Protein AF-A0AAE0PWG1-F1 (afdb_monomer_lite)

Sequence (528 aa):
MAAASGSANAKSSPKSIKFLFGGLSGMGATVFVQPLDLVKNRMQLSGQGSKAREYKTSLHAVASILRNEGVRGIYTGLSAGLLRQATYTTTRLGIYTILFEKLTKADGTPPNFFMKALIGMTAGATGAFVGTPAEVALIRMTADGRLPLDQRRGYTNVFNALIRITREEGVTTLWRGCIPTMARAVVVNAAQLASYSQSKQALLDTRYFSDGILCHFCASMISGLVTTAASMPVDIAKTRIQNMKMIDGKPEYKNGLDVLVKVVRKEGFFSLWKGFTPYYARLGPHTSKMADLLGSILSSMEKPPTVGDQESRRKAREQAARMKKMQEDEKRKKAEFRKKMEKDVSDFIQDSSLQKKKYAPMGKIERSILHDVAEVAGLTSFSFGEDEESRYVMLFKKEFAPSDEELEAYRRGEEWDHAKAEERRKLKEQAALEEEAASQSQRRPASPSSNYRDKYSHLIGTSAAKDAAHTLEANRAYGCVLIGFLVSDWFSLTLIVPVANKRDTRSIEEAMNDIRAKKRLKRGEEDI

Organism: NCBI:txid175788

pLDDT: mean 71.35, std 18.56, range [23.73, 92.94]

Foldseek 3Di:
DDDPDPPPPPPPPDPVVVLVCQLVVLLVVLVVLLLLVLLLLQQLCQCPPNDDRPDPDSVSSSVVQCVPPNPVLSCFLSQLSSLLSNQLRNQLVVQLVVQQVVVCPDPNDGDDPVSNLVSNLVSNLRSLQRSQLSVLLSSLRSNQVVDPPVPRPPQPHSVSSSVCCCVPVNPVLSCFLSVLSSVLSVLLSVLLVVQLVVQLVVLVVVVPDDLDLVSLLRSLLRSLLRSLVRNQLSVSLRSCRSNWDQDPNHTPADHSVSSSVCCCVSVNDCSSCRSSVSSSVSSSVVSSVVSVVVSVVVVVVDDDDDPPCPVVVVVVVVVVVVVVVVVVVVVVVLVVLLVVLLVVVVVVVVPPVDFKDKDFQDAPSSLVSNCVSCVVVVWDKDWEDDDRRRIIMMIGHPVCPDDPVCVVCVNVVHDDDPVVVVVVVVVVVVVVVVVVVVVVVPDDPDDDPDDPCVVCCVPDPPPPVPVVVPDDDDDDDDDDDDDDDDDDDDDDPPPPPPPDDPPPPDDPVVVVVVVVVVVVVVVVVVVD

InterPro domains:
  IPR001374 R3H domain [PF01424] (336-397)
  IPR001374 R3H domain [PS51061] (335-398)
  IPR001374 R3H domain [SM00393] (320-398)
  IPR018108 Mitochondrial carrier protein, transmembrane region [PF00153] (17-104)
  IPR018108 Mitochondrial carrier protein, transmembrane region [PF00153] (112-205)
  IPR018108 Mitochondrial carrier protein, transmembrane region [PF00153] (213-287)
  IPR018108 Mitochondrial carrier protein, transmembrane region [PS50920] (17-102)
  IPR018108 Mitochondrial carrier protein, transmembrane region [PS50920] (111-202)
  IPR018108 Mitochondrial carrier protein, transmembrane region [PS50920] (211-300)
  IPR023395 Mitochondrial carrier protein domain superfamily [G3DSA:1.50.40.10] (15-302)
  IPR023395 Mitochondrial carrier protein domain superfamily [SSF103506] (14-288)
  IPR034068 Sperm-associated antigen 7, R3H domain [cd02636] (338-398)
  IPR036867 R3H domain superfamily [G3DSA:3.30.1370.50] (327-418)
  IPR036867 R3H domain superfamily [SSF82708] (295-419)
  IPR050391 Mitochondrial Metabolite Transporter [PTHR45618] (17-287)

Secondary structure (DSSP, 8-state):
--------------HHHHHHHHHHHHHHHHHHHHHHHHHHHHHHSTTTTS---S-SSHHHHHHHHHHHHHHHHHTTTHHHHHHHHHHHHHHHHHHHHHHHHHHS-TT-PPPPHHHHHHHHHHHHHHHHHHHHHHHHHHHHHHHHTTS-GGG-----SHHHHHHHHHHHH-GGGGGTTHHHHHHHHHHHHHHHHHHHHHHHHHHHHTSS--SSHHHHHHHHHHHHHHHHHHHHHHHHHHHHHHHPPEETTEES-SSHHHHHHHHHHHH-GGGGGTTHHHHHHHHHHHHHHHHHHHHHHHHTS-PPPPTTHHHHHHHHHHHHHHHHHHHHHHHHHHHHHHHHHHHHHHHHHH-TT-SEEEPPP--HHHHHHHHHHHHHTT-EEEEE-SSTTT-EEEEE-GGGPPPHHHHHHHHHTPPP-HHHHHHHHHHHHHHHHHHHHHHHHT------SS-HHHHTTTTS-TTHHHHTTS-----------------------------------S-HHHHHHHHHHHHHHHHHSS--

Structure (mmCIF, N/CA/C/O backbone):
data_AF-A0AAE0PWG1-F1
#
_entry.id   AF-A0AAE0PWG1-F1
#
loop_
_atom_site.group_PDB
_atom_site.id
_atom_site.type_symbol
_atom_site.label_atom_id
_atom_site.label_alt_id
_atom_site.label_comp_id
_atom_site.label_asym_id
_atom_site.label_entity_id
_atom_site.label_seq_id
_atom_site.pdbx_PDB_ins_code
_atom_site.Cartn_x
_atom_site.Cartn_y
_atom_site.Cartn_z
_atom_site.occupancy
_atom_site.B_iso_or_equiv
_atom_site.auth_seq_id
_atom_site.auth_comp_id
_atom_site.auth_asym_id
_atom_site.auth_atom_id
_atom_site.pdbx_PDB_model_num
ATOM 1 N N . MET A 1 1 ? 13.867 26.163 -37.856 1.00 33.94 1 MET A N 1
ATOM 2 C CA . MET A 1 1 ? 13.878 26.155 -36.376 1.00 33.94 1 MET A CA 1
ATOM 3 C C . MET A 1 1 ? 13.359 24.811 -35.897 1.00 33.94 1 MET A C 1
ATOM 5 O O . MET A 1 1 ? 12.157 24.599 -35.831 1.00 33.94 1 MET A O 1
ATOM 9 N N . ALA A 1 2 ? 14.281 23.877 -35.677 1.00 28.31 2 ALA A N 1
ATOM 10 C CA . ALA A 1 2 ? 14.006 22.528 -35.207 1.00 28.31 2 ALA A CA 1
ATOM 11 C C . ALA A 1 2 ? 14.160 22.490 -33.681 1.00 28.31 2 ALA A C 1
ATOM 13 O O . ALA A 1 2 ? 15.240 22.770 -33.169 1.00 28.31 2 ALA A O 1
ATOM 14 N N . ALA A 1 3 ? 13.096 22.135 -32.965 1.00 27.98 3 ALA A N 1
ATOM 15 C CA . ALA A 1 3 ? 13.179 21.695 -31.577 1.00 27.98 3 ALA A CA 1
ATOM 16 C C . ALA A 1 3 ? 12.991 20.175 -31.578 1.00 27.98 3 ALA A C 1
ATOM 18 O O . ALA A 1 3 ? 11.873 19.664 -31.556 1.00 27.98 3 ALA A O 1
ATOM 19 N N . ALA A 1 4 ? 14.106 19.451 -31.686 1.00 31.05 4 ALA A N 1
ATOM 20 C CA . ALA A 1 4 ? 14.137 18.006 -31.549 1.00 31.05 4 ALA A CA 1
ATOM 21 C C . ALA A 1 4 ? 13.848 17.640 -30.086 1.00 31.05 4 ALA A C 1
ATOM 23 O O . ALA A 1 4 ? 14.693 17.792 -29.204 1.00 31.05 4 ALA A O 1
ATOM 24 N N . SER A 1 5 ? 12.633 17.163 -29.823 1.00 30.89 5 SER A N 1
ATOM 25 C CA . SER A 1 5 ? 12.258 16.555 -28.553 1.00 30.89 5 SER A CA 1
ATOM 26 C C . SER A 1 5 ? 12.961 15.204 -28.412 1.00 30.89 5 SER A C 1
ATOM 28 O O . SER A 1 5 ? 12.497 14.185 -28.930 1.00 30.89 5 SER A O 1
ATOM 30 N N . GLY A 1 6 ? 14.101 15.195 -27.721 1.00 26.84 6 GLY A N 1
ATOM 31 C CA . GLY A 1 6 ? 14.775 13.974 -27.298 1.00 26.84 6 GLY A CA 1
ATOM 32 C C . GLY A 1 6 ? 13.866 13.165 -26.373 1.00 26.84 6 GLY A C 1
ATOM 33 O O . GLY A 1 6 ? 13.636 13.542 -25.225 1.00 26.84 6 GLY A O 1
ATOM 34 N N . SER A 1 7 ? 13.344 12.044 -26.871 1.00 27.59 7 SER A N 1
ATOM 35 C CA . SER A 1 7 ? 12.702 11.030 -26.040 1.00 27.59 7 SER A CA 1
ATOM 36 C C . SER A 1 7 ? 13.778 10.404 -25.152 1.00 27.59 7 SER A C 1
ATOM 38 O O . SER A 1 7 ? 14.575 9.573 -25.590 1.00 27.59 7 SER A O 1
ATOM 40 N N . ALA A 1 8 ? 13.855 10.877 -23.909 1.00 30.36 8 ALA A N 1
ATOM 41 C CA . ALA A 1 8 ? 14.704 10.301 -22.885 1.00 30.36 8 ALA A CA 1
ATOM 42 C C . ALA A 1 8 ? 14.285 8.842 -22.671 1.00 30.36 8 ALA A C 1
ATOM 44 O O . ALA A 1 8 ? 13.195 8.547 -22.181 1.00 30.36 8 ALA A O 1
ATOM 45 N N . ASN A 1 9 ? 15.173 7.930 -23.054 1.00 29.80 9 ASN A N 1
ATOM 46 C CA . ASN A 1 9 ? 15.049 6.502 -22.825 1.00 29.80 9 ASN A CA 1
ATOM 47 C C . ASN A 1 9 ? 15.030 6.264 -21.302 1.00 29.80 9 ASN A C 1
ATOM 49 O O . ASN A 1 9 ? 16.073 6.258 -20.642 1.00 29.80 9 ASN A O 1
ATOM 53 N N . ALA A 1 10 ? 13.834 6.178 -20.716 1.00 32.97 10 ALA A N 1
ATOM 54 C CA . ALA A 1 10 ? 13.646 6.025 -19.282 1.00 32.97 10 ALA A CA 1
ATOM 55 C C . ALA A 1 10 ? 14.190 4.658 -18.847 1.00 32.97 10 ALA A C 1
ATOM 57 O O . ALA A 1 10 ? 13.503 3.641 -18.943 1.00 32.97 10 ALA A O 1
ATOM 58 N N . LYS A 1 11 ? 15.439 4.631 -18.363 1.00 37.25 11 LYS A N 1
ATOM 59 C CA . LYS A 1 11 ? 16.049 3.459 -17.721 1.00 37.25 11 LYS A CA 1
ATOM 60 C C . LYS A 1 11 ? 15.084 2.954 -16.646 1.00 37.25 11 LYS A C 1
ATOM 62 O O . LYS A 1 11 ? 14.865 3.621 -15.634 1.00 37.25 11 LYS A O 1
ATOM 67 N N . SER A 1 12 ? 14.456 1.801 -16.875 1.00 43.41 12 SER A N 1
ATOM 68 C CA . SER A 1 12 ? 13.474 1.255 -15.945 1.00 43.41 12 SER A CA 1
ATOM 69 C C . SER A 1 12 ? 14.162 0.953 -14.613 1.00 43.41 12 SER A C 1
ATOM 71 O O . SER A 1 12 ? 14.992 0.048 -14.540 1.00 43.41 12 SER A O 1
ATOM 73 N N . SER A 1 13 ? 13.831 1.713 -13.566 1.00 50.12 13 SER A N 1
ATOM 74 C CA . SER A 1 13 ? 14.369 1.487 -12.221 1.00 50.12 13 SER A CA 1
ATOM 75 C C . SER A 1 13 ? 14.161 0.019 -11.790 1.00 50.12 13 SER A C 1
ATOM 77 O O . SER A 1 13 ? 13.063 -0.512 -12.023 1.00 50.12 13 SER A O 1
ATOM 79 N N . PRO A 1 14 ? 15.177 -0.638 -11.186 1.00 66.88 14 PRO A N 1
ATOM 80 C CA . PRO A 1 14 ? 15.098 -2.015 -10.705 1.00 66.88 14 PRO A CA 1
ATOM 81 C C . PRO A 1 14 ? 13.833 -2.252 -9.878 1.00 66.88 14 PRO A C 1
ATOM 83 O O . PRO A 1 14 ? 13.468 -1.414 -9.048 1.00 66.88 14 PRO A O 1
ATOM 86 N N . LYS A 1 15 ? 13.180 -3.410 -10.057 1.00 64.12 15 LYS A N 1
ATOM 87 C CA . LYS A 1 15 ? 11.941 -3.759 -9.334 1.00 64.12 15 LYS A CA 1
ATOM 88 C C . LYS A 1 15 ? 12.104 -3.522 -7.821 1.00 64.12 15 LYS A C 1
ATOM 90 O O . LYS A 1 15 ? 11.263 -2.860 -7.222 1.00 64.12 15 LYS A O 1
ATOM 95 N N . SER A 1 16 ? 13.231 -3.938 -7.237 1.00 66.88 16 SER A N 1
ATOM 96 C CA . SER A 1 16 ? 13.568 -3.780 -5.811 1.00 66.88 16 SER A CA 1
ATOM 97 C C . SER A 1 16 ? 13.579 -2.328 -5.319 1.00 66.88 16 SER A C 1
ATOM 99 O O . SER A 1 16 ? 13.136 -2.056 -4.207 1.00 66.88 16 SER A O 1
ATOM 101 N N . ILE A 1 17 ? 14.025 -1.382 -6.149 1.00 70.56 17 ILE A N 1
ATOM 102 C CA . ILE A 1 17 ? 14.048 0.044 -5.799 1.00 70.56 17 ILE A CA 1
ATOM 103 C C . ILE A 1 17 ? 12.618 0.594 -5.745 1.00 70.56 17 ILE A C 1
ATOM 105 O O . ILE A 1 17 ? 12.258 1.300 -4.804 1.00 70.56 17 ILE A O 1
ATOM 109 N N . LYS A 1 18 ? 11.759 0.198 -6.694 1.00 62.97 18 LYS A N 1
ATOM 110 C CA . LYS A 1 18 ? 10.326 0.542 -6.669 1.00 62.97 18 LYS A CA 1
ATOM 111 C C . LYS A 1 18 ? 9.621 -0.047 -5.441 1.00 62.97 18 LYS A C 1
ATOM 113 O O . LYS A 1 18 ? 8.802 0.637 -4.830 1.00 62.97 18 LYS A O 1
ATOM 118 N N . PHE A 1 19 ? 9.968 -1.276 -5.045 1.00 68.88 19 PHE A N 1
ATOM 119 C CA . PHE A 1 19 ? 9.463 -1.895 -3.813 1.00 68.88 19 PHE A CA 1
ATOM 120 C C . PHE A 1 19 ? 9.906 -1.137 -2.556 1.00 68.88 19 PHE A C 1
ATOM 122 O O . PHE A 1 19 ? 9.072 -0.865 -1.693 1.00 68.88 19 PHE A O 1
ATOM 129 N N . LEU A 1 20 ? 11.182 -0.747 -2.468 1.00 72.19 20 LEU A N 1
ATOM 130 C CA . LEU A 1 20 ? 11.721 -0.006 -1.326 1.00 72.19 20 LEU A CA 1
ATOM 131 C C . LEU A 1 20 ? 11.053 1.366 -1.175 1.00 72.19 20 LEU A C 1
ATOM 133 O O . LEU A 1 20 ? 10.555 1.688 -0.097 1.00 72.19 20 LEU A O 1
ATOM 137 N N . PHE A 1 21 ? 10.969 2.148 -2.256 1.00 72.31 21 PHE A N 1
ATOM 138 C CA . PHE A 1 21 ? 10.292 3.447 -2.226 1.00 72.31 21 PHE A CA 1
ATOM 139 C C . PHE A 1 21 ? 8.791 3.316 -1.939 1.00 72.31 21 PHE A C 1
ATOM 141 O O . PHE A 1 21 ? 8.247 4.116 -1.179 1.00 72.31 21 PHE A O 1
ATOM 148 N N . GLY A 1 22 ? 8.125 2.283 -2.470 1.00 66.81 22 GLY A N 1
ATOM 149 C CA . GLY A 1 22 ? 6.723 1.993 -2.157 1.00 66.81 22 GLY A CA 1
ATOM 150 C C . GLY A 1 22 ? 6.498 1.651 -0.679 1.00 66.81 22 GLY A C 1
ATOM 151 O O . GLY A 1 22 ? 5.558 2.155 -0.059 1.00 66.81 22 GLY A O 1
ATOM 152 N N . GLY A 1 23 ? 7.384 0.844 -0.088 1.00 71.19 23 GLY A N 1
ATOM 153 C CA . GLY A 1 23 ? 7.353 0.496 1.334 1.00 71.19 23 GLY A CA 1
ATOM 154 C C . GLY A 1 23 ? 7.622 1.697 2.245 1.00 71.19 23 GLY A C 1
ATOM 155 O O . GLY A 1 23 ? 6.837 1.960 3.158 1.00 71.19 23 GLY A O 1
ATOM 156 N N . LEU A 1 24 ? 8.682 2.464 1.965 1.00 74.69 24 LEU A N 1
ATOM 157 C CA . LEU A 1 24 ? 9.050 3.668 2.721 1.00 74.69 24 LEU A CA 1
ATOM 158 C C . LEU A 1 24 ? 7.965 4.747 2.647 1.00 74.69 24 LEU A C 1
ATOM 160 O O . LEU A 1 24 ? 7.603 5.322 3.672 1.00 74.69 24 LEU A O 1
ATOM 164 N N . SER A 1 25 ? 7.386 4.973 1.464 1.00 73.31 25 SER A N 1
ATOM 165 C CA . SER A 1 25 ? 6.267 5.905 1.286 1.00 73.31 25 SER A CA 1
ATOM 166 C C . SER A 1 25 ? 5.048 5.488 2.116 1.00 73.31 25 SER A C 1
ATOM 168 O O . SER A 1 25 ? 4.451 6.314 2.810 1.00 73.31 25 SER A O 1
ATOM 170 N N . GLY A 1 26 ? 4.715 4.192 2.124 1.00 70.81 26 GLY A N 1
ATOM 171 C CA . GLY A 1 26 ? 3.645 3.659 2.963 1.00 70.81 26 GLY A CA 1
ATOM 172 C C . GLY A 1 26 ? 3.905 3.873 4.457 1.00 70.81 26 GLY A C 1
ATOM 173 O O . GLY A 1 26 ? 3.002 4.282 5.193 1.00 70.81 26 GLY A O 1
ATOM 174 N N . MET A 1 27 ? 5.128 3.603 4.916 1.00 80.00 27 MET A N 1
ATOM 175 C CA . MET A 1 27 ? 5.525 3.811 6.312 1.00 80.00 27 MET A CA 1
ATOM 176 C C . MET A 1 27 ? 5.443 5.289 6.708 1.00 80.00 27 MET A C 1
ATOM 178 O O . MET A 1 27 ? 4.854 5.600 7.741 1.00 80.00 27 MET A O 1
ATOM 182 N N . GLY A 1 28 ? 5.916 6.200 5.851 1.00 78.31 28 GLY A N 1
ATOM 183 C CA . GLY A 1 28 ? 5.776 7.644 6.054 1.00 78.31 28 GLY A CA 1
ATOM 184 C C . GLY A 1 28 ? 4.313 8.082 6.158 1.00 78.31 28 GLY A C 1
ATOM 185 O O . GLY A 1 28 ? 3.941 8.778 7.098 1.00 78.31 28 GLY A O 1
ATOM 186 N N . ALA A 1 29 ? 3.444 7.596 5.265 1.00 74.69 29 ALA A N 1
ATOM 187 C CA . ALA A 1 29 ? 2.006 7.869 5.336 1.00 74.69 29 ALA A CA 1
ATOM 188 C C . ALA A 1 29 ? 1.366 7.339 6.634 1.00 74.69 29 ALA A C 1
ATOM 190 O O . ALA A 1 29 ? 0.451 7.958 7.175 1.00 74.69 29 ALA A O 1
ATOM 191 N N . THR A 1 30 ? 1.863 6.218 7.163 1.00 82.06 30 THR A N 1
ATOM 192 C CA . THR A 1 30 ? 1.347 5.617 8.402 1.00 82.06 30 THR A CA 1
ATOM 193 C C . THR A 1 30 ? 1.585 6.515 9.612 1.00 82.06 30 THR A C 1
ATOM 195 O O . THR A 1 30 ? 0.718 6.574 10.476 1.00 82.06 30 THR A O 1
ATOM 198 N N . VAL A 1 31 ? 2.685 7.273 9.656 1.00 85.19 31 VAL A N 1
ATOM 199 C CA . VAL A 1 31 ? 2.950 8.230 10.746 1.00 85.19 31 VAL A CA 1
ATOM 200 C C . VAL A 1 31 ? 1.833 9.272 10.841 1.00 85.19 31 VAL A C 1
ATOM 202 O O . VAL A 1 31 ? 1.310 9.512 11.923 1.00 85.19 31 VAL A O 1
ATOM 205 N N . PHE A 1 32 ? 1.389 9.822 9.709 1.00 83.00 32 PHE A N 1
ATOM 206 C CA . PHE A 1 32 ? 0.315 10.821 9.680 1.00 83.00 32 PHE A CA 1
ATOM 207 C C . PHE A 1 32 ? -1.077 10.231 9.936 1.00 83.00 32 PHE A C 1
ATOM 209 O O . PHE A 1 32 ? -1.949 10.907 10.477 1.00 83.00 32 PHE A O 1
ATOM 216 N N . VAL A 1 33 ? -1.304 8.974 9.548 1.00 82.19 33 VAL A N 1
ATOM 217 C CA . VAL A 1 33 ? -2.610 8.307 9.683 1.00 82.19 33 VAL A CA 1
ATOM 218 C C . VAL A 1 33 ? -2.786 7.638 11.054 1.00 82.19 33 VAL A C 1
ATOM 220 O O . VAL A 1 33 ? -3.920 7.443 11.492 1.00 82.19 33 VAL A O 1
ATOM 223 N N . GLN A 1 34 ? -1.697 7.332 11.769 1.00 85.81 34 GLN A N 1
ATOM 224 C CA . GLN A 1 34 ? -1.726 6.646 13.067 1.00 85.81 34 GLN A CA 1
ATOM 225 C C . GLN A 1 34 ? -2.669 7.301 14.099 1.00 85.81 34 GLN A C 1
ATOM 227 O O . GLN A 1 34 ? -3.434 6.559 14.719 1.00 85.81 34 GLN A O 1
ATOM 232 N N . PRO A 1 35 ? -2.705 8.641 14.267 1.00 87.12 35 PRO A N 1
ATOM 233 C CA . PRO A 1 35 ? -3.665 9.291 15.162 1.00 87.12 35 PRO A CA 1
ATOM 234 C C . PRO A 1 35 ? -5.126 8.941 14.857 1.00 87.12 35 PRO A C 1
ATOM 236 O O . PRO A 1 35 ? -5.908 8.640 15.761 1.00 87.12 35 PRO A O 1
ATOM 239 N N . LEU A 1 36 ? -5.496 8.938 13.572 1.00 85.38 36 LEU A N 1
ATOM 240 C CA . LEU A 1 36 ? -6.851 8.608 13.125 1.00 85.38 36 LEU A CA 1
ATOM 241 C C . LEU A 1 36 ? -7.160 7.124 13.349 1.00 85.38 36 LEU A C 1
ATOM 243 O O . LEU A 1 36 ? -8.269 6.781 13.764 1.00 85.38 36 LEU A O 1
ATOM 247 N N . ASP A 1 37 ? -6.172 6.254 13.131 1.00 84.62 37 ASP A N 1
ATOM 248 C CA . ASP A 1 37 ? -6.293 4.812 13.358 1.00 84.62 37 ASP A CA 1
ATOM 249 C C . ASP A 1 37 ? -6.499 4.474 14.830 1.00 84.62 37 ASP A C 1
ATOM 251 O O . ASP A 1 37 ? -7.372 3.667 15.160 1.00 84.62 37 ASP A O 1
ATOM 255 N N . LEU A 1 38 ? -5.760 5.133 15.722 1.00 87.56 38 LEU A N 1
ATOM 256 C CA . LEU A 1 38 ? -5.916 4.950 17.157 1.00 87.56 38 LEU A CA 1
ATOM 257 C C . LEU A 1 38 ? -7.313 5.380 17.617 1.00 87.56 38 LEU A C 1
ATOM 259 O O . LEU A 1 38 ? -7.998 4.613 18.298 1.00 87.56 38 LEU A O 1
ATOM 263 N N . VAL A 1 39 ? -7.771 6.569 17.211 1.00 87.19 39 VAL A N 1
ATOM 264 C CA . VAL A 1 39 ? -9.102 7.084 17.578 1.00 87.19 39 VAL A CA 1
ATOM 265 C C . VAL A 1 39 ? -10.198 6.156 17.064 1.00 87.19 39 VAL A C 1
ATOM 267 O O . VAL A 1 39 ? -11.091 5.772 17.821 1.00 87.19 39 VAL A O 1
ATOM 270 N N . LYS A 1 40 ? -10.108 5.732 15.799 1.00 87.81 40 LYS A N 1
ATOM 271 C CA . LYS A 1 40 ? -11.048 4.785 15.198 1.00 87.81 40 LYS A CA 1
ATOM 272 C C . LYS A 1 40 ? -11.104 3.476 15.988 1.00 87.81 40 LYS A C 1
ATOM 274 O O . LYS A 1 40 ? -12.192 3.067 16.393 1.00 87.81 40 LYS A O 1
ATOM 279 N N . ASN A 1 41 ? -9.959 2.834 16.231 1.00 87.19 41 ASN A N 1
ATOM 280 C CA . ASN A 1 41 ? -9.902 1.555 16.942 1.00 87.19 41 ASN A CA 1
ATOM 281 C C . ASN A 1 41 ? -10.498 1.687 18.347 1.00 87.19 41 ASN A C 1
ATOM 283 O O . ASN A 1 41 ? -11.329 0.875 18.755 1.00 87.19 41 ASN A O 1
ATOM 287 N N . ARG A 1 42 ? -10.159 2.761 19.070 1.00 86.19 42 ARG A N 1
ATOM 288 C CA . ARG A 1 42 ? -10.701 3.003 20.409 1.00 86.19 42 ARG A CA 1
ATOM 289 C C . ARG A 1 42 ? -12.199 3.267 20.411 1.00 86.19 42 ARG A C 1
ATOM 291 O O . ARG A 1 42 ? -12.874 2.826 21.337 1.00 86.19 42 ARG A O 1
ATOM 298 N N . MET A 1 43 ? -12.733 3.949 19.401 1.00 84.44 43 MET A N 1
ATOM 299 C CA . MET A 1 43 ? -14.175 4.159 19.260 1.00 84.44 43 MET A CA 1
ATOM 300 C C . MET A 1 43 ? -14.920 2.866 18.904 1.00 84.44 43 MET A C 1
ATOM 302 O O . MET A 1 43 ? -16.012 2.645 19.422 1.00 84.44 43 MET A O 1
ATOM 306 N N . GLN A 1 44 ? -14.346 1.997 18.068 1.00 83.12 44 GLN A N 1
ATOM 307 C CA . GLN A 1 44 ? -14.963 0.717 17.679 1.00 83.12 44 GLN A CA 1
ATOM 308 C C . GLN A 1 44 ? -15.020 -0.296 18.830 1.00 83.12 44 GLN A C 1
ATOM 310 O O . GLN A 1 44 ? -15.967 -1.084 18.932 1.00 83.12 44 GLN A O 1
ATOM 315 N N . LEU A 1 45 ? -14.036 -0.230 19.727 1.00 82.31 45 LEU A N 1
ATOM 316 C CA . LEU A 1 45 ? -13.978 -1.025 20.953 1.00 82.31 45 LEU A CA 1
ATOM 317 C C . LEU A 1 45 ? -14.777 -0.396 22.112 1.00 82.31 45 LEU A C 1
ATOM 319 O O . LEU A 1 45 ? -14.993 -1.041 23.137 1.00 82.31 45 LEU A O 1
ATOM 323 N N . SER A 1 46 ? -15.249 0.847 21.959 1.00 72.88 46 SER A N 1
ATOM 324 C CA . SER A 1 46 ? -16.075 1.532 22.958 1.00 72.88 46 SER A CA 1
ATOM 325 C C . SER A 1 46 ? -17.470 0.909 23.059 1.00 72.88 46 SER A C 1
ATOM 327 O O . SER A 1 46 ? -18.220 0.857 22.078 1.00 72.88 46 SER A O 1
ATOM 329 N N . GLY A 1 47 ? -17.832 0.463 24.264 1.00 65.31 47 GLY A N 1
ATOM 330 C CA . GLY A 1 47 ? -19.076 -0.265 24.548 1.00 65.31 47 GLY A CA 1
ATOM 331 C C . GLY A 1 47 ? -18.901 -1.775 24.754 1.00 65.31 47 GLY A C 1
ATOM 332 O O . GLY A 1 47 ? -19.852 -2.438 25.160 1.00 65.31 47 GLY A O 1
ATOM 333 N N . GLN A 1 48 ? -17.695 -2.327 24.544 1.00 65.00 48 GLN A N 1
ATOM 334 C CA . GLN A 1 48 ? -17.403 -3.713 24.934 1.00 65.00 48 GLN A CA 1
ATOM 335 C C . GLN A 1 48 ? -17.577 -3.905 26.453 1.00 65.00 48 GLN A C 1
ATOM 337 O O . GLN A 1 48 ? -17.096 -3.096 27.246 1.00 65.00 48 GLN A O 1
ATOM 342 N N . GLY A 1 49 ? -18.251 -4.990 26.854 1.00 55.00 49 GLY A N 1
ATOM 343 C CA . GLY A 1 49 ? -18.418 -5.370 28.265 1.00 55.00 49 GLY A CA 1
ATOM 344 C C . GLY A 1 49 ? -19.507 -4.615 29.041 1.00 55.00 49 GLY A C 1
ATOM 345 O O . GLY A 1 49 ? -19.365 -4.443 30.245 1.00 55.00 49 GLY A O 1
ATOM 346 N N . SER A 1 50 ? -20.576 -4.154 28.380 1.00 49.06 50 SER A N 1
ATOM 347 C CA . SER A 1 50 ? -21.727 -3.463 29.008 1.00 49.06 50 SER A CA 1
ATOM 348 C C . SER A 1 50 ? -21.423 -2.101 29.658 1.00 49.06 50 SER A C 1
ATOM 350 O O . SER A 1 50 ? -22.261 -1.570 30.383 1.00 49.06 50 SER A O 1
ATOM 352 N N . LYS A 1 51 ? -20.265 -1.485 29.382 1.00 55.38 51 LYS A N 1
ATOM 353 C CA . LYS A 1 51 ? -19.982 -0.102 29.803 1.00 55.38 51 LYS A CA 1
ATOM 354 C C . LYS A 1 51 ? -20.622 0.910 28.848 1.00 55.38 51 LYS A C 1
ATOM 356 O O . LYS A 1 51 ? -20.648 0.700 27.634 1.00 55.38 51 LYS A O 1
ATOM 361 N N . ALA A 1 52 ? -21.109 2.025 29.400 1.00 55.25 52 ALA A N 1
ATOM 362 C CA . ALA A 1 52 ? -21.647 3.145 28.632 1.00 55.25 52 ALA A CA 1
ATOM 363 C C . ALA A 1 52 ? -20.634 3.662 27.592 1.00 55.25 52 ALA A C 1
ATOM 365 O O . ALA A 1 52 ? -19.422 3.477 27.719 1.00 55.25 52 ALA A O 1
ATOM 366 N N . ARG A 1 53 ? -21.146 4.307 26.538 1.00 60.66 53 ARG A N 1
ATOM 367 C CA . ARG A 1 53 ? -20.363 4.822 25.406 1.00 60.66 53 ARG A CA 1
ATOM 368 C C . ARG A 1 53 ? -19.312 5.829 25.902 1.00 60.66 53 ARG A C 1
ATOM 370 O O . ARG A 1 53 ? -19.623 6.989 26.141 1.00 60.66 53 ARG A O 1
ATOM 377 N N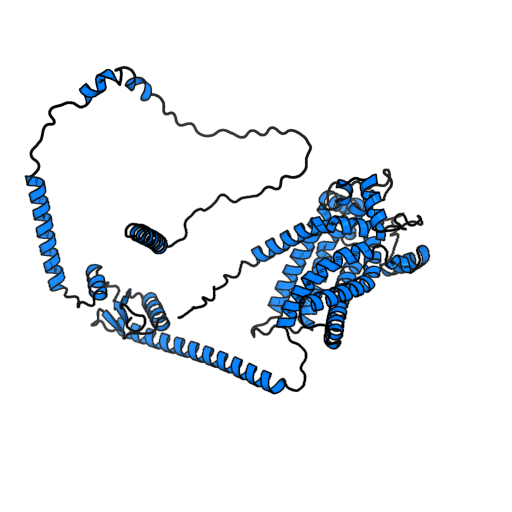 . GLU A 1 54 ? -18.072 5.367 26.041 1.00 64.56 54 GLU A N 1
ATOM 378 C CA . GLU A 1 54 ? -16.946 6.126 26.613 1.00 64.56 54 GLU A CA 1
ATOM 379 C C . GLU A 1 54 ? -16.572 7.357 25.771 1.00 64.56 54 GLU A C 1
ATOM 381 O O . GLU A 1 54 ? -16.145 8.379 26.299 1.00 64.56 54 GLU A O 1
ATOM 386 N N . TYR A 1 55 ? -16.798 7.291 24.454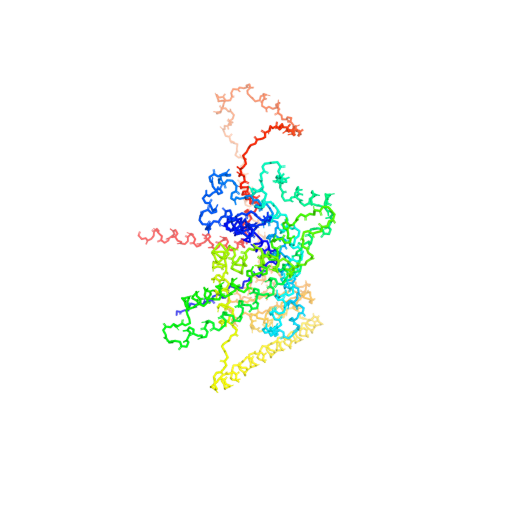 1.00 69.94 55 TYR A N 1
ATOM 387 C CA . TYR A 1 55 ? -16.550 8.401 23.537 1.00 69.94 55 TYR A CA 1
ATOM 388 C C . TYR A 1 55 ? -17.823 8.787 22.777 1.00 69.94 55 TYR A C 1
ATOM 390 O O . TYR A 1 55 ? -18.350 8.004 21.982 1.00 69.94 55 TYR A O 1
ATOM 398 N N . LYS A 1 56 ? -18.306 10.016 23.007 1.00 66.12 56 LYS A N 1
ATOM 399 C CA . LYS A 1 56 ? -19.498 10.573 22.341 1.00 66.12 56 LYS A CA 1
ATOM 400 C C . LYS A 1 56 ? -19.205 11.029 20.909 1.00 66.12 56 LYS A C 1
ATOM 402 O O . LYS A 1 56 ? -20.006 10.780 20.014 1.00 66.12 56 LYS A O 1
ATOM 407 N N . THR A 1 57 ? -18.044 11.644 20.683 1.00 78.62 57 THR A N 1
ATOM 408 C CA . THR A 1 57 ? -17.606 12.148 19.372 1.00 78.62 57 THR A CA 1
ATOM 409 C C . THR A 1 57 ? -16.126 11.858 19.133 1.00 78.62 57 THR A C 1
ATOM 411 O O . THR A 1 57 ? -15.362 11.617 20.068 1.00 78.62 57 THR A O 1
ATOM 414 N N . SER A 1 58 ? -15.709 11.894 17.869 1.00 79.00 58 SER A N 1
ATOM 415 C CA . SER A 1 58 ? -14.316 11.679 17.458 1.00 79.00 58 SER A CA 1
ATOM 416 C C . SER A 1 58 ? -13.379 12.755 18.015 1.00 79.00 58 SER A C 1
ATOM 418 O O . SER A 1 58 ? -12.280 12.440 18.459 1.00 79.00 58 SER A O 1
ATOM 420 N N . LEU A 1 59 ? -13.839 14.011 18.069 1.00 81.31 59 LEU A N 1
ATOM 421 C CA . LEU A 1 59 ? -13.093 15.122 18.672 1.00 81.31 59 LEU A CA 1
ATOM 422 C C . LEU A 1 59 ? -12.974 14.965 20.189 1.00 81.31 59 LEU A C 1
ATOM 424 O O . LEU A 1 59 ? -11.907 15.199 20.744 1.00 81.31 59 LEU A O 1
ATOM 428 N N . HIS A 1 60 ? -14.034 14.493 20.853 1.00 83.19 60 HIS A N 1
ATOM 429 C CA . HIS A 1 60 ? -13.980 14.172 22.277 1.00 83.19 60 HIS A CA 1
ATOM 430 C C . HIS A 1 60 ? -13.011 13.018 22.560 1.00 83.19 60 HIS A C 1
ATOM 432 O O . HIS A 1 60 ? -12.286 13.060 23.548 1.00 83.19 60 HIS A O 1
ATOM 438 N N . ALA A 1 61 ? -12.962 12.002 21.691 1.00 82.44 61 ALA A N 1
ATOM 439 C CA . ALA A 1 61 ? -11.983 10.926 21.807 1.00 82.44 61 ALA A CA 1
ATOM 440 C C . ALA A 1 61 ? -10.552 11.466 21.697 1.00 82.44 61 ALA A C 1
ATOM 442 O O . ALA A 1 61 ? -9.750 11.205 22.586 1.00 82.44 61 ALA A O 1
ATOM 443 N N . VAL A 1 62 ? -10.256 12.274 20.672 1.00 84.62 62 VAL A N 1
ATOM 444 C CA . VAL A 1 62 ? -8.949 12.934 20.514 1.00 84.62 62 VAL A CA 1
ATOM 445 C C . VAL A 1 62 ? -8.607 13.753 21.760 1.00 84.62 62 VAL A C 1
ATOM 447 O O . VAL A 1 62 ? -7.601 13.475 22.403 1.00 84.62 62 VAL A O 1
ATOM 450 N N . ALA A 1 63 ? -9.467 14.692 22.161 1.00 84.94 63 ALA A N 1
ATOM 451 C CA . ALA A 1 63 ? -9.230 15.561 23.314 1.00 84.94 63 ALA A CA 1
ATOM 452 C C . ALA A 1 63 ? -9.027 14.773 24.620 1.00 84.94 63 ALA A C 1
ATOM 454 O O . ALA A 1 63 ? -8.127 15.086 25.398 1.00 84.94 63 ALA A O 1
ATOM 455 N N . SER A 1 64 ? -9.816 13.719 24.846 1.00 83.06 64 SER A N 1
ATOM 456 C CA . SER A 1 64 ? -9.675 12.850 26.018 1.00 83.06 64 SER A CA 1
ATOM 457 C C . SER A 1 64 ? -8.352 12.084 26.013 1.00 83.06 64 SER A C 1
ATOM 459 O O . SER A 1 64 ? -7.737 11.947 27.066 1.00 83.06 64 SER A O 1
ATOM 461 N N . ILE A 1 65 ? -7.890 11.615 24.852 1.00 84.94 65 ILE A N 1
ATOM 462 C CA . ILE A 1 65 ? -6.602 10.920 24.726 1.00 84.94 65 ILE A CA 1
ATOM 463 C C . ILE A 1 65 ? -5.451 11.896 24.975 1.00 84.94 65 ILE A C 1
ATOM 465 O O . ILE A 1 65 ? -4.560 11.581 25.757 1.00 84.94 65 ILE A O 1
ATOM 469 N N . LEU A 1 66 ? -5.497 13.098 24.387 1.00 86.38 66 LEU A N 1
ATOM 470 C CA . LEU A 1 66 ? -4.489 14.133 24.639 1.00 86.38 66 LEU A CA 1
ATOM 471 C C . LEU A 1 66 ? -4.418 14.497 26.124 1.00 86.38 66 LEU A C 1
ATOM 473 O O . LEU A 1 66 ? -3.324 14.633 26.660 1.00 86.38 66 LEU A O 1
ATOM 477 N N . ARG A 1 67 ? -5.572 14.637 26.787 1.00 85.50 67 ARG A N 1
ATOM 478 C CA . ARG A 1 67 ? -5.639 15.017 28.202 1.00 85.50 67 ARG A CA 1
ATOM 479 C C . ARG A 1 67 ? -5.148 13.912 29.141 1.00 85.50 67 ARG A C 1
ATOM 481 O O . ARG A 1 67 ? -4.510 14.227 30.137 1.00 85.50 67 ARG A O 1
ATOM 488 N N . ASN A 1 68 ? -5.441 12.647 28.837 1.00 83.25 68 ASN A N 1
ATOM 489 C CA . ASN A 1 68 ? -5.164 11.526 29.743 1.00 83.25 68 ASN A CA 1
ATOM 490 C C . ASN A 1 68 ? -3.821 10.825 29.469 1.00 83.25 68 ASN A C 1
ATOM 492 O O . ASN A 1 68 ? -3.231 10.267 30.387 1.00 83.25 68 ASN A O 1
ATOM 496 N N . GLU A 1 69 ? -3.350 10.811 28.219 1.00 81.94 69 GLU A N 1
ATOM 497 C CA . GLU A 1 69 ? -2.150 10.069 27.790 1.00 81.94 69 GLU A CA 1
ATOM 498 C C . GLU A 1 69 ? -1.095 10.955 27.107 1.00 81.94 69 GLU A C 1
ATOM 500 O O . GLU A 1 69 ? 0.006 10.494 26.793 1.00 81.94 69 GLU A O 1
ATOM 505 N N . GLY A 1 70 ? -1.415 12.226 26.858 1.00 85.19 70 GLY A N 1
ATOM 506 C CA . GLY A 1 70 ? -0.530 13.163 26.178 1.00 85.19 70 GLY A CA 1
ATOM 507 C C . GLY A 1 70 ? -0.358 12.883 24.682 1.00 85.19 70 GLY A C 1
ATOM 508 O O . GLY A 1 70 ? -0.953 11.978 24.091 1.00 85.19 70 GLY A O 1
ATOM 509 N N . VAL A 1 71 ? 0.512 13.673 24.048 1.00 83.88 71 VAL A N 1
ATOM 510 C CA . VAL A 1 71 ? 0.801 13.585 22.603 1.00 83.88 71 VAL A CA 1
ATOM 511 C C . VAL A 1 71 ? 1.425 12.235 22.230 1.00 83.88 71 VAL A C 1
ATOM 513 O O . VAL A 1 71 ? 1.109 11.675 21.181 1.00 83.88 71 VAL A O 1
ATOM 516 N N . ARG A 1 72 ? 2.260 11.665 23.111 1.00 82.94 72 ARG A N 1
ATOM 517 C CA . ARG A 1 72 ? 2.863 10.337 22.905 1.00 82.94 72 ARG A CA 1
ATOM 518 C C . ARG A 1 72 ? 1.806 9.223 22.867 1.00 82.94 72 ARG A C 1
ATOM 520 O O . ARG A 1 72 ? 1.948 8.302 22.067 1.00 82.94 72 ARG A O 1
ATOM 527 N N . GLY A 1 73 ? 0.723 9.341 23.642 1.00 81.25 73 GLY A N 1
ATOM 528 C CA . GLY A 1 73 ? -0.364 8.356 23.681 1.00 81.25 73 GLY A CA 1
ATOM 529 C C . GLY A 1 73 ? -1.114 8.188 22.356 1.00 81.25 73 GLY A C 1
ATOM 530 O O . GLY A 1 73 ? -1.537 7.083 22.022 1.00 81.25 73 GLY A O 1
ATOM 531 N N . ILE A 1 74 ? -1.202 9.247 21.544 1.00 85.06 74 ILE A N 1
ATOM 532 C CA . ILE A 1 74 ? -1.824 9.216 20.205 1.00 85.06 74 ILE A CA 1
ATOM 533 C C . ILE A 1 74 ? -1.038 8.332 19.223 1.00 85.06 74 ILE A C 1
ATOM 535 O O . ILE A 1 74 ? -1.610 7.765 18.291 1.00 85.06 74 ILE A O 1
ATOM 539 N N . TYR A 1 75 ? 0.269 8.187 19.439 1.00 87.00 75 TYR A N 1
ATOM 540 C CA . TYR A 1 75 ? 1.148 7.354 18.618 1.00 87.00 75 TYR A CA 1
ATOM 541 C C . TYR A 1 75 ? 1.353 5.948 19.198 1.00 87.00 75 TYR A C 1
ATOM 543 O O . TYR A 1 75 ? 2.146 5.168 18.665 1.00 87.00 75 TYR A O 1
ATOM 551 N N . THR A 1 76 ? 0.614 5.571 20.247 1.00 84.81 76 THR A N 1
ATOM 552 C CA . THR A 1 76 ? 0.636 4.201 20.769 1.00 84.81 76 THR A CA 1
ATOM 553 C C . THR A 1 76 ? 0.294 3.205 19.658 1.00 84.81 76 THR A C 1
ATOM 555 O O . THR A 1 76 ? -0.684 3.364 18.925 1.00 84.81 76 THR A O 1
ATOM 558 N N . GLY A 1 77 ? 1.122 2.171 19.502 1.00 85.81 77 GLY A N 1
ATOM 559 C CA . GLY A 1 77 ? 0.971 1.179 18.435 1.00 85.81 77 GLY A CA 1
ATOM 560 C C . GLY A 1 77 ? 1.595 1.567 17.089 1.00 85.81 77 GLY A C 1
ATOM 561 O O . GLY A 1 77 ? 1.477 0.784 16.149 1.00 85.81 77 GLY A O 1
ATOM 562 N N . LEU A 1 78 ? 2.298 2.704 16.973 1.00 89.44 78 LEU A N 1
ATOM 563 C CA . LEU A 1 78 ? 2.961 3.116 15.725 1.00 89.44 78 LEU A CA 1
ATOM 564 C C . LEU A 1 78 ? 3.917 2.042 15.185 1.00 89.44 78 LEU A C 1
ATOM 566 O O . LEU A 1 78 ? 3.898 1.761 13.991 1.00 89.44 78 LEU A O 1
ATOM 570 N N . SER A 1 79 ? 4.701 1.386 16.047 1.00 90.94 79 SER A N 1
ATOM 571 C CA . SER A 1 79 ? 5.609 0.302 15.633 1.00 90.94 79 SER A CA 1
ATOM 572 C C . SER A 1 79 ? 4.864 -0.870 14.981 1.00 90.94 79 SER A C 1
ATOM 574 O O . SER A 1 79 ? 5.319 -1.413 13.974 1.00 90.94 79 SER A O 1
ATOM 576 N N . ALA A 1 80 ? 3.678 -1.214 15.488 1.00 89.44 80 ALA A N 1
ATOM 577 C CA . ALA A 1 80 ? 2.816 -2.224 14.884 1.00 89.44 80 ALA A CA 1
ATOM 578 C C . ALA A 1 80 ? 2.163 -1.731 13.584 1.00 89.44 80 ALA A C 1
ATOM 580 O O . ALA A 1 80 ? 2.036 -2.499 12.631 1.00 89.44 80 ALA A O 1
ATOM 581 N N . GLY A 1 81 ? 1.819 -0.443 13.505 1.00 88.44 81 GLY A N 1
ATOM 582 C CA . GLY A 1 81 ? 1.340 0.201 12.282 1.00 88.44 81 GLY A CA 1
ATOM 583 C C . GLY A 1 81 ? 2.376 0.164 11.156 1.00 88.44 81 GLY A C 1
ATOM 584 O O . GLY A 1 81 ? 2.048 -0.223 10.033 1.00 88.44 81 GLY A O 1
ATOM 585 N N . LEU A 1 82 ? 3.633 0.491 11.468 1.00 90.25 82 LEU A N 1
ATOM 586 C CA . LEU A 1 82 ? 4.760 0.439 10.534 1.00 90.25 82 LEU A CA 1
ATOM 587 C C . LEU A 1 82 ? 5.032 -0.993 10.065 1.00 90.25 82 LEU A C 1
ATOM 589 O O . LEU A 1 82 ? 5.129 -1.228 8.860 1.00 90.25 82 LEU A O 1
ATOM 593 N N . LEU A 1 83 ? 5.061 -1.968 10.985 1.00 90.75 83 LEU A N 1
ATOM 594 C CA . LEU A 1 83 ? 5.231 -3.379 10.626 1.00 90.75 83 LEU A CA 1
ATOM 595 C C . LEU A 1 83 ? 4.085 -3.880 9.739 1.00 90.75 83 LEU A C 1
ATOM 597 O O . LEU A 1 83 ? 4.325 -4.566 8.743 1.00 90.75 83 LEU A O 1
ATOM 601 N N . ARG A 1 84 ? 2.839 -3.507 10.058 1.00 88.00 84 ARG A N 1
ATOM 602 C CA . ARG A 1 84 ? 1.663 -3.831 9.240 1.00 88.00 84 ARG A CA 1
ATOM 603 C C . ARG A 1 84 ? 1.823 -3.266 7.835 1.00 88.00 84 ARG A C 1
ATOM 605 O O . ARG A 1 84 ? 1.540 -3.959 6.866 1.00 88.00 84 ARG A O 1
ATOM 612 N N . GLN A 1 85 ? 2.285 -2.027 7.705 1.00 84.25 85 GLN A N 1
ATOM 613 C CA . GLN A 1 85 ? 2.456 -1.404 6.401 1.00 84.25 85 GLN A CA 1
ATOM 614 C C . GLN A 1 85 ? 3.590 -2.043 5.593 1.00 84.25 85 GLN A C 1
ATOM 616 O O . GLN A 1 85 ? 3.399 -2.296 4.402 1.00 84.25 85 GLN A O 1
ATOM 621 N N . ALA A 1 86 ? 4.721 -2.350 6.231 1.00 86.00 86 ALA A N 1
ATOM 622 C CA . ALA A 1 86 ? 5.847 -3.029 5.600 1.00 86.00 86 ALA A CA 1
ATOM 623 C C . ALA A 1 86 ? 5.447 -4.424 5.090 1.00 86.00 86 ALA A C 1
ATOM 625 O O . ALA A 1 86 ? 5.672 -4.745 3.925 1.00 86.00 86 ALA A O 1
ATOM 626 N N . THR A 1 87 ? 4.779 -5.225 5.921 1.00 88.38 87 THR A N 1
ATOM 627 C CA . THR A 1 87 ? 4.356 -6.594 5.573 1.00 88.38 87 THR A CA 1
ATOM 628 C C . THR A 1 87 ? 3.229 -6.612 4.538 1.00 88.38 87 THR A C 1
ATOM 630 O O . THR A 1 87 ? 3.352 -7.273 3.503 1.00 88.38 87 THR A O 1
ATOM 633 N N . TYR A 1 88 ? 2.158 -5.844 4.763 1.00 83.12 88 TYR A N 1
ATOM 634 C CA . TYR A 1 88 ? 0.990 -5.800 3.878 1.00 83.12 88 TYR A CA 1
ATOM 635 C C . TYR A 1 88 ? 1.340 -5.253 2.492 1.00 83.12 88 TYR A C 1
ATOM 637 O O . TYR A 1 88 ? 0.981 -5.855 1.481 1.00 83.12 88 TYR A O 1
ATOM 645 N N . THR A 1 89 ? 2.049 -4.122 2.425 1.00 78.69 89 THR A N 1
ATOM 646 C CA . THR A 1 89 ? 2.341 -3.447 1.149 1.00 78.69 89 THR A CA 1
ATOM 647 C C . THR A 1 89 ? 3.317 -4.256 0.311 1.00 78.69 89 THR A C 1
ATOM 649 O O . THR A 1 89 ? 3.067 -4.457 -0.876 1.00 78.69 89 THR A O 1
ATOM 652 N N . THR A 1 90 ? 4.386 -4.769 0.925 1.00 81.31 90 THR A N 1
ATOM 653 C CA . THR A 1 90 ? 5.400 -5.567 0.221 1.00 81.31 90 THR A CA 1
ATOM 654 C C . THR A 1 90 ? 4.793 -6.848 -0.334 1.00 81.31 90 THR A C 1
ATOM 656 O O . THR A 1 90 ? 4.952 -7.138 -1.517 1.00 81.31 90 THR A O 1
ATOM 659 N N . THR A 1 91 ? 4.014 -7.569 0.479 1.00 85.19 91 THR A N 1
ATOM 660 C CA . THR A 1 91 ? 3.358 -8.811 0.043 1.00 85.19 91 THR A CA 1
ATOM 661 C C . THR A 1 91 ? 2.329 -8.538 -1.048 1.00 85.19 91 THR A C 1
ATOM 663 O O . THR A 1 91 ? 2.330 -9.212 -2.076 1.00 85.19 91 THR A O 1
ATOM 666 N N . ARG A 1 92 ? 1.476 -7.520 -0.872 1.00 79.75 92 ARG A N 1
ATOM 667 C CA . ARG A 1 92 ? 0.465 -7.153 -1.870 1.00 79.75 92 ARG A CA 1
ATOM 668 C C . ARG A 1 92 ? 1.109 -6.787 -3.203 1.00 79.75 92 ARG A C 1
ATOM 670 O O . ARG A 1 92 ? 0.662 -7.283 -4.229 1.00 79.75 92 ARG A O 1
ATOM 677 N N . LEU A 1 93 ? 2.137 -5.937 -3.205 1.00 75.62 93 LEU A N 1
ATOM 678 C CA . LEU A 1 93 ? 2.823 -5.555 -4.440 1.00 75.62 93 LEU A CA 1
ATOM 679 C C . LEU A 1 93 ? 3.546 -6.754 -5.063 1.00 75.62 93 LEU A C 1
ATOM 681 O O . LEU A 1 93 ? 3.435 -6.955 -6.267 1.00 75.62 93 LEU A O 1
ATOM 685 N N . GLY A 1 94 ? 4.227 -7.581 -4.264 1.00 80.56 94 GLY A N 1
ATOM 686 C CA . GLY A 1 94 ? 4.945 -8.757 -4.755 1.00 80.56 94 GLY A CA 1
ATOM 687 C C . GLY A 1 94 ? 4.003 -9.743 -5.439 1.00 80.56 94 GLY A C 1
ATOM 688 O O . GLY A 1 94 ? 4.171 -10.048 -6.618 1.00 80.56 94 GLY A O 1
ATOM 689 N N . ILE A 1 95 ? 2.940 -10.155 -4.745 1.00 83.06 95 ILE A N 1
ATOM 690 C CA . ILE A 1 95 ? 1.929 -11.066 -5.296 1.00 83.06 95 ILE A CA 1
ATOM 691 C C . ILE A 1 95 ? 1.216 -10.443 -6.499 1.00 83.06 95 ILE A C 1
ATOM 693 O O . ILE A 1 95 ? 1.024 -11.129 -7.500 1.00 83.06 95 ILE A O 1
ATOM 697 N N . TYR A 1 96 ? 0.883 -9.148 -6.451 1.00 79.25 96 TYR A N 1
ATOM 698 C CA . TYR A 1 96 ? 0.278 -8.455 -7.588 1.00 79.25 96 TYR A CA 1
ATOM 699 C C . TYR A 1 96 ? 1.189 -8.502 -8.818 1.00 79.25 96 TYR A C 1
ATOM 701 O O . TYR A 1 96 ? 0.726 -8.890 -9.882 1.00 79.25 96 TYR A O 1
ATOM 709 N N . THR A 1 97 ? 2.479 -8.172 -8.683 1.00 77.94 97 THR A N 1
ATOM 710 C CA . THR A 1 97 ? 3.429 -8.204 -9.811 1.00 77.94 97 THR A CA 1
ATOM 711 C C . THR A 1 97 ? 3.611 -9.606 -10.379 1.00 77.94 97 THR A C 1
ATOM 713 O O . THR A 1 97 ? 3.541 -9.774 -11.591 1.00 77.94 97 THR A O 1
ATOM 716 N N . ILE A 1 98 ? 3.751 -10.624 -9.523 1.00 82.44 98 ILE A N 1
ATOM 717 C CA . ILE A 1 98 ? 3.920 -12.016 -9.956 1.00 82.44 98 ILE A CA 1
ATOM 718 C C . ILE A 1 98 ? 2.675 -12.507 -10.701 1.00 82.44 98 ILE A C 1
ATOM 720 O O . ILE A 1 98 ? 2.788 -13.100 -11.770 1.00 82.44 98 ILE A O 1
ATOM 724 N N . LEU A 1 99 ? 1.482 -12.268 -10.153 1.00 80.75 99 LEU A N 1
ATOM 725 C CA . LEU A 1 99 ? 0.230 -12.687 -10.784 1.00 80.75 99 LEU A CA 1
ATOM 726 C C . LEU A 1 99 ? -0.048 -11.904 -12.068 1.00 80.75 99 LEU A C 1
ATOM 728 O O . LEU A 1 99 ? -0.494 -12.489 -13.051 1.00 80.75 99 LEU A O 1
ATOM 732 N N . PHE A 1 100 ? 0.246 -10.604 -12.079 1.00 77.88 100 PHE A N 1
ATOM 733 C CA . PHE A 1 100 ? 0.093 -9.758 -13.256 1.00 77.88 100 PHE A CA 1
ATOM 734 C C . PHE A 1 100 ? 1.028 -10.194 -14.389 1.00 77.88 100 PHE A C 1
ATOM 736 O O . PHE A 1 100 ? 0.570 -10.338 -15.518 1.00 77.88 100 PHE A O 1
ATOM 743 N N . GLU A 1 101 ? 2.299 -10.481 -14.099 1.00 77.94 101 GLU A N 1
ATOM 744 C CA . GLU A 1 101 ? 3.266 -10.991 -15.083 1.00 77.94 101 GLU A CA 1
ATOM 745 C C . GLU A 1 101 ? 2.878 -12.386 -15.590 1.00 77.94 101 GLU A C 1
ATOM 747 O O . GLU A 1 101 ? 2.896 -12.626 -16.793 1.00 77.94 101 GLU A O 1
ATOM 752 N N . LYS A 1 102 ? 2.445 -13.296 -14.707 1.00 77.50 102 LYS A N 1
ATOM 753 C CA . LYS A 1 102 ? 2.026 -14.651 -15.110 1.00 77.50 102 LYS A CA 1
ATOM 754 C C . LYS A 1 102 ? 0.767 -14.674 -15.977 1.00 77.50 102 LYS A C 1
ATOM 756 O O . LYS A 1 102 ? 0.630 -15.562 -16.818 1.00 77.50 102 LYS A O 1
ATOM 761 N N . LEU A 1 103 ? -0.166 -13.751 -15.743 1.00 71.94 103 LEU A N 1
ATOM 762 C CA . LEU A 1 103 ? -1.425 -13.665 -16.491 1.00 71.94 103 LEU A CA 1
ATOM 763 C C . LEU A 1 103 ? -1.307 -12.800 -17.750 1.00 71.94 103 LEU A C 1
ATOM 765 O O . LEU A 1 103 ? -2.122 -12.942 -18.658 1.00 71.94 103 LEU A O 1
ATOM 769 N N . THR A 1 104 ? -0.269 -11.971 -17.846 1.00 70.38 104 THR A N 1
ATOM 770 C CA . THR A 1 104 ? 0.124 -11.285 -19.082 1.00 70.38 104 THR A CA 1
ATOM 771 C C . THR A 1 104 ? 1.039 -12.218 -19.891 1.00 70.38 104 THR A C 1
ATOM 773 O O . THR A 1 104 ? 2.254 -12.047 -19.911 1.00 70.38 104 THR A O 1
ATOM 776 N N . LYS A 1 105 ? 0.487 -13.274 -20.507 1.00 60.06 105 LYS A N 1
ATOM 777 C CA . LYS A 1 105 ? 1.267 -14.197 -21.362 1.00 60.06 105 LYS A CA 1
ATOM 778 C C . LYS A 1 105 ? 1.583 -13.576 -22.738 1.00 60.06 105 LYS A C 1
ATOM 780 O O . LYS A 1 105 ? 0.779 -12.806 -23.246 1.00 60.06 105 LYS A O 1
ATOM 785 N N . ALA A 1 106 ? 2.751 -13.954 -23.278 1.00 49.91 106 ALA A N 1
ATOM 786 C CA . ALA A 1 106 ? 3.433 -13.745 -24.580 1.00 49.91 106 ALA A CA 1
ATOM 787 C C . ALA A 1 106 ? 2.932 -12.743 -25.658 1.00 49.91 106 ALA A C 1
ATOM 789 O O . ALA A 1 106 ? 3.772 -12.218 -26.381 1.00 49.91 106 ALA A O 1
ATOM 790 N N . ASP A 1 107 ? 1.641 -12.427 -25.767 1.00 48.41 107 ASP A N 1
ATOM 791 C CA . ASP A 1 107 ? 1.081 -11.543 -26.808 1.00 48.41 107 ASP A CA 1
ATOM 792 C C . ASP A 1 107 ? 1.042 -10.057 -26.407 1.00 48.41 107 ASP A C 1
ATOM 794 O O . ASP A 1 107 ? 0.616 -9.200 -27.181 1.00 48.41 107 ASP A O 1
ATOM 798 N N . GLY A 1 108 ? 1.472 -9.723 -25.184 1.00 58.34 108 GLY A N 1
ATOM 799 C CA . GLY A 1 108 ? 1.528 -8.340 -24.693 1.00 58.34 108 GLY A CA 1
ATOM 800 C C . GLY A 1 108 ? 0.159 -7.699 -24.427 1.00 58.34 108 GLY A C 1
ATOM 801 O O . GLY A 1 108 ? 0.094 -6.519 -24.083 1.00 58.34 108 GLY A O 1
ATOM 802 N N . THR A 1 109 ? -0.943 -8.448 -24.544 1.00 61.50 109 THR A N 1
ATOM 803 C CA . THR A 1 109 ? -2.286 -7.935 -24.253 1.00 61.50 109 THR A CA 1
ATOM 804 C C . THR A 1 109 ? -2.501 -7.824 -22.740 1.00 61.50 109 THR A C 1
ATOM 806 O O . THR A 1 109 ? -2.377 -8.833 -22.037 1.00 61.50 109 THR A O 1
ATOM 809 N N . PRO A 1 110 ? -2.845 -6.638 -22.202 1.00 64.50 110 PRO A N 1
ATOM 810 C CA . PRO A 1 110 ? -3.108 -6.489 -20.778 1.00 64.50 110 PRO A CA 1
ATOM 811 C C . PRO A 1 110 ? -4.348 -7.302 -20.362 1.00 64.50 110 PRO A C 1
ATOM 813 O O . PRO A 1 110 ? -5.329 -7.343 -21.108 1.00 64.50 110 PRO A O 1
ATOM 816 N N . PRO A 1 111 ? -4.358 -7.908 -19.158 1.00 65.25 111 PRO A N 1
ATOM 817 C CA . PRO A 1 111 ? -5.502 -8.676 -18.678 1.00 65.25 111 PRO A CA 1
ATOM 818 C C . PRO A 1 111 ? -6.769 -7.813 -18.598 1.00 65.25 111 PRO A C 1
ATOM 820 O O . PRO A 1 111 ? -6.706 -6.627 -18.254 1.00 65.25 111 PRO A O 1
ATOM 823 N N . ASN A 1 112 ? -7.923 -8.426 -18.888 1.00 72.31 112 ASN A N 1
ATOM 824 C CA . ASN A 1 112 ? -9.235 -7.778 -18.808 1.00 72.31 112 ASN A CA 1
ATOM 825 C C . ASN A 1 112 ? -9.467 -7.163 -17.409 1.00 72.31 112 ASN A C 1
ATOM 827 O O . ASN A 1 112 ? -8.907 -7.640 -16.418 1.00 72.31 112 ASN A O 1
ATOM 831 N N . PHE A 1 113 ? -10.306 -6.129 -17.304 1.00 69.81 113 PHE A N 1
ATOM 832 C CA . PHE A 1 113 ? -10.587 -5.410 -16.053 1.00 69.81 113 PHE A CA 1
ATOM 833 C C . PHE A 1 113 ? -10.964 -6.350 -14.899 1.00 69.81 113 PHE A C 1
ATOM 835 O O . PHE A 1 113 ? -10.395 -6.248 -13.814 1.00 69.81 113 PHE A O 1
ATOM 842 N N . PHE A 1 114 ? -11.838 -7.328 -15.153 1.00 72.94 114 PHE A N 1
ATOM 843 C CA . PHE A 1 114 ? -12.220 -8.342 -14.164 1.00 72.94 114 PHE A CA 1
ATOM 844 C C . PHE A 1 114 ? -11.036 -9.179 -13.681 1.00 72.94 114 PHE A C 1
ATOM 846 O O . PHE A 1 114 ? -10.933 -9.493 -12.498 1.00 72.94 114 PHE A O 1
ATOM 853 N N . MET A 1 115 ? -10.106 -9.500 -14.577 1.00 75.50 115 MET A N 1
ATOM 854 C CA . MET A 1 115 ? -8.930 -10.295 -14.249 1.00 75.50 115 MET A CA 1
ATOM 855 C C . MET A 1 115 ? -7.915 -9.464 -13.452 1.00 75.50 115 MET A C 1
ATOM 857 O O . MET A 1 115 ? -7.375 -9.947 -12.462 1.00 75.50 115 MET A O 1
ATOM 861 N N . LYS A 1 116 ? -7.736 -8.177 -13.786 1.00 73.38 116 LYS A N 1
ATOM 862 C CA . LYS A 1 116 ? -6.973 -7.214 -12.966 1.00 73.38 116 LYS A CA 1
ATOM 863 C C . LYS A 1 116 ? -7.588 -7.031 -11.577 1.00 73.38 116 LYS A C 1
ATOM 865 O O . LYS A 1 116 ? -6.861 -7.024 -10.584 1.00 73.38 116 LYS A O 1
ATOM 870 N N . ALA A 1 117 ? -8.913 -6.926 -11.495 1.00 73.06 117 ALA A N 1
ATOM 871 C CA . ALA A 1 117 ? -9.634 -6.849 -10.231 1.00 73.06 117 ALA A CA 1
ATOM 872 C C . ALA A 1 117 ? -9.426 -8.125 -9.402 1.00 73.06 117 ALA A C 1
ATOM 874 O O . ALA A 1 117 ? -9.102 -8.031 -8.220 1.00 73.06 117 ALA A O 1
ATOM 875 N N . LEU A 1 118 ? -9.509 -9.308 -10.021 1.00 80.69 118 LEU A N 1
ATOM 876 C CA . LEU A 1 118 ? -9.260 -10.589 -9.360 1.00 80.69 118 LEU A CA 1
ATOM 877 C C . LEU A 1 118 ? -7.826 -10.699 -8.831 1.00 80.69 118 LEU A C 1
ATOM 879 O O . LEU A 1 118 ? -7.642 -11.067 -7.675 1.00 80.69 118 LEU A O 1
ATOM 883 N N . ILE A 1 119 ? -6.822 -10.311 -9.625 1.00 80.75 119 ILE A N 1
ATOM 884 C CA . ILE A 1 119 ? -5.416 -10.243 -9.192 1.00 80.75 119 ILE A CA 1
ATOM 885 C C . ILE A 1 119 ? -5.253 -9.277 -8.012 1.00 80.75 119 ILE A C 1
ATOM 887 O O . ILE A 1 119 ? -4.563 -9.577 -7.040 1.00 80.75 119 ILE A O 1
ATOM 891 N N . GLY A 1 120 ? -5.904 -8.113 -8.071 1.00 77.75 120 GLY A N 1
ATOM 892 C CA . GLY A 1 120 ? -5.900 -7.138 -6.983 1.00 77.75 120 GLY A CA 1
ATOM 893 C C . GLY A 1 120 ? -6.532 -7.679 -5.698 1.00 77.75 120 GLY A C 1
ATOM 894 O O . GLY A 1 120 ? -5.998 -7.451 -4.610 1.00 77.75 120 GLY A O 1
ATOM 895 N N . MET A 1 121 ? -7.636 -8.421 -5.819 1.00 79.44 121 MET A N 1
ATOM 896 C CA . MET A 1 121 ? -8.332 -9.052 -4.696 1.00 79.44 121 MET A CA 1
ATOM 897 C C . MET A 1 121 ? -7.511 -10.182 -4.076 1.00 79.44 121 MET A C 1
ATOM 899 O O . MET A 1 121 ? -7.361 -10.203 -2.856 1.00 79.44 121 MET A O 1
ATOM 903 N N . THR A 1 122 ? -6.930 -11.076 -4.879 1.00 83.75 122 THR A N 1
ATOM 904 C CA . THR A 1 122 ? -6.092 -12.176 -4.377 1.00 83.75 122 THR A CA 1
ATOM 905 C C . THR A 1 122 ? -4.811 -11.649 -3.740 1.00 83.75 122 THR A C 1
ATOM 907 O O . THR A 1 122 ? -4.493 -12.023 -2.614 1.00 83.75 122 THR A O 1
ATOM 910 N N . ALA A 1 123 ? -4.127 -10.692 -4.374 1.00 83.94 123 ALA A N 1
ATOM 911 C CA . ALA A 1 123 ? -2.960 -10.036 -3.790 1.00 83.94 123 ALA A CA 1
ATOM 912 C C . ALA A 1 123 ? -3.297 -9.294 -2.485 1.00 83.94 123 ALA A C 1
ATOM 914 O O . ALA A 1 123 ? -2.515 -9.318 -1.533 1.00 83.94 123 ALA A O 1
ATOM 915 N N . GLY A 1 124 ? -4.469 -8.654 -2.419 1.00 81.25 124 GLY A N 1
ATOM 916 C CA . GLY A 1 124 ? -4.974 -8.005 -1.210 1.00 81.25 124 GLY A CA 1
ATOM 917 C C . GLY A 1 124 ? -5.294 -8.995 -0.089 1.00 81.25 124 GLY A C 1
ATOM 918 O O . GLY A 1 124 ? -4.933 -8.737 1.057 1.00 81.25 124 GLY A O 1
ATOM 919 N N . ALA A 1 125 ? -5.916 -10.133 -0.407 1.00 84.12 125 ALA A N 1
ATOM 920 C CA . ALA A 1 125 ? -6.240 -11.187 0.552 1.00 84.12 125 ALA A CA 1
ATOM 921 C C . ALA A 1 125 ? -4.976 -11.865 1.103 1.00 84.12 125 ALA A C 1
ATOM 923 O O . ALA A 1 125 ? -4.823 -11.975 2.318 1.00 84.12 125 ALA A O 1
ATOM 924 N N . THR A 1 126 ? -4.021 -12.223 0.240 1.00 87.06 126 THR A N 1
ATOM 925 C CA . THR A 1 126 ? -2.731 -12.791 0.665 1.00 87.06 126 THR A CA 1
ATOM 926 C C . THR A 1 126 ? -1.920 -11.781 1.477 1.00 87.06 126 THR A C 1
ATOM 928 O O . THR A 1 126 ? -1.368 -12.120 2.522 1.00 87.06 126 THR A O 1
ATOM 931 N N . GLY A 1 127 ? -1.897 -10.511 1.058 1.00 86.50 127 GLY A N 1
ATOM 932 C CA . GLY A 1 127 ? -1.266 -9.438 1.828 1.00 86.50 127 GLY A CA 1
ATOM 933 C C . GLY A 1 127 ? -1.918 -9.240 3.197 1.00 86.50 127 GLY A C 1
ATOM 934 O O . GLY A 1 127 ? -1.219 -9.061 4.192 1.00 86.50 127 GLY A O 1
ATOM 935 N N . ALA A 1 128 ? -3.250 -9.311 3.271 1.00 85.12 128 ALA A N 1
ATOM 936 C CA . ALA A 1 128 ? -3.997 -9.255 4.523 1.00 85.12 128 ALA A CA 1
ATOM 937 C C . ALA A 1 128 ? -3.656 -10.433 5.442 1.00 85.12 128 ALA A C 1
ATOM 939 O O . ALA A 1 128 ? -3.421 -10.215 6.627 1.00 85.12 128 ALA A O 1
ATOM 940 N N . PHE A 1 129 ? -3.561 -11.650 4.906 1.00 89.00 129 PHE A N 1
ATOM 941 C CA . PHE A 1 129 ? -3.169 -12.837 5.666 1.00 89.00 129 PHE A CA 1
ATOM 942 C C . PHE A 1 129 ? -1.781 -12.677 6.304 1.00 89.00 129 PHE A C 1
ATOM 944 O O . PHE A 1 129 ? -1.630 -12.878 7.509 1.00 89.00 129 PHE A O 1
ATOM 951 N N . VAL A 1 130 ? -0.784 -12.236 5.528 1.00 89.38 130 VAL A N 1
ATOM 952 C CA . VAL A 1 130 ? 0.586 -11.999 6.024 1.00 89.38 130 VAL A CA 1
ATOM 953 C C . VAL A 1 130 ? 0.649 -10.814 6.996 1.00 89.38 130 VAL A C 1
ATOM 955 O O . VAL A 1 130 ? 1.417 -10.836 7.952 1.00 89.38 130 VAL A O 1
ATOM 958 N N . GLY A 1 131 ? -0.176 -9.785 6.788 1.00 88.00 131 GLY A N 1
ATOM 959 C CA . GLY A 1 131 ? -0.248 -8.608 7.659 1.00 88.00 131 GLY A CA 1
ATOM 960 C C . GLY A 1 131 ? -1.093 -8.788 8.927 1.00 88.00 131 GLY A C 1
ATOM 961 O O . GLY A 1 131 ? -1.048 -7.921 9.802 1.00 88.00 131 GLY A O 1
ATOM 962 N N . THR A 1 132 ? -1.855 -9.883 9.054 1.00 89.31 132 THR A N 1
ATOM 963 C CA . THR A 1 132 ? -2.782 -10.103 10.182 1.00 89.31 132 THR A CA 1
ATOM 964 C C . THR A 1 132 ? -2.067 -10.125 11.544 1.00 89.31 132 THR A C 1
ATOM 966 O O . THR A 1 132 ? -2.555 -9.443 12.445 1.00 89.31 132 THR A O 1
ATOM 969 N N . PRO A 1 133 ? -0.893 -10.771 11.721 1.00 91.06 133 PRO A N 1
ATOM 970 C CA . PRO A 1 133 ? -0.167 -10.744 12.996 1.00 91.06 133 PRO A CA 1
ATOM 971 C C . PRO A 1 133 ? 0.181 -9.327 13.473 1.00 91.06 133 PRO A C 1
ATOM 973 O O . PRO A 1 133 ? -0.069 -8.963 14.624 1.00 91.06 133 PRO A O 1
ATOM 976 N N . ALA A 1 134 ? 0.707 -8.491 12.571 1.00 90.94 134 ALA A N 1
ATOM 977 C CA . ALA A 1 134 ? 1.033 -7.099 12.874 1.00 90.94 134 ALA A CA 1
ATOM 978 C C . ALA A 1 134 ? -0.226 -6.272 13.181 1.00 90.94 134 ALA A C 1
ATOM 980 O O . ALA A 1 134 ? -0.205 -5.373 14.020 1.00 90.94 134 ALA A O 1
ATOM 981 N N . GLU A 1 135 ? -1.343 -6.594 12.530 1.00 88.50 135 GLU A N 1
ATOM 982 C CA . GLU A 1 135 ? -2.625 -5.940 12.761 1.00 88.50 135 GLU A CA 1
ATOM 983 C C . GLU A 1 135 ? -3.267 -6.312 14.107 1.00 88.50 135 GLU A C 1
ATOM 985 O O . GLU A 1 135 ? -3.779 -5.431 14.799 1.00 88.50 135 GLU A O 1
ATOM 990 N N . VAL A 1 136 ? -3.187 -7.579 14.522 1.00 90.25 136 VAL A N 1
ATOM 991 C CA . VAL A 1 136 ? -3.626 -8.019 15.857 1.00 90.25 136 VAL A CA 1
ATOM 992 C C . VAL A 1 136 ? -2.817 -7.305 16.941 1.00 90.25 136 VAL A C 1
ATOM 994 O O . VAL A 1 136 ? -3.400 -6.773 17.889 1.00 90.25 136 VAL A O 1
ATOM 997 N N . ALA A 1 137 ? -1.492 -7.220 16.777 1.00 90.62 137 ALA A N 1
ATOM 998 C CA . ALA A 1 137 ? -0.633 -6.462 17.683 1.00 90.62 137 ALA A CA 1
ATOM 999 C C . ALA A 1 137 ? -1.024 -4.973 17.724 1.00 90.62 137 ALA A C 1
ATOM 1001 O O . ALA A 1 137 ? -1.192 -4.416 18.807 1.00 90.62 137 ALA A O 1
ATOM 1002 N N . LEU A 1 138 ? -1.258 -4.342 16.567 1.00 90.06 138 LEU A N 1
ATOM 1003 C CA . LEU A 1 138 ? -1.685 -2.941 16.473 1.00 90.06 138 LEU A CA 1
ATOM 1004 C C . LEU A 1 138 ? -2.991 -2.679 17.230 1.00 90.06 138 LEU A C 1
ATOM 1006 O O . LEU A 1 138 ? -3.089 -1.710 17.985 1.00 90.06 138 LEU A O 1
ATOM 1010 N N . ILE A 1 139 ? -4.000 -3.529 17.049 1.00 88.56 139 ILE A N 1
ATOM 1011 C CA . ILE A 1 139 ? -5.303 -3.349 17.699 1.00 88.56 139 ILE A CA 1
ATOM 1012 C C . ILE A 1 139 ? -5.178 -3.509 19.208 1.00 88.56 139 ILE A C 1
ATOM 1014 O O . ILE A 1 139 ? -5.697 -2.678 19.945 1.00 88.56 139 ILE A O 1
ATOM 1018 N N . ARG A 1 140 ? -4.433 -4.512 19.678 1.00 88.19 140 ARG A N 1
ATOM 1019 C CA . ARG A 1 140 ? -4.234 -4.729 21.114 1.00 88.19 140 ARG A CA 1
ATOM 1020 C C . ARG A 1 140 ? -3.425 -3.606 21.762 1.00 88.19 140 ARG A C 1
ATOM 1022 O O . ARG A 1 140 ? -3.804 -3.140 22.828 1.00 88.19 140 ARG A O 1
ATOM 1029 N N . MET A 1 141 ? -2.373 -3.119 21.101 1.00 88.12 141 MET A N 1
ATOM 1030 C CA . MET A 1 141 ? -1.587 -1.973 21.578 1.00 88.12 141 MET A CA 1
ATOM 1031 C C . MET A 1 141 ? -2.419 -0.682 21.615 1.00 88.12 141 MET A C 1
ATOM 1033 O O . MET A 1 141 ? -2.365 0.057 22.591 1.00 88.12 141 MET A O 1
ATOM 1037 N N . THR A 1 142 ? -3.226 -0.409 20.583 1.00 86.38 142 THR A N 1
ATOM 1038 C CA . THR A 1 142 ? -4.078 0.799 20.539 1.00 86.38 142 THR A CA 1
ATOM 1039 C C . THR A 1 142 ? -5.260 0.736 21.510 1.00 86.38 142 THR A C 1
ATOM 1041 O O . THR A 1 142 ? -5.704 1.779 22.001 1.00 86.38 142 THR A O 1
ATOM 1044 N N . ALA A 1 143 ? -5.753 -0.469 21.809 1.00 83.69 143 ALA A N 1
ATOM 1045 C CA . ALA A 1 143 ? -6.808 -0.712 22.786 1.00 83.69 143 ALA A CA 1
ATOM 1046 C C . ALA A 1 143 ? -6.330 -0.589 24.238 1.00 83.69 143 ALA A C 1
ATOM 1048 O O . ALA A 1 143 ? -7.149 -0.288 25.104 1.00 83.69 143 ALA A O 1
ATOM 1049 N N . ASP A 1 144 ? -5.039 -0.800 24.503 1.00 81.75 144 ASP A N 1
ATOM 1050 C CA . ASP A 1 144 ? -4.507 -0.946 25.860 1.00 81.75 144 ASP A CA 1
ATOM 1051 C C . ASP A 1 144 ? -4.741 0.288 26.743 1.00 81.75 144 ASP A C 1
ATOM 1053 O O . ASP A 1 144 ? -5.105 0.161 27.908 1.00 81.75 144 ASP A O 1
ATOM 1057 N N . GLY A 1 145 ? -4.659 1.495 26.171 1.00 75.00 145 GLY A N 1
ATOM 1058 C CA . GLY A 1 145 ? -4.927 2.741 26.904 1.00 75.00 145 GLY A CA 1
ATOM 1059 C C . GLY A 1 145 ? -6.361 2.875 27.441 1.00 75.00 145 GLY A C 1
ATOM 1060 O O . GLY A 1 145 ? -6.585 3.616 28.395 1.00 75.00 145 GLY A O 1
ATOM 1061 N N . ARG A 1 146 ? -7.327 2.116 26.893 1.00 73.38 146 ARG A N 1
ATOM 1062 C CA . ARG A 1 146 ? -8.723 2.067 27.381 1.00 73.38 146 ARG A CA 1
ATOM 1063 C C . ARG A 1 146 ? -8.884 1.238 28.657 1.00 73.38 146 ARG A C 1
ATOM 1065 O O . ARG A 1 146 ? -9.923 1.320 29.307 1.00 73.38 146 ARG A O 1
ATOM 1072 N N . LEU A 1 147 ? -7.929 0.362 28.965 1.00 73.50 147 LEU A N 1
ATOM 1073 C CA . LEU A 1 147 ? -8.014 -0.504 30.136 1.00 73.50 147 LEU A CA 1
ATOM 1074 C C . LEU A 1 147 ? -7.531 0.266 31.379 1.00 73.50 147 LEU A C 1
ATOM 1076 O O . LEU A 1 147 ? -6.588 1.063 31.273 1.00 73.50 147 LEU A O 1
ATOM 1080 N N . PRO A 1 148 ? -8.170 0.065 32.548 1.00 68.31 148 PRO A N 1
ATOM 1081 C CA . PRO A 1 148 ? -7.658 0.599 33.808 1.00 68.31 148 PRO A CA 1
ATOM 1082 C C . PRO A 1 148 ? -6.272 0.000 34.107 1.00 68.31 148 PRO A C 1
ATOM 1084 O O . PRO A 1 148 ? -5.919 -1.043 33.552 1.00 68.31 148 PRO A O 1
ATOM 1087 N N . LEU A 1 149 ? -5.450 0.715 34.890 1.00 68.31 149 LEU A N 1
ATOM 1088 C CA . LEU A 1 149 ? -4.003 0.462 35.029 1.00 68.31 149 LEU A CA 1
ATOM 1089 C C . LEU A 1 149 ? -3.664 -0.990 35.414 1.00 68.31 149 LEU A C 1
ATOM 1091 O O . LEU A 1 149 ? -2.662 -1.521 34.948 1.00 68.31 149 LEU A O 1
ATOM 1095 N N . ASP A 1 150 ? -4.534 -1.629 36.190 1.00 65.38 150 ASP A N 1
ATOM 1096 C CA . ASP A 1 150 ? -4.489 -3.019 36.654 1.00 65.38 150 ASP A CA 1
ATOM 1097 C C . ASP A 1 150 ? -4.704 -4.066 35.545 1.00 65.38 150 ASP A C 1
ATOM 1099 O O . ASP A 1 150 ? -4.250 -5.201 35.663 1.00 65.38 150 ASP A O 1
ATOM 1103 N N . GLN A 1 151 ? -5.380 -3.703 34.451 1.00 71.31 151 GLN A N 1
ATOM 1104 C CA . GLN A 1 151 ? -5.746 -4.614 33.355 1.00 71.31 151 GLN A CA 1
ATOM 1105 C C . GLN A 1 151 ? -5.015 -4.320 32.043 1.00 71.31 151 GLN A C 1
ATOM 1107 O O . GLN A 1 151 ? -5.311 -4.956 31.022 1.00 71.31 151 GLN A O 1
ATOM 1112 N N . ARG A 1 152 ? -4.088 -3.355 32.048 1.00 78.50 152 ARG A N 1
ATOM 1113 C CA . ARG A 1 152 ? -3.257 -3.022 30.887 1.00 78.50 152 ARG A CA 1
ATOM 1114 C C . ARG A 1 152 ? -2.262 -4.143 30.612 1.00 78.50 152 ARG A C 1
ATOM 1116 O O . ARG A 1 152 ? -1.602 -4.656 31.507 1.00 78.50 152 ARG A O 1
ATOM 1123 N N . ARG A 1 153 ? -2.136 -4.515 29.343 1.00 76.50 153 ARG A N 1
ATOM 1124 C CA . ARG A 1 153 ? -1.204 -5.540 28.863 1.00 76.50 153 ARG A CA 1
ATOM 1125 C C . ARG A 1 153 ? 0.232 -5.016 28.828 1.00 76.50 153 ARG A C 1
ATOM 1127 O O . ARG A 1 153 ? 1.160 -5.811 28.971 1.00 76.50 153 ARG A O 1
ATOM 1134 N N . GLY A 1 154 ? 0.423 -3.707 28.645 1.00 79.62 154 GLY A N 1
ATOM 1135 C CA . GLY A 1 154 ? 1.719 -3.039 28.771 1.00 79.62 154 GLY A CA 1
ATOM 1136 C C . GLY A 1 154 ? 2.728 -3.445 27.696 1.00 79.62 154 GLY A C 1
ATOM 1137 O O . GLY A 1 154 ? 3.888 -3.715 28.000 1.00 79.62 154 GLY A O 1
ATOM 1138 N N . TYR A 1 155 ? 2.303 -3.545 26.434 1.00 82.56 155 TYR A N 1
ATOM 1139 C CA . TYR A 1 155 ? 3.220 -3.881 25.341 1.00 82.56 155 TYR A CA 1
ATOM 1140 C C . TYR A 1 155 ? 4.174 -2.720 25.040 1.00 82.56 155 TYR A C 1
ATOM 1142 O O . TYR A 1 155 ? 3.738 -1.633 24.668 1.00 82.56 155 TYR A O 1
ATOM 1150 N N . THR A 1 156 ? 5.482 -2.968 25.128 1.00 81.50 156 THR A N 1
ATOM 1151 C CA . THR A 1 156 ? 6.509 -1.946 24.862 1.00 81.50 156 THR A CA 1
ATOM 1152 C C . THR A 1 156 ? 6.689 -1.682 23.369 1.00 81.50 156 THR A C 1
ATOM 1154 O O . THR A 1 156 ? 6.737 -0.538 22.936 1.00 81.50 156 THR A O 1
ATOM 1157 N N . ASN A 1 157 ? 6.746 -2.750 22.570 1.00 86.62 157 ASN A N 1
ATOM 1158 C CA . ASN A 1 157 ? 7.011 -2.724 21.132 1.00 86.62 157 ASN A CA 1
ATOM 1159 C C . ASN A 1 157 ? 6.204 -3.804 20.403 1.00 86.62 157 ASN A C 1
ATOM 1161 O O . ASN A 1 157 ? 5.780 -4.785 21.014 1.00 86.62 157 ASN A O 1
ATOM 1165 N N . VAL A 1 158 ? 6.074 -3.685 19.076 1.00 89.25 158 VAL A N 1
ATOM 1166 C CA . VAL A 1 158 ? 5.401 -4.703 18.250 1.00 89.25 158 VAL A CA 1
ATOM 1167 C C . VAL A 1 158 ? 6.009 -6.099 18.413 1.00 89.25 158 VAL A C 1
ATOM 1169 O O . VAL A 1 158 ? 5.269 -7.066 18.536 1.00 89.25 158 VAL A O 1
ATOM 1172 N N . PHE A 1 159 ? 7.338 -6.219 18.489 1.00 90.69 159 PHE A N 1
ATOM 1173 C CA . PHE A 1 159 ? 8.000 -7.513 18.688 1.00 90.69 159 PHE A CA 1
ATOM 1174 C C . PHE A 1 159 ? 7.686 -8.109 20.060 1.00 90.69 159 PHE A C 1
ATOM 1176 O O . PHE A 1 159 ? 7.382 -9.294 20.157 1.00 90.69 159 PHE A O 1
ATOM 1183 N N . ASN A 1 160 ? 7.678 -7.278 21.108 1.00 90.38 160 ASN A N 1
ATOM 1184 C CA . ASN A 1 160 ? 7.262 -7.708 22.441 1.00 90.38 160 ASN A CA 1
ATOM 1185 C C . ASN A 1 160 ? 5.801 -8.182 22.430 1.00 90.38 160 ASN A C 1
ATOM 1187 O O . ASN A 1 160 ? 5.511 -9.246 22.968 1.00 90.38 160 ASN A O 1
ATOM 1191 N N . ALA A 1 161 ? 4.908 -7.454 21.751 1.00 87.62 161 ALA A N 1
ATOM 1192 C CA . ALA A 1 161 ? 3.517 -7.861 21.587 1.00 87.62 161 ALA A CA 1
ATOM 1193 C C . ALA A 1 161 ? 3.396 -9.205 20.855 1.00 87.62 161 ALA A C 1
ATOM 1195 O O . ALA A 1 161 ? 2.742 -10.107 21.363 1.00 87.62 161 ALA A O 1
ATOM 1196 N N . LEU A 1 162 ? 4.058 -9.385 19.709 1.00 90.50 162 LEU A N 1
ATOM 1197 C CA . LEU A 1 162 ? 4.001 -10.633 18.935 1.00 90.50 162 LEU A CA 1
ATOM 1198 C C . LEU A 1 162 ? 4.533 -11.837 19.725 1.00 90.50 162 LEU A C 1
ATOM 1200 O O . LEU A 1 162 ? 3.888 -12.886 19.747 1.00 90.50 162 LEU A O 1
ATOM 1204 N N . ILE A 1 163 ? 5.673 -11.680 20.405 1.00 90.12 163 ILE A N 1
ATOM 1205 C CA . ILE A 1 163 ? 6.280 -12.740 21.222 1.00 90.12 163 ILE A CA 1
ATOM 1206 C C . ILE A 1 163 ? 5.360 -13.103 22.389 1.00 90.12 163 ILE A C 1
ATOM 1208 O O . ILE A 1 163 ? 5.085 -14.282 22.607 1.00 90.12 163 ILE A O 1
ATOM 1212 N N . ARG A 1 164 ? 4.839 -12.106 23.116 1.00 88.56 164 ARG A N 1
ATOM 1213 C CA . ARG A 1 164 ? 3.947 -12.344 24.257 1.00 88.56 164 ARG A CA 1
ATOM 1214 C C . ARG A 1 164 ? 2.629 -12.973 23.836 1.00 88.56 164 ARG A C 1
ATOM 1216 O O . ARG A 1 164 ? 2.223 -13.944 24.453 1.00 88.56 164 ARG A O 1
ATOM 1223 N N . ILE A 1 165 ? 2.009 -12.505 22.752 1.00 88.06 165 ILE A N 1
ATOM 1224 C CA . ILE A 1 165 ? 0.782 -13.116 22.215 1.00 88.06 165 ILE A CA 1
ATOM 1225 C C . ILE A 1 165 ? 1.032 -14.586 21.867 1.00 88.06 165 ILE A C 1
ATOM 1227 O O . ILE A 1 165 ? 0.233 -15.445 22.224 1.00 88.06 165 ILE A O 1
ATOM 1231 N N . THR A 1 166 ? 2.160 -14.883 21.224 1.00 87.81 166 THR A N 1
ATOM 1232 C CA . THR A 1 166 ? 2.508 -16.255 20.838 1.00 87.81 166 THR A CA 1
ATOM 1233 C C . THR A 1 166 ? 2.755 -17.151 22.052 1.00 87.81 166 THR A C 1
ATOM 1235 O O . THR A 1 166 ? 2.322 -18.299 22.058 1.00 87.81 166 THR A O 1
ATOM 1238 N N . ARG A 1 167 ? 3.428 -16.630 23.085 1.00 86.38 167 ARG A N 1
ATOM 1239 C CA . ARG A 1 167 ? 3.771 -17.373 24.306 1.00 86.38 167 ARG A CA 1
ATOM 1240 C C . ARG A 1 167 ? 2.584 -17.555 25.257 1.00 86.38 167 ARG A C 1
ATOM 1242 O O . ARG A 1 167 ? 2.470 -18.607 25.868 1.00 86.38 167 ARG A O 1
ATOM 1249 N N . GLU A 1 168 ? 1.742 -16.536 25.407 1.00 86.38 168 GLU A N 1
ATOM 1250 C CA . GLU A 1 168 ? 0.627 -16.512 26.366 1.00 86.38 168 GLU A CA 1
ATOM 1251 C C . GLU A 1 168 ? -0.664 -17.104 25.772 1.00 86.38 168 GLU A C 1
ATOM 1253 O O . GLU A 1 168 ? -1.412 -17.777 26.472 1.00 86.38 168 GLU A O 1
ATOM 1258 N N . GLU A 1 169 ? -0.936 -16.867 24.482 1.00 82.00 169 GLU A N 1
ATOM 1259 C CA . GLU A 1 169 ? -2.206 -17.223 23.825 1.00 82.00 169 GLU A CA 1
ATOM 1260 C C . GLU A 1 169 ? -2.033 -18.178 22.626 1.00 82.00 169 GLU A C 1
ATOM 1262 O O . GLU A 1 169 ? -3.022 -18.576 22.007 1.00 82.00 169 GLU A O 1
ATOM 1267 N N . GLY A 1 170 ? -0.798 -18.542 22.269 1.00 85.25 170 GLY A N 1
ATOM 1268 C CA . GLY A 1 170 ? -0.485 -19.455 21.167 1.00 85.25 170 GLY A CA 1
ATOM 1269 C C . GLY A 1 170 ? -0.349 -18.794 19.788 1.00 85.25 170 GLY A C 1
ATOM 1270 O O . GLY A 1 170 ? -0.824 -17.687 19.526 1.00 85.25 170 GLY A O 1
ATOM 1271 N N . VAL A 1 171 ? 0.296 -19.513 18.861 1.00 86.00 171 VAL A N 1
ATOM 1272 C CA . VAL A 1 171 ? 0.625 -19.036 17.498 1.00 86.00 171 VAL A CA 1
ATOM 1273 C C . VAL A 1 171 ? -0.627 -18.749 16.661 1.00 86.00 171 VAL A C 1
ATOM 1275 O O . VAL A 1 171 ? -0.673 -17.777 15.907 1.00 86.00 171 VAL A O 1
ATOM 1278 N N . THR A 1 172 ? -1.674 -19.565 16.803 1.00 84.25 172 THR A N 1
ATOM 1279 C CA . THR A 1 172 ? -2.917 -19.440 16.021 1.00 84.25 172 THR A CA 1
ATOM 1280 C C . THR A 1 172 ? -3.662 -18.133 16.307 1.00 84.25 172 THR A C 1
ATOM 1282 O O . THR A 1 172 ? -4.368 -17.614 15.439 1.00 84.25 172 THR A O 1
ATOM 1285 N N . THR A 1 173 ? -3.437 -17.536 17.480 1.00 84.38 173 THR A N 1
ATOM 1286 C CA . THR A 1 173 ? -4.027 -16.257 17.885 1.00 84.38 173 THR A CA 1
ATOM 1287 C C . THR A 1 173 ? -3.556 -15.083 17.020 1.00 84.38 173 THR A C 1
ATOM 1289 O O . THR A 1 173 ? -4.305 -14.122 16.836 1.00 84.38 173 THR A O 1
ATOM 1292 N N . LEU A 1 174 ? -2.373 -15.165 16.401 1.00 86.94 174 LEU A N 1
ATOM 1293 C CA . LEU A 1 174 ? -1.872 -14.123 15.495 1.00 86.94 174 LEU A CA 1
ATOM 1294 C C . LEU A 1 174 ? -2.721 -13.962 14.224 1.00 86.94 174 LEU A C 1
ATOM 1296 O O . LEU A 1 174 ? -2.754 -12.877 13.651 1.00 86.94 174 LEU A O 1
ATOM 1300 N N . TRP A 1 175 ? -3.437 -15.010 13.805 1.00 88.44 175 TRP A N 1
ATOM 1301 C CA . TRP A 1 175 ? -4.354 -14.980 12.658 1.00 88.44 175 TRP A CA 1
ATOM 1302 C C . TRP A 1 175 ? -5.823 -14.850 13.060 1.00 88.44 175 TRP A C 1
ATOM 1304 O O . TRP A 1 175 ? -6.728 -14.942 12.223 1.00 88.44 175 TRP A O 1
ATOM 1314 N N . ARG A 1 176 ? -6.092 -14.582 14.338 1.00 82.44 176 ARG A N 1
ATOM 1315 C CA . ARG A 1 176 ? -7.445 -14.314 14.815 1.00 82.44 176 ARG A CA 1
ATOM 1316 C C . ARG A 1 176 ? -7.999 -13.082 14.098 1.00 82.44 176 ARG A C 1
ATOM 1318 O O . ARG A 1 176 ? -7.393 -12.017 14.098 1.00 82.44 176 ARG A O 1
ATOM 1325 N N . GLY A 1 177 ? -9.157 -13.224 13.455 1.00 81.62 177 GLY A N 1
ATOM 1326 C CA . GLY A 1 177 ? -9.744 -12.146 12.649 1.00 81.62 177 GLY A CA 1
ATOM 1327 C C . GLY A 1 177 ? -9.185 -12.023 11.225 1.00 81.62 177 GLY A C 1
ATOM 1328 O O . GLY A 1 177 ? -9.503 -11.052 10.538 1.00 81.62 177 GLY A O 1
ATOM 1329 N N . CYS A 1 178 ? -8.427 -13.013 10.744 1.00 85.31 178 CYS A N 1
ATOM 1330 C CA . CYS A 1 178 ? -8.006 -13.130 9.343 1.00 85.31 178 CYS A CA 1
ATOM 1331 C C . CYS A 1 178 ? -9.204 -13.076 8.374 1.00 85.31 178 CYS A C 1
ATOM 1333 O O . CYS A 1 178 ? -9.236 -12.242 7.472 1.00 85.31 178 CYS A O 1
ATOM 1335 N N . ILE A 1 179 ? -10.240 -13.891 8.609 1.00 86.69 179 ILE A N 1
ATOM 1336 C CA . ILE A 1 179 ? -11.442 -13.957 7.757 1.00 86.69 179 ILE A CA 1
ATOM 1337 C C . ILE A 1 179 ? -12.129 -12.589 7.610 1.00 86.69 179 ILE A C 1
ATOM 1339 O O . ILE A 1 179 ? -12.265 -12.125 6.477 1.00 86.69 179 ILE A O 1
ATOM 1343 N N . PRO A 1 180 ? -12.525 -11.886 8.694 1.00 86.00 180 PRO A N 1
ATOM 1344 C CA . PRO A 1 180 ? -13.134 -10.566 8.552 1.00 86.00 180 PRO A CA 1
ATOM 1345 C C . PRO A 1 180 ? -12.156 -9.530 7.974 1.00 86.00 180 PRO A C 1
ATOM 1347 O O . PRO A 1 180 ? -12.588 -8.613 7.284 1.00 86.00 180 PRO A O 1
ATOM 1350 N N . THR A 1 181 ? -10.842 -9.692 8.156 1.00 84.69 181 THR A N 1
ATOM 1351 C CA . THR A 1 181 ? -9.834 -8.837 7.506 1.00 84.69 181 THR A CA 1
ATOM 1352 C C . THR A 1 181 ? -9.796 -9.017 5.987 1.00 84.69 181 THR A C 1
ATOM 1354 O O . THR A 1 181 ? -9.751 -8.021 5.261 1.00 84.69 181 THR A O 1
ATOM 1357 N N . MET A 1 182 ? -9.857 -10.256 5.496 1.00 85.88 182 MET A N 1
ATOM 1358 C CA . MET A 1 182 ? -9.937 -10.548 4.062 1.00 85.88 182 MET A CA 1
ATOM 1359 C C . MET A 1 182 ? -11.287 -10.117 3.480 1.00 85.88 182 MET A C 1
ATOM 1361 O O . MET A 1 182 ? -11.320 -9.436 2.457 1.00 85.88 182 MET A O 1
ATOM 1365 N N . ALA A 1 183 ? -12.394 -10.425 4.167 1.00 86.25 183 ALA A N 1
ATOM 1366 C CA . ALA A 1 183 ? -13.738 -10.017 3.757 1.00 86.25 183 ALA A CA 1
ATOM 1367 C C . ALA A 1 183 ? -13.840 -8.493 3.616 1.00 86.25 183 ALA A C 1
ATOM 1369 O O . ALA A 1 183 ? -14.341 -7.986 2.616 1.00 86.25 183 ALA A O 1
ATOM 1370 N N . ARG A 1 184 ? -13.264 -7.749 4.566 1.00 84.19 184 ARG A N 1
ATOM 1371 C CA . ARG A 1 184 ? -13.160 -6.290 4.502 1.00 84.19 184 ARG A CA 1
ATOM 1372 C C . ARG A 1 184 ? -12.440 -5.816 3.243 1.00 84.19 184 ARG A C 1
ATOM 1374 O O . ARG A 1 184 ? -12.880 -4.855 2.622 1.00 84.19 184 ARG A O 1
ATOM 1381 N N . ALA A 1 185 ? -11.328 -6.454 2.874 1.00 80.25 185 ALA A N 1
ATOM 1382 C CA . ALA A 1 185 ? -10.578 -6.079 1.677 1.00 80.25 185 ALA A CA 1
ATOM 1383 C C . ALA A 1 185 ? -11.420 -6.263 0.405 1.00 80.25 185 ALA A C 1
ATOM 1385 O O . ALA A 1 185 ? -11.410 -5.391 -0.462 1.00 80.25 185 ALA A O 1
ATOM 1386 N N . VAL A 1 186 ? -12.188 -7.352 0.319 1.00 81.25 186 VAL A N 1
ATOM 1387 C CA . VAL A 1 186 ? -13.107 -7.611 -0.800 1.00 81.25 186 VAL A CA 1
ATOM 1388 C C . VAL A 1 186 ? -14.232 -6.575 -0.835 1.00 81.25 186 VAL A C 1
ATOM 1390 O O . VAL A 1 186 ? -14.433 -5.947 -1.870 1.00 81.25 186 VAL A O 1
ATOM 1393 N N . VAL A 1 187 ? -14.903 -6.330 0.297 1.00 85.56 187 VAL A N 1
ATOM 1394 C CA . VAL A 1 187 ? -16.003 -5.352 0.398 1.00 85.56 187 VAL A CA 1
ATOM 1395 C C . VAL A 1 187 ? -15.537 -3.951 0.016 1.00 85.56 187 VAL A C 1
ATOM 1397 O O . VAL A 1 187 ? -16.201 -3.288 -0.773 1.00 85.56 187 VAL A O 1
ATOM 1400 N N . VAL A 1 188 ? -14.378 -3.511 0.516 1.00 80.88 188 VAL A N 1
ATOM 1401 C CA . VAL A 1 188 ? -13.824 -2.190 0.187 1.00 80.88 188 VAL A CA 1
ATOM 1402 C C . VAL A 1 188 ? -13.521 -2.076 -1.304 1.00 80.88 188 VAL A C 1
ATOM 1404 O O . VAL A 1 188 ? -13.890 -1.080 -1.913 1.00 80.88 188 VAL A O 1
ATOM 1407 N N . ASN A 1 189 ? -12.884 -3.081 -1.910 1.00 77.31 189 ASN A N 1
ATOM 1408 C CA . ASN A 1 189 ? -12.572 -3.040 -3.340 1.00 77.31 189 ASN A CA 1
ATOM 1409 C C . ASN A 1 189 ? -13.843 -3.053 -4.204 1.00 77.31 189 ASN A C 1
ATOM 1411 O O . ASN A 1 189 ? -13.941 -2.268 -5.144 1.00 77.31 189 ASN A O 1
ATOM 1415 N N . ALA A 1 190 ? -14.816 -3.908 -3.881 1.00 79.69 190 ALA A N 1
ATOM 1416 C CA . ALA A 1 190 ? -16.075 -3.999 -4.616 1.00 79.69 190 ALA A CA 1
ATOM 1417 C C . ALA A 1 190 ? -16.892 -2.703 -4.502 1.00 79.69 190 ALA A C 1
ATOM 1419 O O . ALA A 1 190 ? -17.302 -2.144 -5.520 1.00 79.69 190 ALA A O 1
ATOM 1420 N N . ALA A 1 191 ? -17.064 -2.191 -3.278 1.00 83.62 191 ALA A N 1
ATOM 1421 C CA . ALA A 1 191 ? -17.780 -0.947 -3.025 1.00 83.62 191 ALA A CA 1
ATOM 1422 C C . ALA A 1 191 ? -17.095 0.233 -3.716 1.00 83.62 191 ALA A C 1
ATOM 1424 O O . ALA A 1 191 ? -17.776 1.012 -4.376 1.00 83.62 191 ALA A O 1
ATOM 1425 N N . GLN A 1 192 ? -15.764 0.330 -3.649 1.00 77.94 192 GLN A N 1
ATOM 1426 C CA . GLN A 1 192 ? -15.016 1.412 -4.284 1.00 77.94 192 GLN A CA 1
ATOM 1427 C C . GLN A 1 192 ? -15.162 1.384 -5.809 1.00 77.94 192 GLN A C 1
ATOM 1429 O O . GLN A 1 192 ? -15.456 2.417 -6.398 1.00 77.94 192 GLN A O 1
ATOM 1434 N N . LEU A 1 193 ? -14.989 0.226 -6.457 1.00 72.88 193 LEU A N 1
ATOM 1435 C CA . LEU A 1 193 ? -15.085 0.121 -7.919 1.00 72.88 193 LEU A CA 1
ATOM 1436 C C . LEU A 1 193 ? -16.499 0.434 -8.423 1.00 72.88 193 LEU A C 1
ATOM 1438 O O . LEU A 1 193 ? -16.659 1.232 -9.347 1.00 72.88 193 LEU A O 1
ATOM 1442 N N . ALA A 1 194 ? -17.518 -0.158 -7.795 1.00 79.06 194 ALA A N 1
ATOM 1443 C CA . ALA A 1 194 ? -18.907 0.036 -8.196 1.00 79.06 194 ALA A CA 1
ATOM 1444 C C . ALA A 1 194 ? -19.374 1.478 -7.953 1.00 79.06 194 ALA A C 1
ATOM 1446 O O . ALA A 1 194 ? -19.932 2.109 -8.851 1.00 79.06 194 ALA A O 1
ATOM 1447 N N . SER A 1 195 ? -19.113 2.019 -6.758 1.00 82.44 195 SER A N 1
ATOM 1448 C CA . SER A 1 195 ? -19.561 3.367 -6.398 1.00 82.44 195 SER A CA 1
ATOM 1449 C C . SER A 1 195 ? -18.798 4.453 -7.146 1.00 82.44 195 SER A C 1
ATOM 1451 O O . SER A 1 195 ? -19.413 5.438 -7.539 1.00 82.44 195 SER A O 1
ATOM 1453 N N . TYR A 1 196 ? -17.495 4.287 -7.400 1.00 80.75 196 TYR A N 1
ATOM 1454 C CA . TYR A 1 196 ? -16.712 5.276 -8.141 1.00 80.75 196 TYR A CA 1
ATOM 1455 C C . TYR A 1 196 ? -17.178 5.395 -9.590 1.00 80.75 196 TYR A C 1
ATOM 1457 O O . TYR A 1 196 ? -17.399 6.507 -10.064 1.00 80.75 196 TYR A O 1
ATOM 1465 N N . SER A 1 197 ? -17.373 4.264 -10.282 1.00 77.44 197 SER A N 1
ATOM 1466 C CA . SER A 1 197 ? -17.827 4.278 -11.677 1.00 77.44 197 SER A CA 1
ATOM 1467 C C . SER A 1 197 ? -19.192 4.950 -11.817 1.00 77.44 197 SER A C 1
ATOM 1469 O O . SER A 1 197 ? -19.356 5.822 -12.667 1.00 77.44 197 SER A O 1
ATOM 1471 N N . GLN A 1 198 ? -20.146 4.592 -10.950 1.00 82.56 198 GLN A N 1
ATOM 1472 C CA . GLN A 1 198 ? -21.485 5.184 -10.976 1.00 82.56 198 GLN A CA 1
ATOM 1473 C C . GLN A 1 198 ? -21.476 6.660 -10.568 1.00 82.56 198 GLN A C 1
ATOM 1475 O O . GLN A 1 198 ? -22.113 7.473 -11.227 1.00 82.56 198 GLN A O 1
ATOM 1480 N N . SER A 1 199 ? -20.706 7.034 -9.539 1.00 83.06 199 SER A N 1
ATOM 1481 C CA . SER A 1 199 ? -20.598 8.437 -9.110 1.00 83.06 199 SER A CA 1
ATOM 1482 C C . SER A 1 199 ? -19.968 9.305 -10.197 1.00 83.06 199 SER A C 1
ATOM 1484 O O . SER A 1 199 ? -20.409 10.429 -10.412 1.00 83.06 199 SER A O 1
ATOM 1486 N N . LYS A 1 200 ? -18.958 8.785 -10.910 1.00 79.00 200 LYS A N 1
ATOM 1487 C CA . LYS A 1 200 ? -18.330 9.492 -12.031 1.00 79.00 200 LYS A CA 1
ATOM 1488 C C . LYS A 1 200 ? -19.315 9.684 -13.187 1.00 79.00 200 LYS A C 1
ATOM 1490 O O . LYS A 1 200 ? -19.404 10.790 -13.705 1.00 79.00 200 LYS A O 1
ATOM 1495 N N . GLN A 1 201 ? -20.041 8.636 -13.581 1.00 81.94 201 GLN A N 1
ATOM 1496 C CA . GLN A 1 201 ? -21.042 8.718 -14.653 1.00 81.94 201 GLN A CA 1
ATOM 1497 C C . GLN A 1 201 ? -22.148 9.716 -14.301 1.00 81.94 201 GLN A C 1
ATOM 1499 O O . GLN A 1 201 ? -22.358 10.666 -15.046 1.00 81.94 201 GLN A O 1
ATOM 1504 N N . ALA A 1 202 ? -22.735 9.596 -13.108 1.00 82.31 202 ALA A N 1
ATOM 1505 C CA . ALA A 1 202 ? -23.778 10.503 -12.643 1.00 82.31 202 ALA A CA 1
ATOM 1506 C C . ALA A 1 202 ? -23.321 11.974 -12.606 1.00 82.31 202 ALA A C 1
ATOM 1508 O O . ALA A 1 202 ? -24.086 12.861 -12.969 1.00 82.31 202 ALA A O 1
ATOM 1509 N N . LEU A 1 203 ? -22.073 12.254 -12.206 1.00 82.00 203 LEU A N 1
ATOM 1510 C CA . LEU A 1 203 ? -21.529 13.618 -12.212 1.00 82.00 203 LEU A CA 1
ATOM 1511 C C . LEU A 1 203 ? -21.323 14.161 -13.633 1.00 82.00 203 LEU A C 1
ATOM 1513 O O . LEU A 1 203 ? -21.656 15.318 -13.884 1.00 82.00 203 LEU A O 1
ATOM 1517 N N . LEU A 1 204 ? -20.824 13.347 -14.566 1.00 80.50 204 LEU A N 1
ATOM 1518 C CA . LEU A 1 204 ? -20.635 13.760 -15.962 1.00 80.50 204 LEU A CA 1
ATOM 1519 C C . LEU A 1 204 ? -21.971 13.986 -16.692 1.00 80.50 204 LEU A C 1
ATOM 1521 O O . LEU A 1 204 ? -22.069 14.897 -17.515 1.00 80.50 204 LEU A O 1
ATOM 1525 N N . ASP A 1 205 ? -23.008 13.216 -16.355 1.00 80.81 205 ASP A N 1
ATOM 1526 C CA . ASP A 1 205 ? -24.338 13.328 -16.967 1.00 80.81 205 ASP A CA 1
ATOM 1527 C C . ASP A 1 205 ? -25.049 14.642 -16.603 1.00 80.81 205 ASP A C 1
ATOM 1529 O O . ASP A 1 205 ? -25.846 15.160 -17.386 1.00 80.81 205 ASP A O 1
ATOM 1533 N N . THR A 1 206 ? -24.716 15.249 -15.457 1.00 76.88 206 THR A N 1
ATOM 1534 C CA . THR A 1 206 ? -25.305 16.534 -15.036 1.00 76.88 206 THR A CA 1
ATOM 1535 C C . THR A 1 206 ? -24.868 17.742 -15.876 1.00 76.88 206 THR A C 1
ATOM 1537 O O . THR A 1 206 ? -25.377 18.835 -15.643 1.00 76.88 206 THR A O 1
ATOM 1540 N N . ARG A 1 207 ? -23.946 17.594 -16.847 1.00 65.75 207 ARG A N 1
ATOM 1541 C CA . ARG A 1 207 ? -23.380 18.663 -17.715 1.00 65.75 207 ARG A CA 1
ATOM 1542 C C . ARG A 1 207 ? -22.699 19.847 -17.005 1.00 65.75 207 ARG A C 1
ATOM 1544 O O . ARG A 1 207 ? -22.021 20.620 -17.675 1.00 65.75 207 ARG A O 1
ATOM 1551 N N . TYR A 1 208 ? -22.814 19.979 -15.683 1.00 65.69 208 TYR A N 1
ATOM 1552 C CA . TYR A 1 208 ? -22.117 20.990 -14.879 1.00 65.69 208 TYR A CA 1
ATOM 1553 C C . TYR A 1 208 ? -20.647 20.638 -14.609 1.00 65.69 208 TYR A C 1
ATOM 1555 O O . TYR A 1 208 ? -19.845 21.528 -14.334 1.00 65.69 208 TYR A O 1
ATOM 1563 N N . PHE A 1 209 ? -20.282 19.354 -14.689 1.00 62.94 209 PHE A N 1
ATOM 1564 C CA . PHE A 1 209 ? -18.923 18.876 -14.449 1.00 62.94 209 PHE A CA 1
ATOM 1565 C C . PHE A 1 209 ? -18.296 18.318 -15.729 1.00 62.94 209 PHE A C 1
ATOM 1567 O O . PHE A 1 209 ? -18.779 17.346 -16.306 1.00 62.94 209 PHE A O 1
ATOM 1574 N N . SER A 1 210 ? -17.173 18.904 -16.140 1.00 66.44 210 SER A N 1
ATOM 1575 C CA . SER A 1 210 ? -16.286 18.334 -17.161 1.00 66.44 210 SER A CA 1
ATOM 1576 C C . SER A 1 210 ? -15.376 17.259 -16.552 1.00 66.44 210 SER A C 1
ATOM 1578 O O . SER A 1 210 ? -15.155 17.243 -15.339 1.00 66.44 210 SER A O 1
ATOM 1580 N N . ASP A 1 211 ? -14.815 16.379 -17.390 1.00 69.56 211 ASP A N 1
ATOM 1581 C CA . ASP A 1 211 ? -13.856 15.319 -17.013 1.00 69.56 211 ASP A CA 1
ATOM 1582 C C . ASP A 1 211 ? -12.521 15.941 -16.541 1.00 69.56 211 ASP A C 1
ATOM 1584 O O . ASP A 1 211 ? -11.531 15.993 -17.266 1.00 69.56 211 ASP A O 1
ATOM 1588 N N . GLY A 1 212 ? -12.535 16.513 -15.336 1.00 69.06 212 GLY A N 1
ATOM 1589 C CA . GLY A 1 212 ? -11.432 17.246 -14.722 1.00 69.06 212 GLY A CA 1
ATOM 1590 C C . GLY A 1 212 ? -11.235 16.874 -13.252 1.00 69.06 212 GLY A C 1
ATOM 1591 O O . GLY A 1 212 ? -12.009 16.110 -12.670 1.00 69.06 212 GLY A O 1
ATOM 1592 N N . ILE A 1 213 ? -10.192 17.439 -12.636 1.00 72.25 213 ILE A N 1
ATOM 1593 C CA . ILE A 1 213 ? -9.742 17.105 -11.268 1.00 72.25 213 ILE A CA 1
ATOM 1594 C C . ILE A 1 213 ? -10.888 17.212 -10.251 1.00 72.25 213 ILE A C 1
ATOM 1596 O O . ILE A 1 213 ? -11.046 16.340 -9.400 1.00 72.25 213 ILE A O 1
ATOM 1600 N N . LEU A 1 214 ? -11.742 18.234 -10.373 1.00 72.94 214 LEU A N 1
ATOM 1601 C CA . LEU A 1 214 ? -12.872 18.439 -9.464 1.00 72.94 214 LEU A CA 1
ATOM 1602 C C . LEU A 1 214 ? -13.933 17.330 -9.577 1.00 72.94 214 LEU A C 1
ATOM 1604 O O . LEU A 1 214 ? -14.426 16.852 -8.558 1.00 72.94 214 LEU A O 1
ATOM 1608 N N . CYS A 1 215 ? -14.241 16.863 -10.793 1.00 76.81 215 CYS A N 1
ATOM 1609 C CA . CYS A 1 215 ? -15.175 15.754 -11.005 1.00 76.81 215 CYS A CA 1
ATOM 1610 C C . CYS A 1 215 ? -14.632 14.459 -10.392 1.00 76.81 215 CYS A C 1
ATOM 1612 O O . CYS A 1 215 ? -15.355 13.743 -9.696 1.00 76.81 215 CYS A O 1
ATOM 1614 N N . HIS A 1 216 ? -13.349 14.170 -10.618 1.00 74.75 216 HIS A N 1
ATOM 1615 C CA . HIS A 1 216 ? -12.691 13.015 -10.018 1.00 74.75 216 HIS A CA 1
ATOM 1616 C C . HIS A 1 216 ? -12.680 13.112 -8.493 1.00 74.75 216 HIS A C 1
ATOM 1618 O O . HIS A 1 216 ? -13.020 12.138 -7.825 1.00 74.75 216 HIS A O 1
ATOM 1624 N N . PHE A 1 217 ? -12.383 14.283 -7.932 1.00 77.75 217 PHE A N 1
ATOM 1625 C CA . PHE A 1 217 ? -12.419 14.521 -6.493 1.00 77.75 217 PHE A CA 1
ATOM 1626 C C . PHE A 1 217 ? -13.816 14.279 -5.898 1.00 77.75 217 PHE A C 1
ATOM 1628 O O . PHE A 1 217 ? -13.954 13.484 -4.967 1.00 77.75 217 PHE A O 1
ATOM 1635 N N . CYS A 1 218 ? -14.869 14.875 -6.464 1.00 81.12 218 CYS A N 1
ATOM 1636 C CA . CYS A 1 218 ? -16.246 14.689 -5.996 1.00 81.12 218 CYS A CA 1
ATOM 1637 C C . CYS A 1 218 ? -16.706 13.227 -6.110 1.00 81.12 218 CYS A C 1
ATOM 1639 O O . CYS A 1 218 ? -17.224 12.674 -5.138 1.00 81.12 218 CYS A O 1
ATOM 1641 N N . ALA A 1 219 ? -16.440 12.567 -7.245 1.00 80.56 219 ALA A N 1
ATOM 1642 C CA . ALA A 1 219 ? -16.747 11.147 -7.433 1.00 80.56 219 ALA A CA 1
ATOM 1643 C C . ALA A 1 219 ? -16.045 10.268 -6.384 1.00 80.56 219 ALA A C 1
ATOM 1645 O O . ALA A 1 219 ? -16.614 9.297 -5.885 1.00 80.56 219 ALA A O 1
ATOM 1646 N N . SER A 1 220 ? -14.820 10.636 -6.004 1.00 78.75 220 SER A N 1
ATOM 1647 C CA . SER A 1 220 ? -14.034 9.938 -4.980 1.00 78.75 220 SER A CA 1
ATOM 1648 C C . SER A 1 220 ? -14.584 10.116 -3.586 1.00 78.75 220 SER A C 1
ATOM 1650 O O . SER A 1 220 ? -14.584 9.160 -2.821 1.00 78.75 220 SER A O 1
ATOM 1652 N N . MET A 1 221 ? -15.048 11.319 -3.253 1.00 82.19 221 MET A N 1
ATOM 1653 C CA . MET A 1 221 ? -15.629 11.615 -1.947 1.00 82.19 221 MET A CA 1
ATOM 1654 C C . MET A 1 221 ? -16.952 10.868 -1.760 1.00 82.19 221 MET A C 1
ATOM 1656 O O . MET A 1 221 ? -17.150 10.222 -0.731 1.00 82.19 221 MET A O 1
ATOM 1660 N N . ILE A 1 222 ? -17.811 10.861 -2.787 1.00 85.06 222 ILE A N 1
ATOM 1661 C CA . ILE A 1 222 ? -19.061 10.084 -2.787 1.00 85.06 222 ILE A CA 1
ATOM 1662 C C . ILE A 1 222 ? -18.749 8.589 -2.673 1.00 85.06 222 ILE A C 1
ATOM 1664 O O . ILE A 1 222 ? -19.282 7.901 -1.801 1.00 85.06 222 ILE A O 1
ATOM 1668 N N . SER A 1 223 ? -17.820 8.091 -3.492 1.00 84.50 223 SER A N 1
ATOM 1669 C CA . SER A 1 223 ? -17.384 6.696 -3.435 1.00 84.50 223 SER A CA 1
ATOM 1670 C C . SER A 1 223 ? -16.790 6.331 -2.071 1.00 84.50 223 SER A C 1
ATOM 1672 O O . SER A 1 223 ? -17.154 5.312 -1.494 1.00 84.50 223 SER A O 1
ATOM 1674 N N . GLY A 1 224 ? -15.940 7.182 -1.495 1.00 83.81 224 GLY A N 1
ATOM 1675 C CA . GLY A 1 224 ? -15.345 6.983 -0.176 1.00 83.81 224 GLY A CA 1
ATOM 1676 C C . GLY A 1 224 ? -16.386 6.934 0.944 1.00 83.81 224 GLY A C 1
ATOM 1677 O O . GLY A 1 224 ? -16.227 6.157 1.891 1.00 83.81 224 GLY A O 1
ATOM 1678 N N . LEU A 1 225 ? -17.474 7.700 0.821 1.00 87.50 225 LEU A N 1
ATOM 1679 C CA . LEU A 1 225 ? -18.598 7.679 1.756 1.00 87.50 225 LEU A CA 1
ATOM 1680 C C . LEU A 1 225 ? -19.357 6.351 1.666 1.00 87.50 225 LEU A C 1
ATOM 1682 O O . LEU A 1 225 ? -19.560 5.697 2.690 1.00 87.50 225 LEU A O 1
ATOM 1686 N N . VAL A 1 226 ? -19.702 5.909 0.453 1.00 87.44 226 VAL A N 1
ATOM 1687 C CA . VAL A 1 226 ? -20.388 4.625 0.217 1.00 87.44 226 VAL A CA 1
ATOM 1688 C C . VAL A 1 226 ? -19.523 3.450 0.674 1.00 87.44 226 VAL A C 1
ATOM 1690 O O . VAL A 1 226 ? -19.990 2.575 1.404 1.00 87.44 226 VAL A O 1
ATOM 1693 N N . THR A 1 227 ? -18.237 3.458 0.321 1.00 86.50 227 THR A N 1
ATOM 1694 C CA . THR A 1 227 ? -17.261 2.450 0.747 1.00 86.50 227 THR A CA 1
ATOM 1695 C C . THR A 1 227 ? -17.150 2.396 2.265 1.00 86.50 227 THR A C 1
ATOM 1697 O O . THR A 1 227 ? -17.119 1.306 2.832 1.00 86.50 227 THR A O 1
ATOM 1700 N N . THR A 1 228 ? -17.132 3.551 2.936 1.00 86.56 228 THR A N 1
ATOM 1701 C CA . THR A 1 228 ? -17.133 3.620 4.401 1.00 86.56 228 THR A CA 1
ATOM 1702 C C . THR A 1 228 ? -18.406 3.017 4.982 1.00 86.56 228 THR A C 1
ATOM 1704 O O . THR A 1 228 ? -18.334 2.158 5.858 1.00 86.56 228 THR A O 1
ATOM 1707 N N . ALA A 1 229 ? -19.574 3.409 4.477 1.00 89.19 229 ALA A N 1
ATOM 1708 C CA . ALA A 1 229 ? -20.847 2.891 4.962 1.00 89.19 229 ALA A CA 1
ATOM 1709 C C . ALA A 1 229 ? -20.945 1.361 4.818 1.00 89.19 229 ALA A C 1
ATOM 1711 O O . ALA A 1 229 ? -21.402 0.696 5.749 1.00 89.19 229 ALA A O 1
ATOM 1712 N N . ALA A 1 230 ? -20.462 0.808 3.701 1.00 88.38 230 ALA A N 1
ATOM 1713 C CA . ALA A 1 230 ? -20.494 -0.624 3.414 1.00 88.38 230 ALA A CA 1
ATOM 1714 C C . ALA A 1 230 ? -19.448 -1.437 4.201 1.00 88.38 230 ALA A C 1
ATOM 1716 O O . ALA A 1 230 ? -19.722 -2.564 4.614 1.00 88.38 230 ALA A O 1
ATOM 1717 N N . SER A 1 231 ? -18.244 -0.898 4.421 1.00 87.00 231 SER A N 1
ATOM 1718 C CA . SER A 1 231 ? -17.149 -1.644 5.056 1.00 87.00 231 SER A CA 1
ATOM 1719 C C . SER A 1 231 ? -17.184 -1.618 6.584 1.00 87.00 231 SER A C 1
ATOM 1721 O O . SER A 1 231 ? -16.645 -2.523 7.225 1.00 87.00 231 SER A O 1
ATOM 1723 N N . MET A 1 232 ? -17.827 -0.618 7.191 1.00 87.56 232 MET A N 1
ATOM 1724 C CA . MET A 1 232 ? -17.798 -0.414 8.640 1.00 87.56 232 MET A CA 1
ATOM 1725 C C . MET A 1 232 ? -18.328 -1.576 9.494 1.00 87.56 232 MET A C 1
ATOM 1727 O O . MET A 1 232 ? -17.665 -1.903 10.483 1.00 87.56 232 MET A O 1
ATOM 1731 N N . PRO A 1 233 ? -19.437 -2.256 9.145 1.00 89.31 233 PRO A N 1
ATOM 1732 C CA . PRO A 1 233 ? -19.875 -3.432 9.897 1.00 89.31 233 PRO A CA 1
ATOM 1733 C C . PRO A 1 233 ? -18.792 -4.520 9.937 1.00 89.31 233 PRO A C 1
ATOM 1735 O O . PRO A 1 233 ? -18.488 -5.078 10.993 1.00 89.31 233 PRO A O 1
ATOM 1738 N N . VAL A 1 234 ? -18.133 -4.763 8.800 1.00 89.31 234 VAL A N 1
ATOM 1739 C CA . VAL A 1 234 ? -17.038 -5.736 8.696 1.00 89.31 234 VAL A CA 1
ATOM 1740 C C . VAL A 1 234 ? -15.820 -5.280 9.507 1.00 89.31 234 VAL A C 1
ATOM 1742 O O . VAL A 1 234 ? -15.196 -6.096 10.189 1.00 89.31 234 VAL A O 1
ATOM 1745 N N . ASP A 1 235 ? -15.518 -3.978 9.509 1.00 87.00 235 ASP A N 1
ATOM 1746 C CA . ASP A 1 235 ? -14.459 -3.390 10.337 1.00 87.00 235 ASP A CA 1
ATOM 1747 C C . ASP A 1 235 ? -14.710 -3.587 11.835 1.00 87.00 235 ASP A C 1
ATOM 1749 O O . ASP A 1 235 ? -13.771 -3.895 12.569 1.00 87.00 235 ASP A O 1
ATOM 1753 N N . ILE A 1 236 ? -15.951 -3.433 12.304 1.00 86.94 236 ILE A N 1
ATOM 1754 C CA . ILE A 1 236 ? -16.285 -3.641 13.719 1.00 86.94 236 ILE A CA 1
ATOM 1755 C C . ILE A 1 236 ? -16.181 -5.114 14.105 1.00 86.94 236 ILE A C 1
ATOM 1757 O O . ILE A 1 236 ? -15.615 -5.431 15.154 1.00 86.94 236 ILE A O 1
ATOM 1761 N N . ALA A 1 237 ? -16.670 -6.024 13.257 1.00 87.38 237 ALA A N 1
ATOM 1762 C CA . ALA A 1 237 ? -16.511 -7.458 13.490 1.00 87.38 237 ALA A CA 1
ATOM 1763 C C . ALA A 1 237 ? -15.027 -7.835 13.610 1.00 87.38 237 ALA A C 1
ATOM 1765 O O . ALA A 1 237 ? -14.620 -8.529 14.544 1.00 87.38 237 ALA A O 1
ATOM 1766 N N . LYS A 1 238 ? -14.205 -7.312 12.698 1.00 88.38 238 LYS A N 1
ATOM 1767 C CA . LYS A 1 238 ? -12.755 -7.484 12.699 1.00 88.38 238 LYS A CA 1
ATOM 1768 C C . LYS A 1 238 ? -12.108 -6.975 13.991 1.00 88.38 238 LYS A C 1
ATOM 1770 O O . LYS A 1 238 ? -11.428 -7.748 14.665 1.00 88.38 238 LYS A O 1
ATOM 1775 N N . THR A 1 239 ? -12.299 -5.701 14.342 1.00 86.31 239 THR A N 1
ATOM 1776 C CA . THR A 1 239 ? -11.577 -5.087 15.470 1.00 86.31 239 THR A CA 1
ATOM 1777 C C . THR A 1 239 ? -11.941 -5.726 16.802 1.00 86.31 239 THR A C 1
ATOM 1779 O O . THR A 1 239 ? -11.060 -5.963 17.630 1.00 86.31 239 THR A O 1
ATOM 1782 N N . ARG A 1 240 ? -13.209 -6.104 16.988 1.00 86.19 240 ARG A N 1
ATOM 1783 C CA . ARG A 1 240 ? -13.659 -6.800 18.198 1.00 86.19 240 ARG A CA 1
ATOM 1784 C C . ARG A 1 240 ? -13.109 -8.214 18.310 1.00 86.19 240 ARG A C 1
ATOM 1786 O O . ARG A 1 240 ? -12.697 -8.582 19.403 1.00 86.19 240 ARG A O 1
ATOM 1793 N N . ILE A 1 241 ? -13.035 -8.969 17.209 1.00 86.94 241 ILE A N 1
ATOM 1794 C CA . ILE A 1 241 ? -12.403 -10.301 17.193 1.00 86.94 241 ILE A CA 1
ATOM 1795 C C . ILE A 1 241 ? -10.904 -10.212 17.484 1.00 86.94 241 ILE A C 1
ATOM 1797 O O . ILE A 1 241 ? -10.368 -11.064 18.188 1.00 86.94 241 ILE A O 1
ATOM 1801 N N . GLN A 1 242 ? -10.220 -9.194 16.962 1.00 84.69 242 GLN A N 1
ATOM 1802 C CA . GLN A 1 242 ? -8.772 -9.031 17.137 1.00 84.69 242 GLN A CA 1
ATOM 1803 C C . GLN A 1 242 ? -8.394 -8.561 18.556 1.00 84.69 242 GLN A C 1
ATOM 1805 O O . GLN A 1 242 ? -7.357 -8.970 19.085 1.00 84.69 242 GLN A O 1
ATOM 1810 N N . ASN A 1 243 ? -9.251 -7.764 19.209 1.00 84.25 243 ASN A N 1
ATOM 1811 C CA . ASN A 1 243 ? -9.057 -7.315 20.597 1.00 84.25 243 ASN A CA 1
ATOM 1812 C C . ASN A 1 243 ? -9.590 -8.288 21.669 1.00 84.25 243 ASN A C 1
ATOM 1814 O O . ASN A 1 243 ? -9.375 -8.110 22.867 1.00 84.25 243 ASN A O 1
ATOM 1818 N N . MET A 1 244 ? -10.324 -9.300 21.235 1.00 79.19 244 MET A N 1
ATOM 1819 C CA . MET A 1 244 ? -11.027 -10.253 22.073 1.00 79.19 244 MET A CA 1
ATOM 1820 C C . MET A 1 244 ? -10.137 -10.944 23.117 1.00 79.19 244 MET A C 1
ATOM 1822 O O . MET A 1 244 ? -9.002 -11.328 22.817 1.00 79.19 244 MET A O 1
ATOM 1826 N N . LYS A 1 245 ? -10.678 -11.147 24.324 1.00 72.25 245 LYS A N 1
ATOM 1827 C CA . LYS A 1 245 ? -10.038 -11.926 25.395 1.00 72.25 245 LYS A CA 1
ATOM 1828 C C . LYS A 1 245 ? -10.560 -13.369 25.405 1.00 72.25 245 LYS A C 1
ATOM 1830 O O . LYS A 1 245 ? -11.666 -13.652 24.941 1.00 72.25 245 LYS A O 1
ATOM 1835 N N . MET A 1 246 ? -9.745 -14.283 25.921 1.00 67.44 246 MET A N 1
ATOM 1836 C CA . MET A 1 246 ? -10.192 -15.621 26.308 1.00 67.44 246 MET A CA 1
ATOM 1837 C C . MET A 1 246 ? -10.677 -15.522 27.755 1.00 67.44 246 MET A C 1
ATOM 1839 O O . MET A 1 246 ? -9.908 -15.104 28.615 1.00 67.44 246 MET A O 1
ATOM 1843 N N . ILE A 1 247 ? -11.949 -15.829 28.005 1.00 63.59 247 ILE A N 1
ATOM 1844 C CA . ILE A 1 247 ? -12.538 -15.849 29.351 1.00 63.59 247 ILE A CA 1
ATOM 1845 C C . ILE A 1 247 ? -12.844 -17.320 29.640 1.00 63.59 247 ILE A C 1
ATOM 1847 O O . ILE A 1 247 ? -13.544 -17.958 28.854 1.00 63.59 247 ILE A O 1
ATOM 1851 N N . ASP A 1 248 ? -12.250 -17.880 30.695 1.00 56.03 248 ASP A N 1
ATOM 1852 C CA . ASP A 1 248 ? -12.451 -19.276 31.124 1.00 56.03 248 ASP A CA 1
ATOM 1853 C C . ASP A 1 248 ? -12.216 -20.319 30.015 1.00 56.03 248 ASP A C 1
ATOM 1855 O O . ASP A 1 248 ? -13.019 -21.223 29.779 1.00 56.03 248 ASP A O 1
ATOM 1859 N N . GLY A 1 249 ? -11.132 -20.147 29.248 1.00 61.66 249 GLY A N 1
ATOM 1860 C CA . GLY A 1 249 ? -10.769 -21.042 28.140 1.00 61.66 249 GLY A CA 1
ATOM 1861 C C . GLY A 1 249 ? -11.696 -20.962 26.920 1.00 61.66 249 GLY A C 1
ATOM 1862 O O . GLY A 1 249 ? -11.435 -21.621 25.912 1.00 61.66 249 GLY A O 1
ATOM 1863 N N . LYS A 1 250 ? -12.747 -20.129 26.959 1.00 65.62 250 LYS A N 1
ATOM 1864 C CA . LYS A 1 250 ? -13.694 -19.945 25.858 1.00 65.62 250 LYS A CA 1
ATOM 1865 C C . LYS A 1 250 ? -13.542 -18.566 25.204 1.00 65.62 250 LYS A C 1
ATOM 1867 O O . LYS A 1 250 ? -13.357 -17.545 25.872 1.00 65.62 250 LYS A O 1
ATOM 1872 N N . PRO A 1 251 ? -13.641 -18.499 23.870 1.00 73.69 251 PRO A N 1
ATOM 1873 C CA . PRO A 1 251 ? -13.663 -17.230 23.163 1.00 73.69 251 PRO A CA 1
ATOM 1874 C C . PRO A 1 251 ? -15.002 -16.482 23.431 1.00 73.69 251 PRO A C 1
ATOM 1876 O O . PRO A 1 251 ? -16.062 -17.005 23.108 1.00 73.69 251 PRO A O 1
ATOM 1879 N N . GLU A 1 252 ? -14.968 -15.237 23.952 1.00 74.81 252 GLU A N 1
ATOM 1880 C CA . GLU A 1 252 ? -16.096 -14.251 24.069 1.00 74.81 252 GLU A CA 1
ATOM 1881 C C . GLU A 1 252 ? -17.080 -14.186 22.852 1.00 74.81 252 GLU A C 1
ATOM 1883 O O . GLU A 1 252 ? -18.272 -13.894 22.997 1.00 74.81 252 GLU A O 1
ATOM 1888 N N . TYR A 1 253 ? -16.615 -14.512 21.644 1.00 79.12 253 TYR A N 1
ATOM 1889 C CA . TYR A 1 253 ? -17.292 -14.499 20.349 1.00 79.12 253 TYR A CA 1
ATOM 1890 C C . TYR A 1 253 ? -16.870 -15.723 19.535 1.00 79.12 253 TYR A C 1
ATOM 1892 O O . TYR A 1 253 ? -15.680 -16.000 19.387 1.00 79.12 253 TYR A O 1
ATOM 1900 N N . LYS A 1 254 ? -17.840 -16.437 18.963 1.00 73.19 254 LYS A N 1
ATOM 1901 C CA . LYS A 1 254 ? -17.553 -17.635 18.160 1.00 73.19 254 LYS A CA 1
ATOM 1902 C C . LYS A 1 254 ? -17.085 -17.281 16.748 1.00 73.19 254 LYS A C 1
ATOM 1904 O O . LYS A 1 254 ? -16.126 -17.864 16.268 1.00 73.19 254 LYS A O 1
ATOM 1909 N N . ASN A 1 255 ? -17.747 -16.309 16.113 1.00 79.75 255 ASN A N 1
ATOM 1910 C CA . ASN A 1 255 ? -17.563 -15.933 14.707 1.00 79.75 255 ASN A CA 1
ATOM 1911 C C . ASN A 1 255 ? -17.771 -14.423 14.486 1.00 79.75 255 ASN A C 1
ATOM 1913 O O . ASN A 1 255 ? -18.344 -13.736 15.330 1.00 79.75 255 ASN A O 1
ATOM 1917 N N . GLY A 1 256 ? -17.390 -13.914 13.306 1.00 80.19 256 GLY A N 1
ATOM 1918 C CA . GLY A 1 256 ? -17.659 -12.524 12.892 1.00 80.19 256 GLY A CA 1
ATOM 1919 C C . GLY A 1 256 ? -19.141 -12.150 12.932 1.00 80.19 256 GLY A C 1
ATOM 1920 O O . GLY A 1 256 ? -19.491 -11.079 13.416 1.00 80.19 256 GLY A O 1
ATOM 1921 N N . LEU A 1 257 ? -20.015 -13.067 12.511 1.00 84.44 257 LEU A N 1
ATOM 1922 C CA . LEU A 1 257 ? -21.467 -12.875 12.572 1.00 84.44 257 LEU A CA 1
ATOM 1923 C C . LEU A 1 257 ? -21.989 -12.817 14.016 1.00 84.44 257 LEU A C 1
ATOM 1925 O O . LEU A 1 257 ? -22.854 -12.002 14.316 1.00 84.44 257 LEU A O 1
ATOM 1929 N N . ASP A 1 258 ? -21.419 -13.614 14.927 1.00 85.50 258 ASP A N 1
ATOM 1930 C CA . ASP A 1 258 ? -21.774 -13.586 16.355 1.00 85.50 258 ASP A CA 1
ATOM 1931 C C . ASP A 1 258 ? -21.416 -12.231 16.989 1.00 85.50 258 ASP A C 1
ATOM 1933 O O . ASP A 1 258 ? -22.185 -11.692 17.784 1.00 85.50 258 ASP A O 1
ATOM 1937 N N . VAL A 1 259 ? -20.297 -11.617 16.579 1.00 85.00 259 VAL A N 1
ATOM 1938 C CA . VAL A 1 259 ? -19.979 -10.237 16.979 1.00 85.00 259 VAL A CA 1
ATOM 1939 C C . VAL A 1 259 ? -21.047 -9.266 16.499 1.00 85.00 259 VAL A C 1
ATOM 1941 O O . VAL A 1 259 ? -21.540 -8.483 17.304 1.00 85.00 259 VAL A O 1
ATOM 1944 N N . LEU A 1 260 ? -21.411 -9.305 15.215 1.00 86.81 260 LEU A N 1
ATOM 1945 C CA . LEU A 1 260 ? -22.391 -8.374 14.649 1.00 86.81 260 LEU A CA 1
ATOM 1946 C C . LEU A 1 260 ? -23.735 -8.473 15.371 1.00 86.81 260 LEU A C 1
ATOM 1948 O O . LEU A 1 260 ? -24.269 -7.457 15.811 1.00 86.81 260 LEU A O 1
ATOM 1952 N N . VAL A 1 261 ? -24.237 -9.694 15.571 1.00 87.69 261 VAL A N 1
ATOM 1953 C CA . VAL A 1 261 ? -25.503 -9.938 16.275 1.00 87.69 261 VAL A CA 1
ATOM 1954 C C . VAL A 1 261 ? -25.437 -9.433 17.717 1.00 87.69 261 VAL A C 1
ATOM 1956 O O . VAL A 1 261 ? -26.342 -8.727 18.164 1.00 87.69 261 VAL A O 1
ATOM 1959 N N . LYS A 1 262 ? -24.355 -9.726 18.452 1.00 85.56 262 LYS A N 1
ATOM 1960 C CA . LYS A 1 262 ? -24.183 -9.245 19.833 1.00 85.56 262 LYS A CA 1
ATOM 1961 C C . LYS A 1 262 ? -24.057 -7.725 19.910 1.00 85.56 262 LYS A C 1
ATOM 1963 O O . LYS A 1 262 ? -24.615 -7.139 20.832 1.00 85.56 262 LYS A O 1
ATOM 1968 N N . VAL A 1 263 ? -23.364 -7.088 18.967 1.00 85.19 263 VAL A N 1
ATOM 1969 C CA . VAL A 1 263 ? -23.240 -5.623 18.904 1.00 85.19 263 VAL A CA 1
ATOM 1970 C C . VAL A 1 263 ? -24.603 -4.988 18.662 1.00 85.19 263 VAL A C 1
ATOM 1972 O O . VAL A 1 263 ? -24.987 -4.095 19.410 1.00 85.19 263 VAL A O 1
ATOM 1975 N N . VAL A 1 264 ? -25.369 -5.479 17.686 1.00 87.25 264 VAL A N 1
ATOM 1976 C CA . VAL A 1 264 ? -26.710 -4.950 17.397 1.00 87.25 264 VAL A CA 1
ATOM 1977 C C . VAL A 1 264 ? -27.644 -5.144 18.593 1.00 87.25 264 VAL A C 1
ATOM 1979 O O . VAL A 1 264 ? -28.346 -4.210 18.969 1.00 87.25 264 VAL A O 1
ATOM 1982 N N . ARG A 1 265 ? -27.611 -6.316 19.242 1.00 84.88 265 ARG A N 1
ATOM 1983 C CA . ARG A 1 265 ? -28.493 -6.636 20.376 1.00 84.88 265 ARG A CA 1
ATOM 1984 C C . ARG A 1 265 ? -28.133 -5.897 21.669 1.00 84.88 265 ARG A C 1
ATOM 1986 O O . ARG A 1 265 ? -29.036 -5.562 22.425 1.00 84.88 265 ARG A O 1
ATOM 1993 N N . LYS A 1 266 ? -26.844 -5.673 21.953 1.00 83.38 266 LYS A N 1
ATOM 1994 C CA . LYS A 1 266 ? -26.384 -5.037 23.206 1.00 83.38 266 LYS A CA 1
ATOM 1995 C C . LYS A 1 266 ? -26.166 -3.531 23.092 1.00 83.38 266 LYS A C 1
ATOM 1997 O O . LYS A 1 266 ? -26.326 -2.823 24.076 1.00 83.38 266 LYS A O 1
ATOM 2002 N N . GLU A 1 267 ? -25.757 -3.044 21.925 1.00 80.19 267 GLU A N 1
ATOM 2003 C CA . GLU A 1 267 ? -25.341 -1.650 21.726 1.00 80.19 267 GLU A CA 1
ATOM 2004 C C . GLU A 1 267 ? -26.207 -0.904 20.700 1.00 80.19 267 GLU A C 1
ATOM 2006 O O . GLU A 1 267 ? -26.016 0.296 20.500 1.00 80.19 267 GLU A O 1
ATOM 2011 N N . GLY A 1 268 ? -27.138 -1.591 20.034 1.00 83.31 268 GLY A N 1
ATOM 2012 C CA . GLY A 1 268 ? -28.033 -1.025 19.028 1.00 83.31 268 GLY A CA 1
ATOM 2013 C C . GLY A 1 268 ? -27.465 -1.030 17.605 1.00 83.31 268 GLY A C 1
ATOM 2014 O O . GLY A 1 268 ? -26.258 -1.120 17.379 1.00 83.31 268 GLY A O 1
ATOM 2015 N N . PHE A 1 269 ? -28.355 -0.894 16.619 1.00 83.31 269 PHE A N 1
ATOM 2016 C CA . PHE A 1 269 ? -28.029 -0.976 15.189 1.00 83.31 269 PHE A CA 1
ATOM 2017 C C . PHE A 1 269 ? -26.972 0.048 14.737 1.00 83.31 269 PHE A C 1
ATOM 2019 O O . PHE A 1 269 ? -25.983 -0.309 14.098 1.00 83.31 269 PHE A O 1
ATOM 2026 N N . PHE A 1 270 ? -27.106 1.312 15.152 1.00 84.00 270 PHE A N 1
ATOM 2027 C CA . PHE A 1 270 ? -26.160 2.379 14.795 1.00 84.00 270 PHE A CA 1
ATOM 2028 C C . PHE A 1 270 ? -24.757 2.201 15.395 1.00 84.00 270 PHE A C 1
ATOM 2030 O O . PHE A 1 270 ? -23.819 2.898 14.999 1.00 84.00 270 PHE A O 1
ATOM 2037 N N . SER A 1 271 ? -24.569 1.253 16.319 1.00 82.62 271 SER A N 1
ATOM 2038 C CA . SER A 1 271 ? -23.243 0.946 16.855 1.00 82.62 271 SER A CA 1
ATOM 2039 C C . SER A 1 271 ? -22.315 0.303 15.821 1.00 82.62 271 SER A C 1
ATOM 2041 O O . SER A 1 271 ? -21.100 0.402 15.987 1.00 82.62 271 SER A O 1
ATOM 2043 N N . LEU A 1 272 ? -22.852 -0.253 14.724 1.00 85.75 272 LEU A N 1
ATOM 2044 C CA . LEU A 1 272 ? -22.072 -0.786 13.598 1.00 85.75 272 LEU A CA 1
ATOM 2045 C C . LEU A 1 272 ? -21.262 0.287 12.840 1.00 85.75 272 LEU A C 1
ATOM 2047 O O . LEU A 1 272 ? -20.262 -0.036 12.202 1.00 85.75 272 LEU A O 1
ATOM 2051 N N . TRP A 1 273 ? -21.636 1.565 12.967 1.00 87.31 273 TRP A N 1
ATOM 2052 C CA . TRP A 1 273 ? -20.942 2.707 12.353 1.00 87.31 273 TRP A CA 1
ATOM 2053 C C . TRP A 1 273 ? -20.171 3.559 13.376 1.00 87.31 273 TRP A C 1
ATOM 2055 O O . TRP A 1 273 ? -19.858 4.730 13.146 1.00 87.31 273 TRP A O 1
ATOM 2065 N N . LYS A 1 274 ? -19.803 2.987 14.531 1.00 81.44 274 LYS A N 1
ATOM 2066 C CA . LYS A 1 274 ? -18.899 3.654 15.484 1.00 81.44 274 LYS A CA 1
ATOM 2067 C C . LYS A 1 274 ? -17.525 3.898 14.855 1.00 81.44 274 LYS A C 1
ATOM 2069 O O . LYS A 1 274 ? -16.881 2.978 14.359 1.00 81.44 274 LYS A O 1
ATOM 2074 N N . GLY A 1 275 ? -17.063 5.148 14.912 1.00 79.00 275 GLY A N 1
ATOM 2075 C CA . GLY A 1 275 ? -15.802 5.564 14.290 1.00 79.00 275 GLY A CA 1
ATOM 2076 C C . GLY A 1 275 ? -15.928 5.949 12.811 1.00 79.00 275 GLY A C 1
ATOM 2077 O O . GLY A 1 275 ? -14.919 5.947 12.112 1.00 79.00 275 GLY A O 1
ATOM 2078 N N . PHE A 1 276 ? -17.133 6.298 12.339 1.00 84.50 276 PHE A N 1
ATOM 2079 C CA . PHE A 1 276 ? -17.376 6.715 10.952 1.00 84.50 276 PHE A CA 1
ATOM 2080 C C . PHE A 1 276 ? -16.501 7.898 10.538 1.00 84.50 276 PHE A C 1
ATOM 2082 O O . PHE A 1 276 ? -15.780 7.813 9.553 1.00 84.50 276 PHE A O 1
ATOM 2089 N N . THR A 1 277 ? -16.493 8.980 11.321 1.00 83.75 277 THR A N 1
ATOM 2090 C CA . THR A 1 277 ? -15.729 10.196 11.000 1.00 83.75 277 THR A CA 1
ATOM 2091 C C . THR A 1 277 ? -14.219 9.962 10.876 1.00 83.75 277 THR A C 1
ATOM 2093 O O . THR A 1 277 ? -13.673 10.345 9.847 1.00 83.75 277 THR A O 1
ATOM 2096 N N . PRO A 1 278 ? -13.511 9.339 11.847 1.00 81.19 278 PRO A N 1
ATOM 2097 C CA . PRO A 1 278 ? -12.072 9.115 11.711 1.00 81.19 278 PRO A CA 1
ATOM 2098 C C . PRO A 1 278 ? -11.753 8.126 10.585 1.00 81.19 278 PRO A C 1
ATOM 2100 O O . PRO A 1 278 ? -10.722 8.259 9.931 1.00 81.19 278 PRO A O 1
ATOM 2103 N N . TYR A 1 279 ? -12.644 7.167 10.308 1.00 80.25 279 TYR A N 1
ATOM 2104 C CA . TYR A 1 279 ? -12.470 6.256 9.182 1.00 80.25 279 TYR A CA 1
ATOM 2105 C C . TYR A 1 279 ? -12.650 6.954 7.832 1.00 80.25 279 TYR A C 1
ATOM 2107 O O . TYR A 1 279 ? -11.813 6.792 6.950 1.00 80.25 279 TYR A O 1
ATOM 2115 N N . TYR A 1 280 ? -13.685 7.778 7.685 1.00 81.62 280 TYR A N 1
ATOM 2116 C CA . TYR A 1 280 ? -13.910 8.573 6.484 1.00 81.62 280 TYR A CA 1
ATOM 2117 C C . TYR A 1 280 ? -12.794 9.604 6.272 1.00 81.62 280 TYR A C 1
ATOM 2119 O O . TYR A 1 280 ? -12.269 9.709 5.171 1.00 81.62 280 TYR A O 1
ATOM 2127 N N . ALA A 1 281 ? -12.346 10.291 7.329 1.00 77.62 281 ALA A N 1
ATOM 2128 C CA . ALA A 1 281 ? -11.217 11.224 7.271 1.00 77.62 281 ALA A CA 1
ATOM 2129 C C . ALA A 1 281 ? -9.900 10.541 6.868 1.00 77.62 281 ALA A C 1
ATOM 2131 O O . ALA A 1 281 ? -9.041 11.165 6.253 1.00 77.62 281 ALA A O 1
ATOM 2132 N N . ARG A 1 282 ? -9.749 9.246 7.169 1.00 72.56 282 ARG A N 1
ATOM 2133 C CA . ARG A 1 282 ? -8.651 8.419 6.660 1.00 72.56 282 ARG A CA 1
ATOM 2134 C C . ARG A 1 282 ? -8.859 8.012 5.199 1.00 72.56 282 ARG A C 1
ATOM 2136 O O . ARG A 1 282 ? -7.904 8.030 4.425 1.00 72.56 282 ARG A O 1
ATOM 2143 N N . LEU A 1 283 ? -10.066 7.588 4.823 1.00 66.44 283 LEU A N 1
ATOM 2144 C CA . LEU A 1 283 ? -10.358 7.110 3.468 1.00 66.44 283 LEU A CA 1
ATOM 2145 C C . LEU A 1 283 ? -10.397 8.246 2.442 1.00 66.44 283 LEU A C 1
ATOM 2147 O O . LEU A 1 283 ? -9.952 8.029 1.322 1.00 66.44 283 LEU A O 1
ATOM 2151 N N . GLY A 1 284 ? -10.860 9.444 2.794 1.00 60.62 284 GLY A N 1
ATOM 2152 C CA . GLY A 1 284 ? -10.958 10.597 1.890 1.00 60.62 284 GLY A CA 1
ATOM 2153 C C . GLY A 1 284 ? -9.632 10.921 1.182 1.00 60.62 284 GLY A C 1
ATOM 2154 O O . GLY A 1 284 ? -9.564 10.833 -0.042 1.00 60.62 284 GLY A O 1
ATOM 2155 N N . PRO A 1 285 ? -8.527 11.166 1.910 1.00 56.38 285 PRO A N 1
ATOM 2156 C CA . PRO A 1 285 ? -7.216 11.424 1.305 1.00 56.38 285 PRO A CA 1
ATOM 2157 C C . PRO A 1 285 ? -6.623 10.225 0.546 1.00 56.38 285 PRO A C 1
ATOM 2159 O O . PRO A 1 285 ? -5.820 10.394 -0.372 1.00 56.38 285 PRO A O 1
ATOM 2162 N N . HIS A 1 286 ? -6.981 8.997 0.934 1.00 55.44 286 HIS A N 1
ATOM 2163 C CA . HIS A 1 286 ? -6.553 7.786 0.228 1.00 55.44 286 HIS A CA 1
ATOM 2164 C C . HIS A 1 286 ? -7.341 7.555 -1.068 1.00 55.44 286 HIS A C 1
ATOM 2166 O O . HIS A 1 286 ? -6.773 7.063 -2.043 1.00 55.44 286 HIS A O 1
ATOM 2172 N N . THR A 1 287 ? -8.625 7.909 -1.088 1.00 51.66 287 THR A N 1
ATOM 2173 C CA . THR A 1 287 ? -9.514 7.768 -2.245 1.00 51.66 287 THR A CA 1
ATOM 2174 C C . THR A 1 287 ? -9.267 8.860 -3.272 1.00 51.66 287 THR A C 1
ATOM 2176 O O . THR A 1 287 ? -9.251 8.527 -4.446 1.00 51.66 287 THR A O 1
ATOM 2179 N N . SER A 1 288 ? -8.955 10.099 -2.873 1.00 47.81 288 SER A N 1
ATOM 2180 C CA . SER A 1 288 ? -8.574 11.163 -3.817 1.00 47.81 288 SER A CA 1
ATOM 2181 C C . SER A 1 288 ? -7.297 10.821 -4.591 1.00 47.81 288 SER A C 1
ATOM 2183 O O . SER A 1 288 ? -7.302 10.833 -5.816 1.00 47.81 288 SER A O 1
ATOM 2185 N N . LYS A 1 289 ? -6.231 10.378 -3.907 1.00 53.06 289 LYS A N 1
ATOM 2186 C CA . LYS A 1 289 ? -4.993 9.920 -4.569 1.00 53.06 289 LYS A CA 1
ATOM 2187 C C . LYS A 1 289 ? -5.216 8.682 -5.435 1.00 53.06 289 LYS A C 1
ATOM 2189 O O . LYS A 1 289 ? -4.661 8.582 -6.526 1.00 53.06 289 LYS A O 1
ATOM 2194 N N . MET A 1 290 ? -6.016 7.727 -4.953 1.00 48.03 290 MET A N 1
ATOM 2195 C CA . MET A 1 290 ? -6.358 6.545 -5.743 1.00 48.03 290 MET A CA 1
ATOM 2196 C C . MET A 1 290 ? -7.255 6.897 -6.926 1.00 48.03 290 MET A C 1
ATOM 2198 O O . MET A 1 290 ? -7.236 6.167 -7.900 1.00 48.03 290 MET A O 1
ATOM 2202 N N . ALA A 1 291 ? -8.010 7.988 -6.877 1.00 45.91 291 ALA A N 1
ATOM 2203 C CA . ALA A 1 291 ? -8.872 8.440 -7.952 1.00 45.91 291 ALA A CA 1
ATOM 2204 C C . ALA A 1 291 ? -8.213 9.372 -8.955 1.00 45.91 291 ALA A C 1
ATOM 2206 O O . ALA A 1 291 ? -8.662 9.387 -10.092 1.00 45.91 291 ALA A O 1
ATOM 2207 N N . ASP A 1 292 ? -7.155 10.083 -8.582 1.00 49.38 292 ASP A N 1
ATOM 2208 C CA . ASP A 1 292 ? -6.239 10.686 -9.551 1.00 49.38 292 ASP A CA 1
ATOM 2209 C C . ASP A 1 292 ? -5.456 9.583 -10.267 1.00 49.38 292 ASP A C 1
ATOM 2211 O O . ASP A 1 292 ? -5.313 9.603 -11.487 1.00 49.38 292 ASP A O 1
ATOM 2215 N N . LEU A 1 293 ? -5.028 8.548 -9.532 1.00 47.97 293 LEU A N 1
ATOM 2216 C CA . LEU A 1 293 ? -4.366 7.383 -10.114 1.00 47.97 293 LEU A CA 1
ATOM 2217 C C . LEU A 1 293 ? -5.330 6.544 -10.967 1.00 47.97 293 LEU A C 1
ATOM 2219 O O . LEU A 1 293 ? -4.993 6.199 -12.090 1.00 47.97 293 LEU A O 1
ATOM 2223 N N . LEU A 1 294 ? -6.537 6.240 -10.483 1.00 43.34 294 LEU A N 1
ATOM 2224 C CA . LEU A 1 294 ? -7.603 5.584 -11.249 1.00 43.34 294 LEU A CA 1
ATOM 2225 C C . LEU A 1 294 ? -8.111 6.496 -12.350 1.00 43.34 294 LEU A C 1
ATOM 2227 O O . LEU A 1 294 ? -8.479 5.982 -13.380 1.00 43.34 294 LEU A O 1
ATOM 2231 N N . GLY A 1 295 ? -8.129 7.812 -12.179 1.00 45.19 295 GLY A N 1
ATOM 2232 C CA . GLY A 1 295 ? -8.512 8.774 -13.207 1.00 45.19 295 GLY A CA 1
ATOM 2233 C C . GLY A 1 295 ? -7.499 8.781 -14.340 1.00 45.19 295 GLY A C 1
ATOM 2234 O O . GLY A 1 295 ? -7.887 8.672 -15.492 1.00 45.19 295 GLY A O 1
ATOM 2235 N N . SER A 1 296 ? -6.207 8.770 -14.019 1.00 43.91 296 SER A N 1
ATOM 2236 C CA . SER A 1 296 ? -5.109 8.617 -14.977 1.00 43.91 296 SER A CA 1
ATOM 2237 C C . SER A 1 296 ? -5.099 7.223 -15.630 1.00 43.91 296 SER A C 1
ATOM 2239 O O . SER A 1 296 ? -4.969 7.099 -16.848 1.00 43.91 296 SER A O 1
ATOM 2241 N N . ILE A 1 297 ? -5.342 6.159 -14.856 1.00 41.03 297 ILE A N 1
ATOM 2242 C CA . ILE A 1 297 ? -5.419 4.777 -15.353 1.00 41.03 297 ILE A CA 1
ATOM 2243 C C . ILE A 1 297 ? -6.694 4.541 -16.181 1.00 41.03 297 ILE A C 1
ATOM 2245 O O . ILE A 1 297 ? -6.613 3.893 -17.210 1.00 41.03 297 ILE A O 1
ATOM 2249 N N . LEU A 1 298 ? -7.853 5.075 -15.798 1.00 40.44 298 LEU A N 1
ATOM 2250 C CA . LEU A 1 298 ? -9.129 4.945 -16.518 1.00 40.44 298 LEU A CA 1
ATOM 2251 C C . LEU A 1 298 ? -9.194 5.888 -17.721 1.00 40.44 298 LEU A C 1
ATOM 2253 O O . LEU A 1 298 ? -9.747 5.505 -18.743 1.00 40.44 298 LEU A O 1
ATOM 2257 N N . SER A 1 299 ? -8.572 7.069 -17.647 1.00 38.22 299 SER A N 1
ATOM 2258 C CA . SER A 1 299 ? -8.312 7.923 -18.815 1.00 38.22 299 SER A CA 1
ATOM 2259 C C . SER A 1 299 ? -7.421 7.197 -19.832 1.00 38.22 299 SER A C 1
ATOM 2261 O O . SER A 1 299 ? -7.668 7.279 -21.030 1.00 38.22 299 SER A O 1
ATOM 2263 N N . SER A 1 300 ? -6.474 6.367 -19.366 1.00 38.69 300 SER A N 1
ATOM 2264 C CA . SER A 1 300 ? -5.716 5.449 -20.234 1.00 38.69 300 SER A CA 1
ATOM 2265 C C . SER A 1 300 ? -6.408 4.106 -20.550 1.00 38.69 300 SER A C 1
ATOM 2267 O O . SER A 1 300 ? -5.856 3.330 -21.326 1.00 38.69 300 SER A O 1
ATOM 2269 N N . MET A 1 301 ? -7.599 3.807 -20.001 1.00 39.09 301 MET A N 1
ATOM 2270 C CA . MET A 1 301 ? -8.300 2.509 -20.149 1.00 39.09 301 MET A CA 1
ATOM 2271 C C . MET A 1 301 ? -9.755 2.594 -20.685 1.00 39.09 301 MET A C 1
ATOM 2273 O O . MET A 1 301 ? -10.501 1.630 -20.540 1.00 39.09 301 MET A O 1
ATOM 2277 N N . GLU A 1 302 ? -10.106 3.680 -21.387 1.00 41.44 302 GLU A N 1
ATOM 2278 C CA . GLU A 1 302 ? -11.316 3.894 -22.224 1.00 41.44 302 GLU A CA 1
ATOM 2279 C C . GLU A 1 302 ? -12.692 4.094 -21.532 1.00 41.44 302 GLU A C 1
ATOM 2281 O O . GLU A 1 302 ? -13.065 3.432 -20.564 1.00 41.44 302 GLU A O 1
ATOM 2286 N N . LYS A 1 303 ? -13.497 4.999 -22.124 1.00 34.88 303 LYS A N 1
ATOM 2287 C CA . LYS A 1 303 ? -14.964 5.108 -21.957 1.00 34.88 303 LYS A CA 1
ATOM 2288 C C . LYS A 1 303 ? -15.672 4.015 -22.793 1.00 34.88 303 LYS A C 1
ATOM 2290 O O . LYS A 1 303 ? -15.151 3.647 -23.846 1.00 34.88 303 LYS A O 1
ATOM 2295 N N . PRO A 1 304 ? -16.847 3.497 -22.378 1.00 33.97 304 PRO A N 1
ATOM 2296 C CA . PRO A 1 304 ? -17.638 2.577 -23.200 1.00 33.97 304 PRO A CA 1
ATOM 2297 C C . PRO A 1 304 ? -18.234 3.295 -24.431 1.00 33.97 304 PRO A C 1
ATOM 2299 O O . PRO A 1 304 ? -18.487 4.498 -24.361 1.00 33.97 304 PRO A O 1
ATOM 2302 N N . PRO A 1 305 ? -18.438 2.586 -25.559 1.00 37.03 305 PRO A N 1
ATOM 2303 C CA . PRO A 1 305 ? -18.603 3.212 -26.864 1.00 37.03 305 PRO A CA 1
ATOM 2304 C C . PRO A 1 305 ? -20.042 3.657 -27.123 1.00 37.03 305 PRO A C 1
ATOM 2306 O O . PRO A 1 305 ? -20.986 2.877 -26.994 1.00 37.03 305 PRO A O 1
ATOM 2309 N N . THR A 1 306 ? -20.181 4.890 -27.598 1.00 32.59 306 THR A N 1
ATOM 2310 C CA . THR A 1 306 ? -21.345 5.337 -28.364 1.00 32.59 306 THR A CA 1
ATOM 2311 C C . THR A 1 306 ? -21.077 5.029 -29.842 1.00 32.59 306 THR A C 1
ATOM 2313 O O . THR A 1 306 ? -19.938 5.060 -30.301 1.00 32.59 306 THR A O 1
ATOM 2316 N N . VAL A 1 307 ? -22.127 4.697 -30.585 1.00 43.41 307 VAL A N 1
ATOM 2317 C CA . VAL A 1 307 ? -22.160 3.959 -31.869 1.00 43.41 307 VAL A CA 1
ATOM 2318 C C . VAL A 1 307 ? -21.301 4.536 -33.028 1.00 43.41 307 VAL A C 1
ATOM 2320 O O . VAL A 1 307 ? -21.139 3.881 -34.050 1.00 43.41 307 VAL A O 1
ATOM 2323 N N . GLY A 1 308 ? -20.661 5.700 -32.875 1.00 44.94 308 GLY A N 1
ATOM 2324 C CA . GLY A 1 308 ? -19.731 6.276 -33.862 1.00 44.94 308 GLY A CA 1
ATOM 2325 C C . GLY A 1 308 ? -18.299 5.701 -33.864 1.00 44.94 308 GLY A C 1
ATOM 2326 O O . GLY A 1 308 ? -17.553 5.942 -34.808 1.00 44.94 308 GLY A O 1
ATOM 2327 N N . ASP A 1 309 ? -17.898 4.925 -32.847 1.00 52.53 309 ASP A N 1
ATOM 2328 C CA . ASP A 1 309 ? -16.486 4.552 -32.607 1.00 52.53 309 ASP A CA 1
ATOM 2329 C C . ASP A 1 309 ? -16.000 3.231 -33.248 1.00 52.53 309 ASP A C 1
ATOM 2331 O O . ASP A 1 309 ? -14.846 2.823 -33.075 1.00 52.53 309 ASP A O 1
ATOM 2335 N N . GLN A 1 310 ? -16.845 2.512 -33.996 1.00 46.69 310 GLN A N 1
ATOM 2336 C CA . GLN A 1 310 ? -16.401 1.279 -34.667 1.00 46.69 310 GLN A CA 1
ATOM 2337 C C . GLN A 1 310 ? -15.417 1.565 -35.811 1.00 46.69 310 GLN A C 1
ATOM 2339 O O . GLN A 1 310 ? -14.440 0.833 -35.989 1.00 46.69 310 GLN A O 1
ATOM 2344 N N . GLU A 1 311 ? -15.641 2.643 -36.563 1.00 55.03 311 GLU A N 1
ATOM 2345 C CA . GLU A 1 311 ? -14.800 3.008 -37.704 1.00 55.03 311 GLU A CA 1
ATOM 2346 C C . GLU A 1 311 ? -13.461 3.623 -37.259 1.00 55.03 311 GLU A C 1
ATOM 2348 O O . GLU A 1 311 ? -12.417 3.312 -37.834 1.00 55.03 311 GLU A O 1
ATOM 2353 N N . SER A 1 312 ? -13.459 4.419 -36.182 1.00 52.91 312 SER A N 1
ATOM 2354 C CA . SER A 1 312 ? -12.251 5.002 -35.576 1.00 52.91 312 SER A CA 1
ATOM 2355 C C . SER A 1 312 ? -11.339 3.918 -34.982 1.00 52.91 312 SER A C 1
ATOM 2357 O O . SER A 1 312 ? -10.137 3.909 -35.253 1.00 52.91 312 SER A O 1
ATOM 2359 N N . ARG A 1 313 ? -11.897 2.927 -34.267 1.00 51.34 313 ARG A N 1
ATOM 2360 C CA . ARG A 1 313 ? -11.147 1.759 -33.766 1.00 51.34 313 ARG A CA 1
ATOM 2361 C C . ARG A 1 313 ? -10.659 0.845 -34.876 1.00 51.34 313 ARG A C 1
ATOM 2363 O O . ARG A 1 313 ? -9.563 0.299 -34.755 1.00 51.34 313 ARG A O 1
ATOM 2370 N N . ARG A 1 314 ? -11.440 0.657 -35.944 1.00 64.38 314 ARG A N 1
ATOM 2371 C CA . ARG A 1 314 ? -10.985 -0.092 -37.121 1.00 64.38 314 ARG A CA 1
ATOM 2372 C C . ARG A 1 314 ? -9.786 0.608 -37.757 1.00 64.38 314 ARG A C 1
ATOM 2374 O O . ARG A 1 314 ? -8.763 -0.040 -37.945 1.00 64.38 314 ARG A O 1
ATOM 2381 N N . LYS A 1 315 ? -9.849 1.930 -37.945 1.00 70.50 315 LYS A N 1
ATOM 2382 C CA . LYS A 1 315 ? -8.727 2.744 -38.441 1.00 70.50 315 LYS A CA 1
ATOM 2383 C C . LYS A 1 315 ? -7.516 2.707 -37.501 1.00 70.50 315 LYS A C 1
ATOM 2385 O O . LYS A 1 315 ? -6.403 2.530 -37.978 1.00 70.50 315 LYS A O 1
ATOM 2390 N N . ALA A 1 316 ? -7.706 2.779 -36.182 1.00 63.56 316 ALA A N 1
ATOM 2391 C CA . ALA A 1 316 ? -6.614 2.708 -35.205 1.00 63.56 316 ALA A CA 1
ATOM 2392 C C . ALA A 1 316 ? -5.961 1.313 -35.138 1.00 63.56 316 ALA A C 1
ATOM 2394 O O . ALA A 1 316 ? -4.737 1.204 -35.082 1.00 63.56 316 ALA A O 1
ATOM 2395 N N . ARG A 1 317 ? -6.752 0.230 -35.201 1.00 70.81 317 ARG A N 1
ATOM 2396 C CA . ARG A 1 317 ? -6.238 -1.149 -35.300 1.00 70.81 317 ARG A CA 1
ATOM 2397 C C . ARG A 1 317 ? -5.529 -1.389 -36.627 1.00 70.81 317 ARG A C 1
ATOM 2399 O O . ARG A 1 317 ? -4.475 -2.012 -36.632 1.00 70.81 317 ARG A O 1
ATOM 2406 N N . GLU A 1 318 ? -6.065 -0.870 -37.728 1.00 74.12 318 GLU A N 1
ATOM 2407 C CA . GLU A 1 318 ? -5.420 -0.922 -39.041 1.00 74.12 318 GLU A CA 1
ATOM 2408 C C . GLU A 1 318 ? -4.107 -0.123 -39.048 1.00 74.12 318 GLU A C 1
ATOM 2410 O O . GLU A 1 318 ? -3.109 -0.616 -39.563 1.00 74.12 318 GLU A O 1
ATOM 2415 N N . GLN A 1 319 ? -4.051 1.056 -38.419 1.00 71.12 319 GLN A N 1
ATOM 2416 C CA . GLN A 1 319 ? -2.820 1.840 -38.255 1.00 71.12 319 GLN A CA 1
ATOM 2417 C C . GLN A 1 319 ? -1.790 1.121 -37.373 1.00 71.12 319 GLN A C 1
ATOM 2419 O O . GLN A 1 319 ? -0.628 1.022 -37.761 1.00 71.12 319 GLN A O 1
ATOM 2424 N N . ALA A 1 320 ? -2.198 0.555 -36.234 1.00 73.25 320 ALA A N 1
ATOM 2425 C CA . ALA A 1 320 ? -1.309 -0.206 -35.355 1.00 73.25 320 ALA A CA 1
ATOM 2426 C C . ALA A 1 320 ? -0.788 -1.489 -36.027 1.00 73.25 320 ALA A C 1
ATOM 2428 O O . ALA A 1 320 ? 0.399 -1.800 -35.931 1.00 73.25 320 ALA A O 1
ATOM 2429 N N . ALA A 1 321 ? -1.644 -2.203 -36.765 1.00 78.50 321 ALA A N 1
ATOM 2430 C CA . ALA A 1 321 ? -1.249 -3.367 -37.553 1.00 78.50 321 ALA A CA 1
ATOM 2431 C C . ALA A 1 321 ? -0.300 -2.983 -38.700 1.00 78.50 321 ALA A C 1
ATOM 2433 O O . ALA A 1 321 ? 0.679 -3.688 -38.934 1.00 78.50 321 ALA A O 1
ATOM 2434 N N . ARG A 1 322 ? -0.530 -1.845 -39.372 1.00 84.75 322 ARG A N 1
ATOM 2435 C CA . ARG A 1 322 ? 0.386 -1.299 -40.390 1.00 84.75 322 ARG A CA 1
ATOM 2436 C C . ARG A 1 322 ? 1.744 -0.935 -39.794 1.00 84.75 322 ARG A C 1
ATOM 2438 O O . ARG A 1 322 ? 2.755 -1.296 -40.384 1.00 84.75 322 ARG A O 1
ATOM 2445 N N . MET A 1 323 ? 1.783 -0.294 -38.623 1.00 69.94 323 MET A N 1
ATOM 2446 C CA . MET A 1 323 ? 3.046 0.014 -37.941 1.00 69.94 323 MET A CA 1
ATOM 2447 C C . MET A 1 323 ? 3.787 -1.254 -37.512 1.00 69.94 323 MET A C 1
ATOM 2449 O O . MET A 1 323 ? 4.992 -1.349 -37.720 1.00 69.94 323 MET A O 1
ATOM 2453 N N . LYS A 1 324 ? 3.079 -2.258 -36.977 1.00 82.50 324 LYS A N 1
ATOM 2454 C CA . LYS A 1 324 ? 3.688 -3.544 -36.610 1.00 82.50 324 LYS A CA 1
ATOM 2455 C C . LYS A 1 324 ? 4.245 -4.274 -37.833 1.00 82.50 324 LYS A C 1
ATOM 2457 O O . LYS A 1 324 ? 5.373 -4.749 -37.787 1.00 82.50 324 LYS A O 1
ATOM 2462 N N . LYS A 1 325 ? 3.495 -4.300 -38.939 1.00 90.38 325 LYS A N 1
ATOM 2463 C CA . LYS A 1 325 ? 3.948 -4.892 -40.204 1.00 90.38 325 LYS A CA 1
ATOM 2464 C C . LYS A 1 325 ? 5.186 -4.172 -40.746 1.00 90.38 325 LYS A C 1
ATOM 2466 O O . LYS A 1 325 ? 6.150 -4.825 -41.112 1.00 90.38 325 LYS A O 1
ATOM 2471 N N . MET A 1 326 ? 5.207 -2.839 -40.694 1.00 80.88 326 MET A N 1
ATOM 2472 C CA . MET A 1 326 ? 6.369 -2.039 -41.088 1.00 80.88 326 MET A CA 1
ATOM 2473 C C . MET A 1 326 ? 7.598 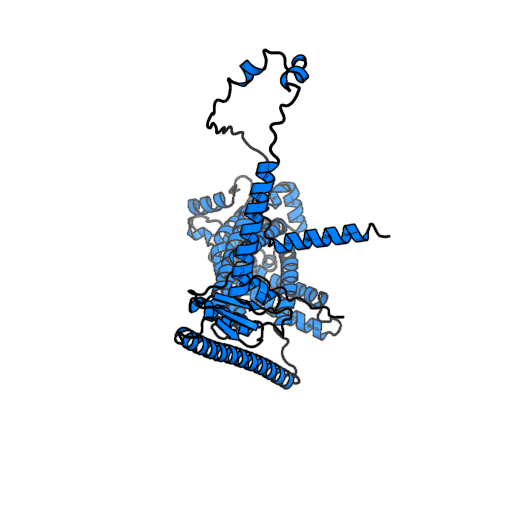-2.330 -40.208 1.00 80.88 326 MET A C 1
ATOM 2475 O O . MET A 1 326 ? 8.697 -2.471 -40.732 1.00 80.88 326 MET A O 1
ATOM 2479 N N . GLN A 1 327 ? 7.419 -2.500 -38.892 1.00 77.81 327 GLN A N 1
ATOM 2480 C CA . GLN A 1 327 ? 8.501 -2.887 -37.974 1.00 77.81 327 GLN A CA 1
ATOM 2481 C C . GLN A 1 327 ? 9.020 -4.311 -38.231 1.00 77.81 327 GLN A C 1
ATOM 2483 O O . GLN A 1 327 ? 10.227 -4.552 -38.166 1.00 77.81 327 GLN A O 1
ATOM 2488 N N . GLU A 1 328 ? 8.130 -5.262 -38.519 1.00 85.88 328 GLU A N 1
ATOM 2489 C CA . GLU A 1 328 ? 8.506 -6.632 -38.889 1.00 85.88 328 GLU A CA 1
ATOM 2490 C C . GLU A 1 328 ? 9.257 -6.661 -40.228 1.00 85.88 328 GLU A C 1
ATOM 2492 O O . GLU A 1 328 ? 10.298 -7.316 -40.325 1.00 85.88 328 GLU A O 1
ATOM 2497 N N . ASP A 1 329 ? 8.804 -5.885 -41.216 1.00 87.56 329 ASP A N 1
ATOM 2498 C CA . ASP A 1 329 ? 9.467 -5.729 -42.512 1.00 87.56 329 ASP A CA 1
ATOM 2499 C C . ASP A 1 329 ? 10.852 -5.072 -42.362 1.00 87.56 329 ASP A C 1
ATOM 2501 O O . ASP A 1 329 ? 11.825 -5.536 -42.958 1.00 87.56 329 ASP A O 1
ATOM 2505 N N . GLU A 1 330 ? 10.997 -4.044 -41.517 1.00 84.31 330 GLU A N 1
ATOM 2506 C CA . GLU A 1 330 ? 12.303 -3.452 -41.195 1.00 84.31 330 GLU A CA 1
ATOM 2507 C C . GLU A 1 330 ? 13.243 -4.452 -40.516 1.00 84.31 330 GLU A C 1
ATOM 2509 O O . GLU A 1 330 ? 14.429 -4.523 -40.848 1.00 84.31 330 GLU A O 1
ATOM 2514 N N . LYS A 1 331 ? 12.734 -5.245 -39.565 1.00 86.31 331 LYS A N 1
ATOM 2515 C CA . LYS A 1 331 ? 13.523 -6.283 -38.891 1.00 86.31 331 LYS A CA 1
ATOM 2516 C C . LYS A 1 331 ? 13.976 -7.354 -39.882 1.00 86.31 331 LYS A C 1
ATOM 2518 O O . LYS A 1 331 ? 15.127 -7.788 -39.822 1.00 86.31 331 LYS A O 1
ATOM 2523 N N . ARG A 1 332 ? 13.098 -7.748 -40.807 1.00 90.00 332 ARG A N 1
ATOM 2524 C CA . ARG A 1 332 ? 13.410 -8.701 -41.874 1.00 90.00 332 ARG A CA 1
ATOM 2525 C C . ARG A 1 332 ? 14.493 -8.159 -42.805 1.00 90.00 332 ARG A C 1
ATOM 2527 O O . ARG A 1 332 ? 15.484 -8.851 -43.013 1.00 90.00 332 ARG A O 1
ATOM 2534 N N . LYS A 1 333 ? 14.370 -6.911 -43.271 1.00 87.81 333 LYS A N 1
ATOM 2535 C CA . LYS A 1 333 ? 15.391 -6.252 -44.106 1.00 87.81 333 LYS A CA 1
ATOM 2536 C C . LYS A 1 333 ? 16.754 -6.195 -43.414 1.00 87.81 333 LYS A C 1
ATOM 2538 O O . LYS A 1 333 ? 17.763 -6.523 -44.029 1.00 87.81 333 LYS A O 1
ATOM 2543 N N . LYS A 1 334 ? 16.795 -5.860 -42.118 1.00 87.38 334 LYS A N 1
ATOM 2544 C CA . LYS A 1 334 ? 18.042 -5.861 -41.325 1.00 87.38 334 LYS A CA 1
ATOM 2545 C C . LYS A 1 334 ? 18.663 -7.257 -41.223 1.00 87.38 334 LYS A C 1
ATOM 2547 O O . LYS A 1 334 ? 19.878 -7.394 -41.327 1.00 87.38 334 LYS A O 1
ATOM 2552 N N . ALA A 1 335 ? 17.845 -8.295 -41.042 1.00 88.94 335 ALA A N 1
ATOM 2553 C CA . ALA A 1 335 ? 18.321 -9.677 -40.985 1.00 88.94 335 ALA A CA 1
ATOM 2554 C C . ALA A 1 335 ? 18.835 -10.181 -42.346 1.00 88.94 335 ALA A C 1
ATOM 2556 O O . ALA A 1 335 ? 19.862 -10.855 -42.401 1.00 88.94 335 ALA A O 1
ATOM 2557 N N . GLU A 1 336 ? 18.151 -9.842 -43.440 1.00 92.38 336 GLU A N 1
ATOM 2558 C CA . GLU A 1 336 ? 18.587 -10.156 -44.807 1.00 92.38 336 GLU A CA 1
ATOM 2559 C C . GLU A 1 336 ? 19.903 -9.440 -45.147 1.00 92.38 336 GLU A C 1
ATOM 2561 O O . GLU A 1 336 ? 20.828 -10.072 -45.659 1.00 92.38 336 GLU A O 1
ATOM 2566 N N . PHE A 1 337 ? 20.035 -8.162 -44.774 1.00 90.44 337 PHE A N 1
ATOM 2567 C CA . PHE A 1 337 ? 21.275 -7.404 -44.935 1.00 90.44 337 PHE A CA 1
ATOM 2568 C C . PHE A 1 337 ? 22.435 -8.019 -44.145 1.00 90.44 337 PHE A C 1
ATOM 2570 O O . PHE A 1 337 ? 23.516 -8.213 -44.697 1.00 90.44 337 PHE A O 1
ATOM 2577 N N . ARG A 1 338 ? 22.206 -8.407 -42.883 1.00 90.81 338 ARG A N 1
ATOM 2578 C CA . ARG A 1 338 ? 23.218 -9.087 -42.062 1.00 90.81 338 ARG A CA 1
ATOM 2579 C C . ARG A 1 338 ? 23.728 -10.367 -42.724 1.00 90.81 338 ARG A C 1
ATOM 2581 O O . ARG A 1 338 ? 24.935 -10.538 -42.829 1.00 90.81 338 ARG A O 1
ATOM 2588 N N . LYS A 1 339 ? 22.831 -11.222 -43.228 1.00 92.69 339 LYS A N 1
ATOM 2589 C CA . LYS A 1 339 ? 23.223 -12.453 -43.940 1.00 92.69 339 LYS A CA 1
ATOM 2590 C C . LYS A 1 339 ? 24.054 -12.164 -45.189 1.00 92.69 339 LYS A C 1
ATOM 2592 O O . LYS A 1 339 ? 25.003 -12.888 -45.474 1.00 92.69 339 LYS A O 1
ATOM 2597 N N . LYS A 1 340 ? 23.702 -11.111 -45.935 1.00 92.44 340 LYS A N 1
ATOM 2598 C CA . LYS A 1 340 ? 24.478 -10.675 -47.101 1.00 92.44 340 LYS A CA 1
ATOM 2599 C C . LYS A 1 340 ? 25.891 -10.250 -46.690 1.00 92.44 340 LYS A C 1
ATOM 2601 O O . LYS A 1 340 ? 26.847 -10.705 -47.301 1.00 92.44 340 LYS A O 1
ATOM 2606 N N . MET A 1 341 ? 26.021 -9.444 -45.634 1.00 91.75 341 MET A N 1
ATOM 2607 C CA . MET A 1 341 ? 27.328 -9.006 -45.132 1.00 91.75 341 MET A CA 1
ATOM 2608 C C . MET A 1 341 ? 28.162 -10.166 -44.578 1.00 91.75 341 MET A C 1
ATOM 2610 O O . MET A 1 341 ? 29.354 -10.219 -44.844 1.00 91.75 341 MET A O 1
ATOM 2614 N N . GLU A 1 342 ? 27.556 -11.127 -43.875 1.00 91.00 342 GLU A N 1
ATOM 2615 C CA . GLU A 1 342 ? 28.249 -12.339 -43.404 1.00 91.00 342 GLU A CA 1
ATOM 2616 C C . GLU A 1 342 ? 28.850 -13.134 -44.573 1.00 91.00 342 GLU A C 1
ATOM 2618 O O . GLU A 1 342 ? 30.009 -13.544 -44.510 1.00 91.00 342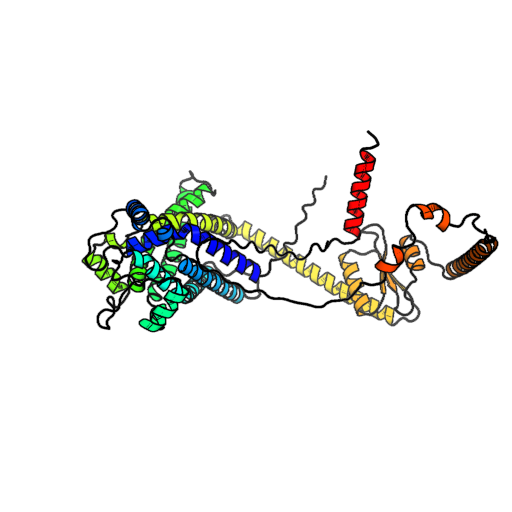 GLU A O 1
ATOM 2623 N N . LYS A 1 343 ? 28.101 -13.283 -45.674 1.00 92.94 343 LYS A N 1
ATOM 2624 C CA . LYS A 1 343 ? 28.605 -13.920 -46.895 1.00 92.94 343 LYS A CA 1
ATOM 2625 C C . LYS A 1 343 ? 29.725 -13.101 -47.548 1.00 92.94 343 LYS A C 1
ATOM 2627 O O . LYS A 1 343 ? 30.802 -13.633 -47.784 1.00 92.94 343 LYS A O 1
ATOM 2632 N N . ASP A 1 344 ? 29.502 -11.806 -47.770 1.00 90.81 344 ASP A N 1
ATOM 2633 C CA . ASP A 1 344 ? 30.469 -10.920 -48.435 1.00 90.81 344 ASP A CA 1
ATOM 2634 C C . ASP A 1 344 ? 31.791 -10.780 -47.652 1.00 90.81 344 ASP A C 1
ATOM 2636 O O . ASP A 1 344 ? 32.846 -10.530 -48.249 1.00 90.81 344 ASP A O 1
ATOM 2640 N N . VAL A 1 345 ? 31.735 -10.899 -46.320 1.00 89.50 345 VAL A N 1
ATOM 2641 C CA . VAL A 1 345 ? 32.901 -10.925 -45.426 1.00 89.50 345 VAL A CA 1
ATOM 2642 C C . VAL A 1 345 ? 33.596 -12.285 -45.473 1.00 89.50 345 VAL A C 1
ATOM 2644 O O . VAL A 1 345 ? 34.821 -12.322 -45.551 1.00 89.50 345 VAL A O 1
ATOM 2647 N N . SER A 1 346 ? 32.848 -13.392 -45.496 1.00 89.44 346 SER A N 1
ATOM 2648 C CA . SER A 1 346 ? 33.416 -14.735 -45.678 1.00 89.44 346 SER A CA 1
ATOM 2649 C C . SER A 1 346 ? 34.169 -14.861 -47.007 1.00 89.44 346 SER A C 1
ATOM 2651 O O . SER A 1 346 ? 35.299 -15.347 -47.022 1.00 89.44 346 SER A O 1
ATOM 2653 N N . ASP A 1 347 ? 33.591 -14.369 -48.104 1.00 90.12 347 ASP A N 1
ATOM 2654 C CA . ASP A 1 347 ? 34.222 -14.388 -49.430 1.00 90.12 347 ASP A CA 1
ATOM 2655 C C . ASP A 1 347 ? 35.513 -13.540 -49.439 1.00 90.12 347 ASP A C 1
ATOM 2657 O O . ASP A 1 347 ? 36.529 -13.935 -50.006 1.00 90.12 347 ASP A O 1
ATOM 2661 N N . PHE A 1 348 ? 35.520 -12.403 -48.729 1.00 89.12 348 PHE A N 1
ATOM 2662 C CA . PHE A 1 348 ? 36.714 -11.563 -48.560 1.00 89.12 348 PHE A CA 1
ATOM 2663 C C . PHE A 1 348 ? 37.824 -12.234 -47.732 1.00 89.12 348 PHE A C 1
ATOM 2665 O O . PHE A 1 348 ? 39.008 -12.023 -47.996 1.00 89.12 348 PHE A O 1
ATOM 2672 N N . ILE A 1 349 ? 37.464 -13.037 -46.728 1.00 86.69 349 ILE A N 1
ATOM 2673 C CA . ILE A 1 349 ? 38.442 -13.799 -45.941 1.00 86.69 349 ILE A CA 1
ATOM 2674 C C . ILE A 1 349 ? 39.100 -14.877 -46.807 1.00 86.69 349 ILE A C 1
ATOM 2676 O O . ILE A 1 349 ? 40.311 -15.070 -46.709 1.00 86.69 349 ILE A O 1
ATOM 2680 N N . GLN A 1 350 ? 38.324 -15.538 -47.670 1.00 85.94 350 GLN A N 1
ATOM 2681 C CA . GLN A 1 350 ? 38.813 -16.596 -48.560 1.00 85.94 350 GLN A CA 1
ATOM 2682 C C . GLN A 1 350 ? 39.701 -16.068 -49.696 1.00 85.94 350 GLN A C 1
ATOM 2684 O O . GLN A 1 350 ? 40.636 -16.752 -50.104 1.00 85.94 350 GLN A O 1
ATOM 2689 N N . ASP A 1 351 ? 39.453 -14.854 -50.188 1.00 87.06 351 ASP A N 1
ATOM 2690 C CA . ASP A 1 351 ? 40.265 -14.247 -51.244 1.00 87.06 351 ASP A CA 1
ATOM 2691 C C . ASP A 1 351 ? 41.606 -13.732 -50.697 1.00 87.06 351 ASP A C 1
ATOM 2693 O O . ASP A 1 351 ? 41.687 -12.636 -50.144 1.00 87.06 351 ASP A O 1
ATOM 2697 N N . SER A 1 352 ? 42.682 -14.510 -50.841 1.00 77.50 352 SER A N 1
ATOM 2698 C CA . SER A 1 352 ? 44.025 -14.160 -50.349 1.00 77.50 352 SER A CA 1
ATOM 2699 C C . SER A 1 352 ? 44.672 -12.951 -51.044 1.00 77.50 352 SER A C 1
ATOM 2701 O O . SER A 1 352 ? 45.651 -12.428 -50.518 1.00 77.50 352 SER A O 1
ATOM 2703 N N . SER A 1 353 ? 44.145 -12.483 -52.182 1.00 78.88 353 SER A N 1
ATOM 2704 C CA . SER A 1 353 ? 44.731 -11.364 -52.941 1.00 78.88 353 SER A CA 1
ATOM 2705 C C . SER A 1 353 ? 44.380 -9.987 -52.363 1.00 78.88 353 SER A C 1
ATOM 2707 O O . SER A 1 353 ? 45.149 -9.032 -52.485 1.00 78.88 353 SER A O 1
ATOM 2709 N N . LEU A 1 354 ? 43.233 -9.879 -51.686 1.00 81.75 354 LEU A N 1
ATOM 2710 C CA . LEU A 1 354 ? 42.736 -8.623 -51.135 1.00 81.75 354 LEU A CA 1
ATOM 2711 C C . LEU A 1 354 ? 43.166 -8.458 -49.671 1.00 81.75 354 LEU A C 1
ATOM 2713 O O . LEU A 1 354 ? 42.816 -9.262 -48.807 1.00 81.75 354 LEU A O 1
ATOM 2717 N N . GLN A 1 355 ? 43.895 -7.380 -49.375 1.00 82.75 355 GLN A N 1
ATOM 2718 C CA . GLN A 1 355 ? 44.318 -7.024 -48.009 1.00 82.75 355 GLN A CA 1
ATOM 2719 C C . GLN A 1 355 ? 43.271 -6.171 -47.272 1.00 82.75 355 GLN A C 1
ATOM 2721 O O . GLN A 1 355 ? 43.095 -6.290 -46.057 1.00 82.75 355 GLN A O 1
ATOM 2726 N N . LYS A 1 356 ? 42.543 -5.334 -48.022 1.00 86.00 356 LYS A N 1
ATOM 2727 C CA . LYS A 1 356 ? 41.531 -4.397 -47.519 1.00 86.00 356 LYS A CA 1
ATOM 2728 C C . LYS A 1 356 ? 40.320 -4.342 -48.447 1.00 86.00 356 LYS A C 1
ATOM 2730 O O . LYS A 1 356 ? 40.460 -4.511 -49.657 1.00 86.00 356 LYS A O 1
ATOM 2735 N N . LYS A 1 357 ? 39.135 -4.076 -47.894 1.00 88.06 357 LYS A N 1
ATOM 2736 C CA . LYS A 1 357 ? 37.878 -3.946 -48.652 1.00 88.06 357 LYS A CA 1
ATOM 2737 C C . LYS A 1 357 ? 37.132 -2.685 -48.235 1.00 88.06 357 LYS A C 1
ATOM 2739 O O . LYS A 1 357 ? 36.822 -2.506 -47.059 1.00 88.06 357 LYS A O 1
ATOM 2744 N N . LYS A 1 358 ? 36.839 -1.820 -49.209 1.00 88.62 358 LYS A N 1
ATOM 2745 C CA . LYS A 1 358 ? 36.065 -0.584 -49.027 1.00 88.62 358 LYS A CA 1
ATOM 2746 C C . LYS A 1 358 ? 34.608 -0.829 -49.410 1.00 88.62 358 LYS A C 1
ATOM 2748 O O . LYS A 1 358 ? 34.332 -1.292 -50.513 1.00 88.62 358 LYS A O 1
ATOM 2753 N N . TYR A 1 359 ? 33.688 -0.502 -48.509 1.00 89.56 359 TYR A N 1
ATOM 2754 C CA . TYR A 1 359 ? 32.252 -0.535 -48.774 1.00 89.56 359 TYR A CA 1
ATOM 2755 C C . TYR A 1 359 ? 31.751 0.846 -49.203 1.00 89.56 359 TYR A C 1
ATOM 2757 O O . TYR A 1 359 ? 32.368 1.861 -48.886 1.00 89.56 359 TYR A O 1
ATOM 2765 N N . ALA A 1 360 ? 30.633 0.888 -49.929 1.00 87.19 360 ALA A N 1
ATOM 2766 C CA . ALA A 1 360 ? 29.959 2.141 -50.258 1.00 87.19 360 ALA A CA 1
ATOM 2767 C C . ALA A 1 360 ? 29.413 2.830 -48.987 1.00 87.19 360 ALA A C 1
ATOM 2769 O O . ALA A 1 360 ? 29.221 2.154 -47.966 1.00 87.19 360 ALA A O 1
ATOM 2770 N N . PRO A 1 361 ? 29.155 4.151 -49.029 1.00 87.06 361 PRO A N 1
ATOM 2771 C CA . PRO A 1 361 ? 28.499 4.846 -47.931 1.00 87.06 361 PRO A CA 1
ATOM 2772 C C . PRO A 1 361 ? 27.171 4.177 -47.570 1.00 87.06 361 PRO A C 1
ATOM 2774 O O . PRO A 1 361 ? 26.391 3.820 -48.453 1.00 87.06 361 PRO A O 1
ATOM 2777 N N . MET A 1 362 ? 26.941 3.956 -46.276 1.00 85.50 362 MET A N 1
ATOM 2778 C CA . MET A 1 362 ? 25.769 3.217 -45.799 1.00 85.50 362 MET A CA 1
ATOM 2779 C C . MET A 1 362 ? 25.225 3.805 -44.495 1.00 85.50 362 MET A C 1
ATOM 2781 O O . MET A 1 362 ? 25.939 4.465 -43.727 1.00 85.50 362 MET A O 1
ATOM 2785 N N . GLY A 1 363 ? 23.942 3.551 -44.228 1.00 84.31 363 GLY A N 1
ATOM 2786 C CA . GLY A 1 363 ? 23.245 4.134 -43.086 1.00 84.31 363 GLY A CA 1
ATOM 2787 C C . GLY A 1 363 ? 23.839 3.694 -41.743 1.00 84.31 363 GLY A C 1
ATOM 2788 O O . GLY A 1 363 ? 24.487 2.655 -41.621 1.00 84.31 363 GLY A O 1
ATOM 2789 N N . LYS A 1 364 ? 23.578 4.460 -40.678 1.00 83.50 364 LYS A N 1
ATOM 2790 C CA . LYS A 1 364 ? 24.112 4.191 -39.325 1.00 83.50 364 LYS A CA 1
ATOM 2791 C C . LYS A 1 364 ? 23.863 2.757 -38.830 1.00 83.50 364 LYS A C 1
ATOM 2793 O O . LYS A 1 364 ? 24.735 2.168 -38.198 1.00 83.50 364 LYS A O 1
ATOM 2798 N N . ILE A 1 365 ? 22.683 2.202 -39.113 1.00 85.38 365 ILE A N 1
ATOM 2799 C CA . ILE A 1 365 ? 22.302 0.845 -38.688 1.00 85.38 365 ILE A CA 1
ATOM 2800 C C . ILE A 1 365 ? 23.073 -0.216 -39.482 1.00 85.38 365 ILE A C 1
ATOM 2802 O O . ILE A 1 365 ? 23.555 -1.182 -38.901 1.00 85.38 365 ILE A O 1
ATOM 2806 N N . GLU A 1 366 ? 23.219 -0.027 -40.790 1.00 87.44 366 GLU A N 1
ATOM 2807 C CA . GLU A 1 366 ? 23.934 -0.950 -41.678 1.00 87.44 366 GLU A CA 1
ATOM 2808 C C . GLU A 1 366 ? 25.429 -0.990 -41.344 1.00 87.44 366 GLU A C 1
ATOM 2810 O O . GLU A 1 366 ? 25.997 -2.076 -41.240 1.00 87.44 366 GLU A O 1
ATOM 2815 N N . ARG A 1 367 ? 26.034 0.172 -41.043 1.00 89.62 367 ARG A N 1
ATOM 2816 C CA . ARG A 1 367 ? 27.424 0.253 -40.557 1.00 89.62 367 ARG A CA 1
ATOM 2817 C C . ARG A 1 367 ? 27.621 -0.514 -39.259 1.00 89.62 367 ARG A C 1
ATOM 2819 O O . ARG A 1 367 ? 28.597 -1.242 -39.133 1.00 89.62 367 ARG A O 1
ATOM 2826 N N . SER A 1 368 ? 26.692 -0.373 -38.312 1.00 89.25 368 SER A N 1
ATOM 2827 C CA . SER A 1 368 ? 26.752 -1.112 -37.046 1.00 89.25 368 SER A CA 1
ATOM 2828 C C . SER A 1 368 ? 26.714 -2.622 -37.279 1.00 89.25 368 SER A C 1
ATOM 2830 O O . SER A 1 368 ? 27.518 -3.339 -36.701 1.00 89.25 368 SER A O 1
ATOM 2832 N N . ILE A 1 369 ? 25.830 -3.101 -38.164 1.00 90.81 369 ILE A N 1
ATOM 2833 C CA . ILE A 1 369 ? 25.744 -4.530 -38.504 1.00 90.81 369 ILE A CA 1
ATOM 2834 C C . ILE A 1 369 ? 27.056 -5.016 -39.131 1.00 90.81 369 ILE A C 1
ATOM 2836 O O . ILE A 1 369 ? 27.520 -6.103 -38.805 1.00 90.81 369 ILE A O 1
ATOM 2840 N N . LEU A 1 370 ? 27.664 -4.224 -40.018 1.00 91.44 370 LEU A N 1
ATOM 2841 C CA . LEU A 1 370 ? 28.925 -4.588 -40.660 1.00 91.44 370 LEU A CA 1
ATOM 2842 C C . LEU A 1 370 ? 30.098 -4.633 -39.668 1.00 91.44 370 LEU A C 1
ATOM 2844 O O . LEU A 1 370 ? 30.916 -5.546 -39.754 1.00 91.44 370 LEU A O 1
ATOM 2848 N N . HIS A 1 371 ? 30.165 -3.692 -38.720 1.00 90.50 371 HIS A N 1
ATOM 2849 C CA . HIS A 1 371 ? 31.151 -3.717 -37.636 1.00 90.50 371 HIS A CA 1
ATOM 2850 C C . HIS A 1 371 ? 31.001 -4.976 -36.768 1.00 90.50 371 HIS A C 1
ATOM 2852 O O . HIS A 1 371 ? 31.992 -5.672 -36.561 1.00 90.50 371 HIS A O 1
ATOM 2858 N N . ASP A 1 372 ? 29.774 -5.325 -36.363 1.00 92.38 372 ASP A N 1
ATOM 2859 C CA . ASP A 1 372 ? 29.500 -6.538 -35.578 1.00 92.38 372 ASP A CA 1
ATOM 2860 C C . ASP A 1 372 ? 29.919 -7.813 -36.335 1.00 92.38 372 ASP A C 1
ATOM 2862 O O . ASP A 1 372 ? 30.545 -8.711 -35.773 1.00 92.38 372 ASP A O 1
ATOM 2866 N N . VAL A 1 373 ? 29.586 -7.909 -37.628 1.00 91.94 373 VAL A N 1
ATOM 2867 C CA . VAL A 1 373 ? 29.947 -9.069 -38.463 1.00 91.94 373 VAL A CA 1
ATOM 2868 C C . VAL A 1 373 ? 31.464 -9.170 -38.638 1.00 91.94 373 VAL A C 1
ATOM 2870 O O . VAL A 1 373 ? 32.018 -10.265 -38.545 1.00 91.94 373 VAL A O 1
ATOM 2873 N N . ALA A 1 374 ? 32.144 -8.045 -38.866 1.00 89.62 374 ALA A N 1
ATOM 2874 C CA . ALA A 1 374 ? 33.595 -8.007 -39.005 1.00 89.62 374 ALA A CA 1
ATOM 2875 C C . ALA A 1 374 ? 34.312 -8.406 -37.707 1.00 89.62 374 ALA A C 1
ATOM 2877 O O . ALA A 1 374 ? 35.272 -9.173 -37.763 1.00 89.62 374 ALA A O 1
ATOM 2878 N N . GLU A 1 375 ? 33.824 -7.946 -36.552 1.00 88.69 375 GLU A N 1
ATOM 2879 C CA . GLU A 1 375 ? 34.370 -8.300 -35.239 1.00 88.69 375 GLU A CA 1
ATOM 2880 C C . GLU A 1 375 ? 34.229 -9.802 -34.959 1.00 88.69 375 GLU A C 1
ATOM 2882 O O . GLU A 1 375 ? 35.205 -10.452 -34.582 1.00 88.69 375 GLU A O 1
ATOM 2887 N N . VAL A 1 376 ? 33.052 -10.383 -35.229 1.00 89.50 376 VAL A N 1
ATOM 2888 C CA . VAL A 1 376 ? 32.817 -11.833 -35.088 1.00 89.50 376 VAL A CA 1
ATOM 2889 C C . VAL A 1 376 ? 33.735 -12.643 -36.005 1.00 89.50 376 VAL A C 1
ATOM 2891 O O . VAL A 1 376 ? 34.212 -13.708 -35.615 1.00 89.50 376 VAL A O 1
ATOM 2894 N N . ALA A 1 377 ? 34.015 -12.136 -37.206 1.00 86.38 377 ALA A N 1
ATOM 2895 C CA . ALA A 1 377 ? 34.924 -12.765 -38.158 1.00 86.38 377 ALA A CA 1
ATOM 2896 C C . ALA A 1 377 ? 36.418 -12.496 -37.867 1.00 86.38 377 ALA A C 1
ATOM 2898 O O . ALA A 1 377 ? 37.282 -12.996 -38.586 1.00 86.38 377 ALA A O 1
ATOM 2899 N N . GLY A 1 378 ? 36.742 -11.722 -36.823 1.00 84.38 378 GLY A N 1
ATOM 2900 C CA . GLY A 1 378 ? 38.116 -11.421 -36.412 1.00 84.38 378 GLY A CA 1
ATOM 2901 C C . GLY A 1 378 ? 38.851 -10.405 -37.296 1.00 84.38 378 GLY A C 1
ATOM 2902 O O . GLY A 1 378 ? 40.084 -10.381 -37.290 1.00 84.38 378 GLY A O 1
ATOM 2903 N N . LEU A 1 379 ? 38.120 -9.583 -38.053 1.00 87.75 379 LEU A N 1
ATOM 2904 C CA . LEU A 1 379 ? 38.651 -8.515 -38.904 1.00 87.75 379 LEU A CA 1
ATOM 2905 C C . LEU A 1 379 ? 38.643 -7.166 -38.177 1.00 87.75 379 LEU A C 1
ATOM 2907 O O . LEU A 1 379 ? 37.801 -6.911 -37.315 1.00 87.75 379 LEU A O 1
ATOM 2911 N N . THR A 1 380 ? 39.544 -6.262 -38.562 1.00 87.38 380 THR A N 1
ATOM 2912 C CA . THR A 1 380 ? 39.530 -4.878 -38.070 1.00 87.38 380 THR A CA 1
ATOM 2913 C C . THR A 1 380 ? 38.705 -4.005 -39.012 1.00 87.38 380 THR A C 1
ATOM 2915 O O . THR A 1 380 ? 38.795 -4.111 -40.235 1.00 87.38 380 THR A O 1
ATOM 2918 N N . SER A 1 381 ? 37.844 -3.159 -38.446 1.00 89.94 381 SER A N 1
ATOM 2919 C CA . SER A 1 381 ? 36.884 -2.360 -39.209 1.00 89.94 381 SER A CA 1
ATOM 2920 C C . SER A 1 381 ? 36.897 -0.902 -38.760 1.00 89.94 381 SER A C 1
ATOM 2922 O O . SER A 1 381 ? 36.835 -0.609 -37.569 1.00 89.94 381 SER A O 1
ATOM 2924 N N . PHE A 1 382 ? 36.952 0.025 -39.717 1.00 88.62 382 PHE A N 1
ATOM 2925 C CA . PHE A 1 382 ? 36.978 1.465 -39.452 1.00 88.62 382 PHE A CA 1
ATOM 2926 C C . PHE A 1 382 ? 35.964 2.197 -40.336 1.00 88.62 382 PHE A C 1
ATOM 2928 O O . PHE A 1 382 ? 35.820 1.894 -41.520 1.00 88.62 382 PHE A O 1
ATOM 2935 N N . SER A 1 383 ? 35.242 3.153 -39.748 1.00 87.38 383 SER A N 1
ATOM 2936 C CA . SER A 1 383 ? 34.324 4.051 -40.458 1.00 87.38 383 SER A CA 1
ATOM 2937 C C . SER A 1 383 ? 35.020 5.383 -40.753 1.00 87.38 383 SER A C 1
ATOM 2939 O O . SER A 1 383 ? 35.590 5.979 -39.839 1.00 87.38 383 SER A O 1
ATOM 2941 N N . PHE A 1 384 ? 34.905 5.887 -41.981 1.00 84.00 384 PHE A N 1
ATOM 2942 C CA . PHE A 1 384 ? 35.479 7.167 -42.418 1.00 84.00 384 PHE A CA 1
ATOM 2943 C C . PHE A 1 384 ? 34.411 8.029 -43.112 1.00 84.00 384 PHE A C 1
ATOM 2945 O O . PHE A 1 384 ? 33.520 7.486 -43.763 1.00 84.00 384 PHE A O 1
ATOM 2952 N N . GLY A 1 385 ? 34.483 9.358 -42.964 1.00 78.81 385 GLY A N 1
ATOM 2953 C CA . GLY A 1 385 ? 33.553 10.331 -43.565 1.00 78.81 385 GLY A CA 1
ATOM 2954 C C . GLY A 1 385 ? 33.029 11.379 -42.572 1.00 78.81 385 GLY A C 1
ATOM 2955 O O . GLY A 1 385 ? 32.818 11.078 -41.391 1.00 78.81 385 GLY A O 1
ATOM 2956 N N . GLU A 1 386 ? 32.822 12.606 -43.054 1.00 69.88 386 GLU A N 1
ATOM 2957 C CA . GLU A 1 386 ? 32.418 13.765 -42.239 1.00 69.88 386 GLU A CA 1
ATOM 2958 C C . GLU A 1 386 ? 30.914 13.746 -41.898 1.00 69.88 386 GLU A C 1
ATOM 2960 O O . GLU A 1 386 ? 30.557 13.909 -40.727 1.00 69.88 386 GLU A O 1
ATOM 2965 N N . ASP A 1 387 ? 30.053 13.400 -42.864 1.00 71.19 387 ASP A N 1
ATOM 2966 C CA . ASP A 1 387 ? 28.587 13.454 -42.743 1.00 71.19 387 ASP A CA 1
ATOM 2967 C C . ASP A 1 387 ? 27.928 12.070 -42.622 1.00 71.19 387 ASP A C 1
ATOM 2969 O O . ASP A 1 387 ? 28.490 11.045 -43.012 1.00 71.19 387 ASP A O 1
ATOM 2973 N N . GLU A 1 388 ? 26.698 12.002 -42.094 1.00 65.06 388 GLU A N 1
ATOM 2974 C CA . GLU A 1 388 ? 25.981 10.722 -41.942 1.00 65.06 388 GLU A CA 1
ATOM 2975 C C . GLU A 1 388 ? 25.683 10.011 -43.276 1.00 65.06 388 GLU A C 1
ATOM 2977 O O . GLU A 1 388 ? 25.551 8.786 -43.268 1.00 65.06 388 GLU A O 1
ATOM 2982 N N . GLU A 1 389 ? 25.651 10.741 -44.397 1.00 66.00 389 GLU A N 1
ATOM 2983 C CA . GLU A 1 389 ? 25.407 10.207 -45.747 1.00 66.00 389 GLU A CA 1
ATOM 2984 C C . GLU A 1 389 ? 26.688 9.799 -46.494 1.00 66.00 389 GLU A C 1
ATOM 2986 O O . GLU A 1 389 ? 26.647 8.894 -47.325 1.00 66.00 389 GLU A O 1
ATOM 2991 N N . SER A 1 390 ? 27.840 10.407 -46.184 1.00 74.94 390 SER A N 1
ATOM 2992 C CA . SER A 1 390 ? 29.125 10.121 -46.849 1.00 74.94 390 SER A CA 1
ATOM 2993 C C . SER A 1 390 ? 29.979 9.083 -46.114 1.00 74.94 390 SER A C 1
ATOM 2995 O O . SER A 1 390 ? 31.035 8.678 -46.606 1.00 74.94 390 SER A O 1
ATOM 2997 N N . ARG A 1 391 ? 29.523 8.611 -44.946 1.00 83.00 391 ARG A N 1
ATOM 2998 C CA . ARG A 1 391 ? 30.253 7.644 -44.120 1.00 83.00 391 ARG A CA 1
ATOM 2999 C C . ARG A 1 391 ? 30.295 6.252 -44.732 1.00 83.00 391 ARG A C 1
ATOM 3001 O O . ARG A 1 391 ? 29.280 5.558 -44.812 1.00 83.00 391 ARG A O 1
ATOM 3008 N N . TYR A 1 392 ? 31.503 5.810 -45.051 1.00 87.12 392 TYR A N 1
ATOM 3009 C CA . TYR A 1 392 ? 31.802 4.479 -45.561 1.00 87.12 392 TYR A CA 1
ATOM 3010 C C . TYR A 1 392 ? 32.609 3.659 -44.549 1.00 87.12 392 TYR A C 1
ATOM 3012 O O . TYR A 1 392 ? 33.200 4.200 -43.614 1.00 87.12 392 TYR A O 1
ATOM 3020 N N . VAL A 1 393 ? 32.618 2.336 -44.725 1.00 88.69 393 VAL A N 1
ATOM 3021 C CA . VAL A 1 393 ? 33.330 1.395 -43.846 1.00 88.69 393 VAL A CA 1
ATOM 3022 C C . VAL A 1 393 ? 34.426 0.693 -44.636 1.00 88.69 393 VAL A C 1
ATOM 3024 O O . VAL A 1 393 ? 34.207 0.271 -45.773 1.00 88.69 393 VAL A O 1
ATOM 3027 N N . MET A 1 394 ? 35.601 0.551 -44.031 1.00 88.56 394 MET A N 1
ATOM 3028 C CA . MET A 1 394 ? 36.697 -0.259 -44.557 1.00 88.56 394 MET A CA 1
ATOM 3029 C C . MET A 1 394 ? 37.007 -1.410 -43.610 1.00 88.56 394 MET A C 1
ATOM 3031 O O . MET A 1 394 ? 37.070 -1.221 -42.394 1.00 88.56 394 MET A O 1
ATOM 3035 N N . LEU A 1 395 ? 37.210 -2.593 -44.187 1.00 90.19 395 LEU A N 1
ATOM 3036 C CA . LEU A 1 395 ? 37.653 -3.792 -43.486 1.00 90.19 395 LEU A CA 1
ATOM 3037 C C . LEU A 1 395 ? 39.102 -4.101 -43.843 1.00 90.19 395 LEU A C 1
ATOM 3039 O O . LEU A 1 395 ? 39.479 -4.016 -45.014 1.00 90.19 395 LEU A O 1
ATOM 3043 N N . PHE A 1 396 ? 39.871 -4.519 -42.845 1.00 88.38 396 PHE A N 1
ATOM 3044 C CA . PHE A 1 396 ? 41.255 -4.950 -42.979 1.00 88.38 396 PHE A CA 1
ATOM 3045 C C . PHE A 1 396 ? 41.411 -6.348 -42.382 1.00 88.38 396 PHE A C 1
ATOM 3047 O O . PHE A 1 396 ? 40.793 -6.696 -41.368 1.00 88.38 396 PHE A O 1
ATOM 3054 N N . LYS A 1 397 ? 42.234 -7.173 -43.029 1.00 87.19 397 LYS A N 1
ATOM 3055 C CA . LYS A 1 397 ? 42.616 -8.475 -42.478 1.00 87.19 397 LYS A CA 1
ATOM 3056 C C . LYS A 1 397 ? 43.515 -8.276 -41.266 1.00 87.19 397 LYS A C 1
ATOM 3058 O O . LYS A 1 397 ? 44.335 -7.366 -41.240 1.00 87.19 397 LYS A O 1
ATOM 3063 N N . LYS A 1 398 ? 43.386 -9.154 -40.271 1.00 81.06 398 LYS A N 1
ATOM 3064 C CA . LYS A 1 398 ? 44.120 -9.055 -39.000 1.00 81.06 398 LYS A CA 1
ATOM 3065 C C . LYS A 1 398 ? 45.645 -9.036 -39.176 1.00 81.06 398 LYS A C 1
ATOM 3067 O O . LYS A 1 398 ? 46.332 -8.374 -38.410 1.00 81.06 398 LYS A O 1
ATOM 3072 N N . GLU A 1 399 ? 46.149 -9.730 -40.193 1.00 78.25 399 GLU A N 1
ATOM 3073 C CA . GLU A 1 399 ? 47.575 -9.776 -40.559 1.00 78.25 399 GLU A CA 1
ATOM 3074 C C . GLU A 1 399 ? 48.081 -8.461 -41.174 1.00 78.25 399 GLU A C 1
ATOM 3076 O O . GLU A 1 399 ? 49.269 -8.166 -41.109 1.00 78.25 399 GLU A O 1
ATOM 3081 N N . PHE A 1 400 ? 47.173 -7.649 -41.719 1.00 76.56 400 PHE A N 1
ATOM 3082 C CA . PHE A 1 400 ? 47.446 -6.379 -42.390 1.00 76.56 400 PHE A CA 1
ATOM 3083 C C . PHE A 1 400 ? 46.694 -5.239 -41.693 1.00 76.56 400 PHE A C 1
ATOM 3085 O O . PHE A 1 400 ? 46.018 -4.431 -42.333 1.00 76.56 400 PHE A O 1
ATOM 3092 N N . ALA A 1 401 ? 46.748 -5.212 -40.358 1.00 76.38 401 ALA A N 1
ATOM 3093 C CA . ALA A 1 401 ? 46.146 -4.131 -39.592 1.00 76.38 401 ALA A CA 1
ATOM 3094 C C . ALA A 1 401 ? 46.823 -2.793 -39.961 1.00 76.38 401 ALA A C 1
ATOM 3096 O O . ALA A 1 401 ? 48.055 -2.721 -39.954 1.00 76.38 401 ALA A O 1
ATOM 3097 N N . PRO A 1 402 ? 46.046 -1.744 -40.290 1.00 78.88 402 PRO A N 1
ATOM 3098 C CA . PRO A 1 402 ? 46.601 -0.476 -40.744 1.00 78.88 402 PRO A CA 1
ATOM 3099 C C . PRO A 1 402 ? 47.358 0.216 -39.609 1.00 78.88 402 PRO A C 1
ATOM 3101 O O . PRO A 1 402 ? 46.967 0.136 -38.442 1.00 78.88 402 PRO A O 1
ATOM 3104 N N . SER A 1 403 ? 48.434 0.915 -39.959 1.00 78.31 403 SER A N 1
ATOM 3105 C CA . SER A 1 403 ? 49.183 1.743 -39.004 1.00 78.31 403 SER A CA 1
ATOM 3106 C C . SER A 1 403 ? 48.431 3.039 -38.670 1.00 78.31 403 SER A C 1
ATOM 3108 O O . SER A 1 403 ? 47.593 3.490 -39.451 1.00 78.31 403 SER A O 1
ATOM 3110 N N . ASP A 1 404 ? 48.746 3.673 -37.537 1.00 78.38 404 ASP A N 1
ATOM 3111 C CA . ASP A 1 404 ? 48.081 4.920 -37.122 1.00 78.38 404 ASP A CA 1
ATOM 3112 C C . ASP A 1 404 ? 48.226 6.040 -38.172 1.00 78.38 404 ASP A C 1
ATOM 3114 O O . ASP A 1 404 ? 47.268 6.760 -38.452 1.00 78.38 404 ASP A O 1
ATOM 3118 N N . GLU A 1 405 ? 49.385 6.124 -38.834 1.00 77.81 405 GLU A N 1
ATOM 3119 C CA . GLU A 1 405 ? 49.645 7.079 -39.922 1.00 77.81 405 GLU A CA 1
ATOM 3120 C C . GLU A 1 405 ? 48.759 6.812 -41.158 1.00 77.81 405 GLU A C 1
ATOM 3122 O O . GLU A 1 405 ? 48.264 7.749 -41.792 1.00 77.81 405 GLU A O 1
ATOM 3127 N N . GLU A 1 406 ? 48.507 5.535 -41.471 1.00 78.62 406 GLU A N 1
ATOM 3128 C CA . GLU A 1 406 ? 47.626 5.109 -42.564 1.00 78.62 406 GLU A CA 1
ATOM 3129 C C . GLU A 1 406 ? 46.153 5.430 -42.257 1.00 78.62 406 GLU A C 1
ATOM 3131 O O . GLU A 1 406 ? 45.420 5.930 -43.114 1.00 78.62 406 GLU A O 1
ATOM 3136 N N . LEU A 1 407 ? 45.715 5.209 -41.015 1.00 80.31 407 LEU A N 1
ATOM 3137 C CA . LEU A 1 407 ? 44.362 5.557 -40.573 1.00 80.31 407 LEU A CA 1
ATOM 3138 C C . LEU A 1 407 ? 44.105 7.065 -40.637 1.00 80.31 407 LEU A C 1
ATOM 3140 O O . LEU A 1 407 ? 43.006 7.492 -40.998 1.00 80.31 407 LEU A O 1
ATOM 3144 N N . GLU A 1 408 ? 45.099 7.880 -40.291 1.00 79.00 408 GLU A N 1
ATOM 3145 C CA . GLU A 1 408 ? 45.001 9.334 -40.380 1.00 79.00 408 GLU A CA 1
ATOM 3146 C C . GLU A 1 408 ? 44.932 9.839 -41.822 1.00 79.00 408 GLU A C 1
ATOM 3148 O O . GLU A 1 408 ? 44.163 10.763 -42.096 1.00 79.00 408 GLU A O 1
ATOM 3153 N N . ALA A 1 409 ? 45.665 9.218 -42.750 1.00 80.94 409 ALA A N 1
ATOM 3154 C CA . ALA A 1 409 ? 45.558 9.530 -44.174 1.00 80.94 409 ALA A CA 1
ATOM 3155 C C . ALA A 1 409 ? 44.134 9.269 -44.696 1.00 80.94 409 ALA A C 1
ATOM 3157 O O . ALA A 1 409 ? 43.538 10.150 -45.316 1.00 80.94 409 ALA A O 1
ATOM 3158 N N . TYR A 1 410 ? 43.518 8.135 -44.334 1.00 81.00 410 TYR A N 1
ATOM 3159 C CA . TYR A 1 410 ? 42.123 7.860 -44.704 1.00 81.00 410 TYR A CA 1
ATOM 3160 C C . TYR A 1 410 ? 41.117 8.814 -44.049 1.00 81.00 410 TYR A C 1
ATOM 3162 O O . TYR A 1 410 ? 40.104 9.148 -44.666 1.00 81.00 410 TYR A O 1
ATOM 3170 N N . ARG A 1 411 ? 41.385 9.301 -42.828 1.00 79.12 411 ARG A N 1
ATOM 3171 C CA . ARG A 1 411 ? 40.562 10.349 -42.190 1.00 79.12 411 ARG A CA 1
ATOM 3172 C C . ARG A 1 411 ? 40.667 11.693 -42.909 1.00 79.12 411 ARG A C 1
ATOM 3174 O O . ARG A 1 411 ? 39.689 12.430 -42.908 1.00 79.12 411 ARG A O 1
ATOM 3181 N N . ARG A 1 412 ? 41.818 11.994 -43.5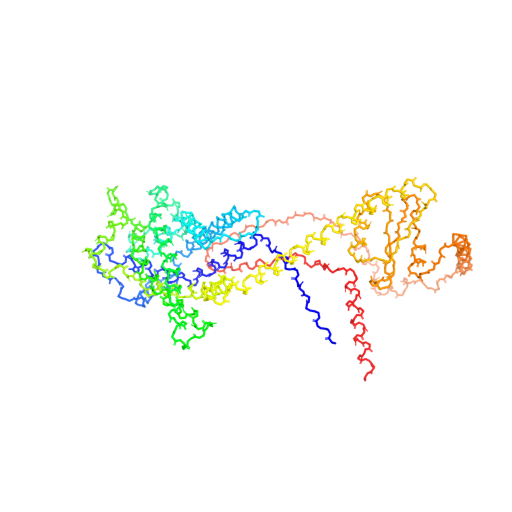20 1.00 77.44 412 ARG A N 1
ATOM 3182 C CA . ARG A 1 412 ? 42.038 13.184 -44.362 1.00 77.44 412 ARG A CA 1
ATOM 3183 C C . ARG A 1 412 ? 41.567 13.006 -45.812 1.00 77.44 412 ARG A C 1
ATOM 3185 O O . ARG A 1 412 ? 41.551 13.978 -46.557 1.00 77.44 412 ARG A O 1
ATOM 3192 N N . GLY A 1 413 ? 41.169 11.793 -46.208 1.00 69.25 413 GLY A N 1
ATOM 3193 C CA . GLY A 1 413 ? 40.747 11.473 -47.575 1.00 69.25 413 GLY A CA 1
ATOM 3194 C C . GLY A 1 413 ? 41.902 11.269 -48.565 1.00 69.25 413 GLY A C 1
ATOM 3195 O O . GLY A 1 413 ? 41.669 11.281 -49.770 1.00 69.25 413 GLY A O 1
ATOM 3196 N N . GLU A 1 414 ? 43.128 11.080 -48.076 1.00 77.06 414 GLU A N 1
ATOM 3197 C CA . GLU A 1 414 ? 44.334 10.874 -48.884 1.00 77.06 414 GLU A CA 1
ATOM 3198 C C . GLU A 1 414 ? 44.538 9.377 -49.198 1.00 77.06 414 GLU A C 1
ATOM 3200 O O . GLU A 1 414 ? 44.262 8.513 -48.360 1.00 77.06 414 GLU A O 1
ATOM 3205 N N . GLU A 1 415 ? 45.048 9.045 -50.391 1.00 70.62 415 GLU A N 1
ATOM 3206 C CA . GLU A 1 415 ? 45.460 7.672 -50.713 1.00 70.62 415 GLU A CA 1
ATOM 3207 C C . GLU A 1 415 ? 46.806 7.345 -50.051 1.00 70.62 415 GLU A C 1
ATOM 3209 O O . GLU A 1 415 ? 47.791 8.073 -50.200 1.00 70.62 415 GLU A O 1
ATOM 3214 N N . TRP A 1 416 ? 46.848 6.245 -49.296 1.00 73.06 416 TRP A N 1
ATOM 3215 C CA . TRP A 1 416 ? 48.054 5.818 -48.594 1.00 73.06 416 TRP A CA 1
ATOM 3216 C C . TRP A 1 416 ? 49.029 5.092 -49.528 1.00 73.06 416 TRP A C 1
ATOM 3218 O O . TRP A 1 416 ? 48.699 4.051 -50.098 1.00 73.06 416 TRP A O 1
ATOM 3228 N N . ASP A 1 417 ? 50.248 5.624 -49.628 1.00 75.50 417 ASP A N 1
ATOM 3229 C CA . ASP A 1 417 ? 51.367 5.059 -50.384 1.00 75.50 417 ASP A CA 1
ATOM 3230 C C . ASP A 1 417 ? 52.483 4.627 -49.418 1.00 75.50 417 ASP A C 1
ATOM 3232 O O . ASP A 1 417 ? 53.088 5.458 -48.727 1.00 75.50 417 ASP A O 1
ATOM 3236 N N . HIS A 1 418 ? 52.754 3.319 -49.368 1.00 69.75 418 HIS A N 1
ATOM 3237 C CA . HIS A 1 418 ? 53.729 2.721 -48.455 1.00 69.75 418 HIS A CA 1
ATOM 3238 C C . HIS A 1 418 ? 55.167 3.197 -48.718 1.00 69.75 418 HIS A C 1
ATOM 3240 O O . HIS A 1 418 ? 55.913 3.396 -47.760 1.00 69.75 418 HIS A O 1
ATOM 3246 N N . ALA A 1 419 ? 55.550 3.446 -49.976 1.00 71.50 419 ALA A N 1
ATOM 3247 C CA . ALA A 1 419 ? 56.918 3.845 -50.316 1.00 71.50 419 ALA A CA 1
ATOM 3248 C C . ALA A 1 419 ? 57.223 5.271 -49.829 1.00 71.50 419 ALA A C 1
ATOM 3250 O O . ALA A 1 419 ? 58.251 5.524 -49.200 1.00 71.50 419 ALA A O 1
ATOM 3251 N N . LYS A 1 420 ? 56.270 6.192 -50.022 1.00 74.88 420 LYS A N 1
ATOM 3252 C CA . LYS A 1 420 ? 56.376 7.580 -49.539 1.00 74.88 420 LYS A CA 1
ATOM 3253 C C . LYS A 1 420 ? 56.326 7.685 -48.016 1.00 74.88 420 LYS A C 1
ATOM 3255 O O . LYS A 1 420 ? 56.870 8.624 -47.436 1.00 74.88 420 LYS A O 1
ATOM 3260 N N . ALA A 1 421 ? 55.629 6.774 -47.340 1.00 68.94 421 ALA A N 1
ATOM 3261 C CA . ALA A 1 421 ? 55.609 6.727 -45.880 1.00 68.94 421 ALA A CA 1
ATOM 3262 C C . ALA A 1 421 ? 56.963 6.280 -45.308 1.00 68.94 421 ALA A C 1
ATOM 3264 O O . ALA A 1 421 ? 57.468 6.890 -44.366 1.00 68.94 421 ALA A O 1
ATOM 3265 N N . GLU A 1 422 ? 57.582 5.265 -45.913 1.00 74.62 422 GLU A N 1
ATOM 3266 C CA . GLU A 1 422 ? 58.884 4.756 -45.482 1.00 74.62 422 GLU A CA 1
ATOM 3267 C C . GLU A 1 422 ? 60.012 5.771 -45.723 1.00 74.62 422 GLU A C 1
ATOM 3269 O O . GLU A 1 422 ? 60.870 5.964 -44.862 1.00 74.62 422 GLU A O 1
ATOM 3274 N N . GLU A 1 423 ? 59.971 6.487 -46.849 1.00 78.31 423 GLU A N 1
ATOM 3275 C CA . GLU A 1 423 ? 60.897 7.584 -47.145 1.00 78.31 423 GLU A CA 1
ATOM 3276 C C . GLU A 1 423 ? 60.774 8.721 -46.118 1.00 78.31 423 GLU A C 1
ATOM 3278 O O . GLU A 1 423 ? 61.774 9.148 -45.542 1.00 78.31 423 GLU A O 1
ATOM 3283 N N . ARG A 1 424 ? 59.544 9.145 -45.788 1.00 77.38 424 ARG A N 1
ATOM 3284 C CA . ARG A 1 424 ? 59.296 10.151 -44.738 1.00 77.38 424 ARG A CA 1
ATOM 3285 C C . ARG A 1 424 ? 59.774 9.702 -43.359 1.00 77.38 424 ARG A C 1
ATOM 3287 O O . ARG A 1 424 ? 60.260 10.534 -42.596 1.00 77.38 424 ARG A O 1
ATOM 3294 N N . ARG A 1 425 ? 59.662 8.409 -43.033 1.00 76.62 425 ARG A N 1
ATOM 3295 C CA . ARG A 1 425 ? 60.191 7.848 -41.780 1.00 76.62 425 ARG A CA 1
ATOM 3296 C C . ARG A 1 425 ? 61.710 7.920 -41.723 1.00 76.62 425 ARG A C 1
ATOM 3298 O O . ARG A 1 425 ? 62.230 8.438 -40.741 1.00 76.62 425 ARG A O 1
ATOM 3305 N N . LYS A 1 426 ? 62.401 7.498 -42.787 1.00 84.44 426 LYS A N 1
ATOM 3306 C CA . LYS A 1 426 ? 63.871 7.577 -42.881 1.00 84.44 426 LYS A CA 1
ATOM 3307 C C . LYS A 1 426 ? 64.365 9.017 -42.747 1.00 84.44 426 LYS A C 1
ATOM 3309 O O . LYS A 1 426 ? 65.319 9.274 -42.023 1.00 84.44 426 LYS A O 1
ATOM 3314 N N . LEU A 1 427 ? 63.668 9.960 -43.375 1.00 84.19 427 LEU A N 1
ATOM 3315 C CA . LEU A 1 427 ? 64.012 11.382 -43.334 1.00 84.19 427 LEU A CA 1
ATOM 3316 C C . LEU A 1 427 ? 63.793 11.992 -41.938 1.00 84.19 427 LEU A C 1
ATOM 3318 O O . LEU A 1 427 ? 64.597 12.791 -41.468 1.00 84.19 427 LEU A O 1
ATOM 3322 N N . LYS A 1 428 ? 62.731 11.573 -41.237 1.00 82.69 428 LYS A N 1
ATOM 3323 C CA . LYS A 1 428 ? 62.443 12.005 -39.862 1.00 82.69 428 LYS A CA 1
ATOM 3324 C C . LYS A 1 428 ? 63.412 11.401 -38.840 1.00 82.69 428 LYS A C 1
ATOM 3326 O O . LYS A 1 428 ? 63.779 12.080 -37.889 1.00 82.69 428 LYS A O 1
ATOM 3331 N N . GLU A 1 429 ? 63.830 10.154 -39.039 1.00 82.94 429 GLU A N 1
ATOM 3332 C CA . GLU A 1 429 ? 64.841 9.487 -38.211 1.00 82.94 429 GLU A CA 1
ATOM 3333 C C . GLU A 1 429 ? 66.224 10.127 -38.398 1.00 82.94 429 GLU A C 1
ATOM 3335 O O . GLU A 1 429 ? 66.906 10.408 -37.417 1.00 82.94 429 GLU A O 1
ATOM 3340 N N . GLN A 1 430 ? 66.590 10.472 -39.638 1.00 83.25 430 GLN A N 1
ATOM 3341 C CA . GLN A 1 430 ? 67.793 11.259 -39.928 1.00 83.25 430 GLN A CA 1
ATOM 3342 C C . GLN A 1 430 ? 67.747 12.644 -39.270 1.00 83.25 430 GLN A C 1
ATOM 3344 O O . GLN A 1 430 ? 68.706 13.022 -38.603 1.00 83.25 430 GLN A O 1
ATOM 3349 N N . ALA A 1 431 ? 66.624 13.361 -39.368 1.00 84.00 431 ALA A N 1
ATOM 3350 C CA . ALA A 1 431 ? 66.464 14.663 -38.718 1.00 84.00 431 ALA A CA 1
ATOM 3351 C C . ALA A 1 431 ? 66.542 14.575 -37.180 1.00 84.00 431 ALA A C 1
ATOM 3353 O O . ALA A 1 431 ? 67.130 15.446 -36.546 1.00 84.00 431 ALA A O 1
ATOM 3354 N N . ALA A 1 432 ? 65.993 13.517 -36.572 1.00 82.75 432 ALA A N 1
ATOM 3355 C CA . ALA A 1 432 ? 66.069 13.302 -35.126 1.00 82.75 432 ALA A CA 1
ATOM 3356 C C . ALA A 1 432 ? 67.501 12.993 -34.657 1.00 82.75 432 ALA A C 1
ATOM 3358 O O . ALA A 1 432 ? 67.929 13.505 -33.625 1.00 82.75 432 ALA A O 1
ATOM 3359 N N . LEU A 1 433 ? 68.259 12.207 -35.429 1.00 84.38 433 LEU A N 1
ATOM 3360 C CA . LEU A 1 433 ? 69.677 11.945 -35.160 1.00 84.38 433 LEU A CA 1
ATOM 3361 C C . LEU A 1 433 ? 70.531 13.211 -35.323 1.00 84.38 433 LEU A C 1
ATOM 3363 O O . LEU A 1 433 ? 71.448 13.437 -34.534 1.00 84.38 433 LEU A O 1
ATOM 3367 N N . GLU A 1 434 ? 70.221 14.061 -36.304 1.00 81.31 434 GLU A N 1
ATOM 3368 C CA . GLU A 1 434 ? 70.857 15.373 -36.461 1.00 81.31 434 GLU A CA 1
ATOM 3369 C C . GLU A 1 434 ? 70.520 16.321 -35.298 1.00 81.31 434 GLU A C 1
ATOM 3371 O O . GLU A 1 434 ? 71.402 17.030 -34.811 1.00 81.31 434 GLU A O 1
ATOM 3376 N N . GLU A 1 435 ? 69.283 16.303 -34.793 1.00 79.06 435 GLU A N 1
ATOM 3377 C CA . GLU A 1 435 ? 68.858 17.090 -33.629 1.00 79.06 435 GLU A CA 1
ATOM 3378 C C . GLU A 1 435 ? 69.497 16.580 -32.319 1.00 79.06 435 GLU A C 1
ATOM 3380 O O . GLU A 1 435 ? 69.948 17.377 -31.487 1.00 79.06 435 GLU A O 1
ATOM 3385 N N . GLU A 1 436 ? 69.636 15.260 -32.145 1.00 76.50 436 GLU A N 1
ATOM 3386 C CA . GLU A 1 436 ? 70.404 14.654 -31.046 1.00 76.50 436 GLU A CA 1
ATOM 3387 C C . GLU A 1 436 ? 71.901 14.998 -31.128 1.00 76.50 436 GLU A C 1
ATOM 3389 O O . GLU A 1 436 ? 72.523 15.340 -30.117 1.00 76.50 436 GLU A O 1
ATOM 3394 N N . ALA A 1 437 ? 72.488 14.986 -32.327 1.00 74.56 437 ALA A N 1
ATOM 3395 C CA . ALA A 1 437 ? 73.878 15.384 -32.536 1.00 74.56 437 ALA A CA 1
ATOM 3396 C C . ALA A 1 437 ? 74.093 16.888 -32.266 1.00 74.56 437 ALA A C 1
ATOM 3398 O O . ALA A 1 437 ? 75.067 17.274 -31.609 1.00 74.56 437 ALA A O 1
ATOM 3399 N N . ALA A 1 438 ? 73.162 17.744 -32.697 1.00 71.44 438 ALA A N 1
ATOM 3400 C CA . ALA A 1 438 ? 73.194 19.184 -32.442 1.00 71.44 438 ALA A CA 1
ATOM 3401 C C . ALA A 1 438 ? 73.036 19.515 -30.947 1.00 71.44 438 ALA A C 1
ATOM 3403 O O . ALA A 1 438 ? 73.714 20.401 -30.418 1.00 71.44 438 ALA A O 1
ATOM 3404 N N . SER A 1 439 ? 72.191 18.770 -30.231 1.00 60.06 439 SER A N 1
ATOM 3405 C CA . SER A 1 439 ? 71.990 18.944 -28.788 1.00 60.06 439 SER A CA 1
ATOM 3406 C C . SER A 1 439 ? 73.148 18.392 -27.941 1.00 60.06 439 SER A C 1
ATOM 3408 O O . SER A 1 439 ? 73.437 18.945 -26.874 1.00 60.06 439 SER A O 1
ATOM 3410 N N . GLN A 1 440 ? 73.896 17.393 -28.425 1.00 60.03 440 GLN A N 1
ATOM 3411 C CA . GLN A 1 440 ? 75.174 16.991 -27.820 1.00 60.03 440 GLN A CA 1
ATOM 3412 C C . GLN A 1 440 ? 76.284 18.032 -28.038 1.00 60.03 440 GLN A C 1
ATOM 3414 O O . GLN A 1 440 ? 77.073 18.278 -27.123 1.00 60.03 440 GLN A O 1
ATOM 3419 N N . SER A 1 441 ? 76.314 18.709 -29.192 1.00 56.34 441 SER A N 1
ATOM 3420 C CA . SER A 1 441 ? 77.323 19.734 -29.505 1.00 56.34 441 SER A CA 1
ATOM 3421 C C . SER A 1 441 ? 77.181 21.026 -28.675 1.00 56.34 441 SER A C 1
ATOM 3423 O O . SER A 1 441 ? 78.157 21.768 -28.530 1.00 56.34 441 SER A O 1
ATOM 3425 N N . GLN A 1 442 ? 76.002 21.309 -28.105 1.00 54.47 442 GLN A N 1
ATOM 3426 C CA . GLN A 1 442 ? 75.756 22.504 -27.280 1.00 54.47 442 GLN A CA 1
ATOM 3427 C C . GLN A 1 442 ? 76.092 22.341 -25.785 1.00 54.47 442 GLN A C 1
ATOM 3429 O O . GLN A 1 442 ? 76.094 23.333 -25.051 1.00 54.47 442 GLN A O 1
ATOM 3434 N N . ARG A 1 443 ? 76.441 21.141 -25.298 1.00 48.38 443 ARG A N 1
ATOM 3435 C CA . ARG A 1 443 ? 76.861 20.952 -23.896 1.00 48.38 443 ARG A CA 1
ATOM 3436 C C . ARG A 1 443 ? 78.325 21.361 -23.684 1.00 48.38 443 ARG A C 1
ATOM 3438 O O . ARG A 1 443 ? 79.207 20.518 -23.563 1.00 48.38 443 ARG A O 1
ATOM 3445 N N . ARG A 1 444 ? 78.595 22.666 -23.569 1.00 49.91 444 ARG A N 1
ATOM 3446 C CA . ARG A 1 444 ? 79.811 23.148 -22.880 1.00 49.91 444 ARG A CA 1
ATOM 3447 C C . ARG A 1 444 ? 79.609 23.024 -21.360 1.00 49.91 444 ARG A C 1
ATOM 3449 O O . ARG A 1 444 ? 78.527 23.372 -20.884 1.00 49.91 444 ARG A O 1
ATOM 3456 N N . PRO A 1 445 ? 80.599 22.565 -20.574 1.00 47.41 445 PRO A N 1
ATOM 3457 C CA . PRO A 1 445 ? 80.442 22.450 -19.129 1.00 47.41 445 PRO A CA 1
ATOM 3458 C C . PRO A 1 445 ? 80.484 23.848 -18.496 1.00 47.41 445 PRO A C 1
ATOM 3460 O O . PRO A 1 445 ? 81.548 24.433 -18.318 1.00 47.41 445 PRO A O 1
ATOM 3463 N N . ALA A 1 446 ? 79.319 24.405 -18.172 1.00 49.16 446 ALA A N 1
ATOM 3464 C CA . ALA A 1 446 ? 79.217 25.615 -17.366 1.00 49.16 446 ALA A CA 1
ATOM 3465 C C . ALA A 1 446 ? 79.347 25.241 -15.881 1.00 49.16 446 ALA A C 1
ATOM 3467 O O . ALA A 1 446 ? 78.434 24.662 -15.294 1.00 49.16 446 ALA A O 1
ATOM 3468 N N . SER A 1 447 ? 80.485 25.558 -15.264 1.00 47.62 447 SER A N 1
ATOM 3469 C CA . SER A 1 447 ? 80.640 25.523 -13.807 1.00 47.62 447 SER A CA 1
ATOM 3470 C C . SER A 1 447 ? 79.848 26.682 -13.178 1.00 47.62 447 SER A C 1
ATOM 3472 O O . SER A 1 447 ? 80.131 27.836 -13.514 1.00 47.62 447 SER A O 1
ATOM 3474 N N . PRO A 1 448 ? 78.881 26.447 -12.273 1.00 51.00 448 PRO A N 1
ATOM 3475 C CA . PRO A 1 448 ? 78.177 27.538 -11.605 1.00 51.00 448 PRO A CA 1
ATOM 3476 C C . PRO A 1 448 ? 79.093 28.222 -10.579 1.00 51.00 448 PRO A C 1
ATOM 3478 O O . PRO A 1 448 ? 79.633 27.583 -9.679 1.00 51.00 448 PRO A O 1
ATOM 3481 N N . SER A 1 449 ? 79.254 29.541 -10.698 1.00 53.31 449 SER A N 1
ATOM 3482 C CA . SER A 1 449 ? 80.172 30.371 -9.903 1.00 53.31 449 SER A CA 1
ATOM 3483 C C . SER A 1 449 ? 79.640 30.786 -8.518 1.00 53.31 449 SER A C 1
ATOM 3485 O O . SER A 1 449 ? 79.967 31.869 -8.040 1.00 53.31 449 SER A O 1
ATOM 3487 N N . SER A 1 450 ? 78.802 29.975 -7.863 1.00 54.62 450 SER A N 1
ATOM 3488 C CA . SER A 1 450 ? 78.536 30.106 -6.417 1.00 54.62 450 SER A CA 1
ATOM 3489 C C . SER A 1 450 ? 77.835 28.866 -5.857 1.00 54.62 450 SER A C 1
ATOM 3491 O O . SER A 1 450 ? 76.928 28.306 -6.473 1.00 54.62 450 SER A O 1
ATOM 3493 N N . ASN A 1 451 ? 78.265 28.431 -4.672 1.00 56.88 451 ASN A N 1
ATOM 3494 C CA . ASN A 1 451 ? 77.699 27.293 -3.962 1.00 56.88 451 ASN A CA 1
ATOM 3495 C C . ASN A 1 451 ? 76.453 27.761 -3.187 1.00 56.88 451 ASN A C 1
ATOM 3497 O O . ASN A 1 451 ? 76.544 28.607 -2.300 1.00 56.88 451 ASN A O 1
ATOM 3501 N N . TYR A 1 452 ? 75.278 27.212 -3.513 1.00 51.94 452 TYR A N 1
ATOM 3502 C CA . TYR A 1 452 ? 73.965 27.589 -2.947 1.00 51.94 452 TYR A CA 1
ATOM 3503 C C . TYR A 1 452 ? 73.911 27.517 -1.407 1.00 51.94 452 TYR A C 1
ATOM 3505 O O . TYR A 1 452 ? 73.052 28.120 -0.764 1.00 51.94 452 TYR A O 1
ATOM 3513 N N . ARG A 1 453 ? 74.857 26.775 -0.824 1.00 50.12 453 ARG A N 1
ATOM 3514 C CA . ARG A 1 453 ? 75.028 26.530 0.605 1.00 50.12 453 ARG A CA 1
ATOM 3515 C C . ARG A 1 453 ? 75.436 27.778 1.402 1.00 50.12 453 ARG A C 1
ATOM 3517 O O . ARG A 1 453 ? 74.997 27.914 2.540 1.00 50.12 453 ARG A O 1
ATOM 3524 N N . ASP A 1 454 ? 76.177 28.713 0.805 1.00 57.34 454 ASP A N 1
ATOM 3525 C CA . ASP A 1 454 ? 76.627 29.928 1.506 1.00 57.34 454 ASP A CA 1
ATOM 3526 C C . ASP A 1 454 ? 75.497 30.950 1.686 1.00 57.34 454 ASP A C 1
ATOM 3528 O O . ASP A 1 454 ? 75.441 31.652 2.697 1.00 57.34 454 ASP A O 1
ATOM 3532 N N . LYS A 1 455 ? 74.530 30.974 0.759 1.00 52.72 455 LYS A N 1
ATOM 3533 C CA . LYS A 1 455 ? 73.423 31.946 0.733 1.00 52.72 455 LYS A CA 1
ATOM 3534 C C . LYS A 1 455 ? 72.391 31.747 1.856 1.00 52.72 455 LYS A C 1
ATOM 3536 O O . LYS A 1 455 ? 71.732 32.703 2.254 1.00 52.72 455 LYS A O 1
ATOM 3541 N N . TYR A 1 456 ? 72.269 30.530 2.393 1.00 53.19 456 TYR A N 1
ATOM 3542 C CA . TYR A 1 456 ? 71.275 30.168 3.420 1.00 53.19 456 TYR A CA 1
ATOM 3543 C C . TYR A 1 456 ? 71.891 29.774 4.772 1.00 53.19 456 TYR A C 1
ATOM 3545 O O . TYR A 1 456 ? 71.171 29.378 5.688 1.00 53.19 456 TYR A O 1
ATOM 3553 N N . SER A 1 457 ? 73.209 29.936 4.922 1.00 57.66 457 SER A N 1
ATOM 3554 C CA . SER A 1 457 ? 73.962 29.603 6.141 1.00 57.66 457 SER A CA 1
ATOM 3555 C C . SER A 1 457 ? 73.493 30.362 7.394 1.00 57.66 457 SER A C 1
ATOM 3557 O O . SER A 1 457 ? 73.621 29.849 8.500 1.00 57.66 457 SER A O 1
ATOM 3559 N N . HIS A 1 458 ? 72.882 31.539 7.231 1.00 55.34 458 HIS A N 1
ATOM 3560 C CA . HIS A 1 458 ? 72.333 32.335 8.336 1.00 55.34 458 HIS A CA 1
ATOM 3561 C C . HIS A 1 458 ? 70.906 31.935 8.765 1.00 55.34 458 HIS A C 1
ATOM 3563 O O . HIS A 1 458 ? 70.452 32.370 9.819 1.00 55.34 458 HIS A O 1
ATOM 3569 N N . LEU A 1 459 ? 70.190 31.133 7.963 1.00 55.28 459 LEU A N 1
ATOM 3570 C CA . LEU A 1 459 ? 68.784 30.766 8.210 1.00 55.28 459 LEU A CA 1
ATOM 3571 C C . LEU A 1 459 ? 68.624 29.371 8.814 1.00 55.28 459 LEU A C 1
ATOM 3573 O O . LEU A 1 459 ? 67.655 29.114 9.522 1.00 55.28 459 LEU A O 1
ATOM 3577 N N . ILE A 1 460 ? 69.558 28.465 8.535 1.00 55.38 460 ILE A N 1
ATOM 3578 C CA . ILE A 1 460 ? 69.485 27.071 8.971 1.00 55.38 460 ILE A CA 1
ATOM 3579 C C . ILE A 1 460 ? 70.715 26.814 9.834 1.00 55.38 460 ILE A C 1
ATOM 3581 O O . ILE A 1 460 ? 71.747 26.357 9.347 1.00 55.38 460 ILE A O 1
ATOM 3585 N N . GLY A 1 461 ? 70.626 27.177 11.115 1.00 52.69 461 GLY A N 1
ATOM 3586 C CA . GLY A 1 461 ? 71.664 26.868 12.097 1.00 52.69 461 GLY A CA 1
ATOM 3587 C C . GLY A 1 461 ? 72.097 25.399 11.996 1.00 52.69 4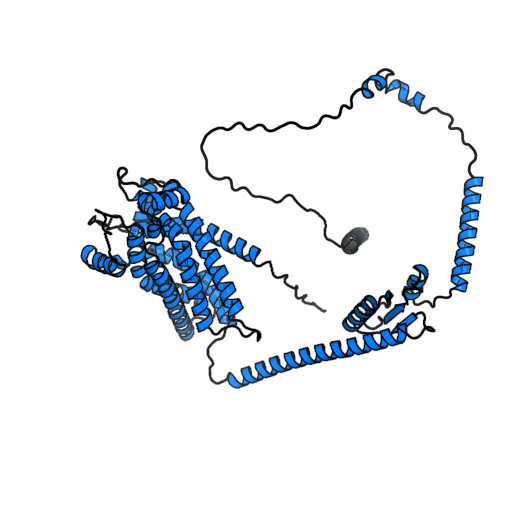61 GLY A C 1
ATOM 3588 O O . GLY A 1 461 ? 71.278 24.501 11.792 1.00 52.69 461 GLY A O 1
ATOM 3589 N N . THR A 1 462 ? 73.399 25.147 12.113 1.00 56.12 462 THR A N 1
ATOM 3590 C CA . THR A 1 462 ? 74.053 23.870 11.772 1.00 56.12 462 THR A CA 1
ATOM 3591 C C . THR A 1 462 ? 73.677 22.675 12.661 1.00 56.12 462 THR A C 1
ATOM 3593 O O . THR A 1 462 ? 74.147 21.566 12.416 1.00 56.12 462 THR A O 1
ATOM 3596 N N . SER A 1 463 ? 72.803 22.853 13.653 1.00 51.81 463 SER A N 1
ATOM 3597 C CA . SER A 1 463 ? 72.348 21.800 14.568 1.00 51.81 463 SER A CA 1
ATOM 3598 C C . SER A 1 463 ? 70.985 21.184 14.214 1.00 51.81 463 SER A C 1
ATOM 3600 O O . SER A 1 463 ? 70.724 20.055 14.615 1.00 51.81 463 SER A O 1
ATOM 3602 N N . ALA A 1 464 ? 70.135 21.845 13.418 1.00 47.47 464 ALA A N 1
ATOM 3603 C CA . ALA A 1 464 ? 68.747 21.399 13.206 1.00 47.47 464 ALA A CA 1
ATOM 3604 C C . ALA A 1 464 ? 68.592 20.206 12.237 1.00 47.47 464 ALA A C 1
ATOM 3606 O O . ALA A 1 464 ? 67.566 19.530 12.229 1.00 47.47 464 ALA A O 1
ATOM 3607 N N . ALA A 1 465 ? 69.611 19.915 11.423 1.00 48.50 465 ALA A N 1
ATOM 3608 C CA . ALA A 1 465 ? 69.552 18.837 10.434 1.00 48.50 465 ALA A CA 1
ATOM 3609 C C . ALA A 1 465 ? 69.822 17.436 11.020 1.00 48.50 465 ALA A C 1
ATOM 3611 O O . ALA A 1 465 ? 69.545 16.442 10.352 1.00 48.50 465 ALA A O 1
ATOM 3612 N N . LYS A 1 466 ? 70.361 17.337 12.246 1.00 46.09 466 LYS A N 1
ATOM 3613 C CA . LYS A 1 466 ? 70.690 16.045 12.878 1.00 46.09 466 LYS A CA 1
ATOM 3614 C C . LYS A 1 466 ? 69.519 15.424 13.650 1.00 46.09 466 LYS A C 1
ATOM 3616 O O . LYS A 1 466 ? 69.414 14.203 13.656 1.00 46.09 466 LYS A O 1
ATOM 3621 N N . ASP A 1 467 ? 68.608 16.234 14.191 1.00 44.00 467 ASP A N 1
ATOM 3622 C CA . ASP A 1 467 ? 67.447 15.738 14.953 1.00 44.00 467 ASP A CA 1
ATOM 3623 C C . ASP A 1 467 ? 66.248 15.362 14.069 1.00 44.00 467 ASP A C 1
ATOM 3625 O O . ASP A 1 467 ? 65.462 14.489 14.425 1.00 44.00 467 ASP A O 1
ATOM 3629 N N . ALA A 1 468 ? 66.132 15.933 12.865 1.00 42.09 468 ALA A N 1
ATOM 3630 C CA . ALA A 1 468 ? 65.049 15.605 11.931 1.00 42.09 468 ALA A CA 1
ATOM 3631 C C . ALA A 1 468 ? 65.230 14.251 11.207 1.00 42.09 468 ALA A C 1
ATOM 3633 O O . ALA A 1 468 ? 64.308 13.775 10.548 1.00 42.09 468 ALA A O 1
ATOM 3634 N N . ALA A 1 469 ? 66.406 13.620 11.318 1.00 41.91 469 ALA A N 1
ATOM 3635 C CA . ALA A 1 469 ? 66.707 12.336 10.680 1.00 41.91 469 ALA A CA 1
ATOM 3636 C C . ALA A 1 469 ? 66.417 11.111 11.576 1.00 41.91 469 ALA A C 1
ATOM 3638 O O . ALA A 1 469 ? 66.484 9.981 11.099 1.00 41.91 469 ALA A O 1
ATOM 3639 N N . HIS A 1 470 ? 66.059 11.313 12.850 1.00 43.38 470 HIS A N 1
ATOM 3640 C CA . HIS A 1 470 ? 65.810 10.244 13.825 1.00 43.38 470 HIS A CA 1
ATOM 3641 C C . HIS A 1 470 ? 64.390 10.311 14.408 1.00 43.38 470 HIS A C 1
ATOM 3643 O O . HIS A 1 470 ? 64.221 10.468 15.609 1.00 43.38 470 HIS A O 1
ATOM 3649 N N . THR A 1 471 ? 63.339 10.199 13.589 1.00 41.22 471 THR A N 1
ATOM 3650 C CA . THR A 1 471 ? 62.014 9.712 14.050 1.00 41.22 471 THR A CA 1
ATOM 3651 C C . THR A 1 471 ? 61.051 9.520 12.879 1.00 41.22 471 THR A C 1
ATOM 3653 O O . THR A 1 471 ? 60.282 10.404 12.523 1.00 41.22 471 THR A O 1
ATOM 3656 N N . LEU A 1 472 ? 61.050 8.325 12.295 1.00 37.84 472 LEU A N 1
ATOM 3657 C CA . LEU A 1 472 ? 59.877 7.793 11.603 1.00 37.84 472 LEU A CA 1
ATOM 3658 C C . LEU A 1 472 ? 59.746 6.320 11.990 1.00 37.84 472 LEU A C 1
ATOM 3660 O O . LEU A 1 472 ? 60.184 5.429 11.268 1.00 37.84 472 LEU A O 1
ATOM 3664 N N . GLU A 1 473 ? 59.165 6.070 13.163 1.00 39.31 473 GLU A N 1
ATOM 3665 C CA . GLU A 1 473 ? 58.640 4.747 13.494 1.00 39.31 473 GLU A CA 1
ATOM 3666 C C . GLU A 1 473 ? 57.210 4.623 12.964 1.00 39.31 473 GLU A C 1
ATOM 3668 O O . GLU A 1 473 ? 56.335 5.446 13.241 1.00 39.31 473 GLU A O 1
ATOM 3673 N N . ALA A 1 474 ? 56.972 3.568 12.189 1.00 46.22 474 ALA A N 1
ATOM 3674 C CA . ALA A 1 474 ? 55.638 3.159 11.789 1.00 46.22 474 ALA A CA 1
ATOM 3675 C C . ALA A 1 474 ? 54.966 2.439 12.961 1.00 46.22 474 ALA A C 1
ATOM 3677 O O . ALA A 1 474 ? 55.507 1.447 13.448 1.00 46.22 474 ALA A O 1
ATOM 3678 N N . ASN A 1 475 ? 53.769 2.872 13.370 1.00 32.69 475 ASN A N 1
ATOM 3679 C CA . ASN A 1 475 ? 52.987 2.113 14.340 1.00 32.69 475 ASN A CA 1
ATOM 3680 C C . ASN A 1 475 ? 51.572 1.797 13.847 1.00 32.69 475 ASN A C 1
ATOM 3682 O O . ASN A 1 475 ? 50.842 2.638 13.321 1.00 32.69 475 ASN A O 1
ATOM 3686 N N . ARG A 1 476 ? 51.230 0.519 13.992 1.00 36.12 476 ARG A N 1
ATOM 3687 C CA . ARG A 1 476 ? 50.004 -0.137 13.545 1.00 36.12 476 ARG A CA 1
ATOM 3688 C C . ARG A 1 476 ? 49.001 -0.135 14.708 1.00 36.12 476 ARG A C 1
ATOM 3690 O O . ARG A 1 476 ? 49.372 -0.487 15.815 1.00 36.12 476 ARG A O 1
ATOM 3697 N N . ALA A 1 477 ? 47.750 0.212 14.394 1.00 37.28 477 ALA A N 1
ATOM 3698 C CA . ALA A 1 477 ? 46.474 -0.169 15.026 1.00 37.28 477 ALA A CA 1
ATOM 3699 C C . ALA A 1 477 ? 46.353 -0.250 16.563 1.00 37.28 477 ALA A C 1
ATOM 3701 O O . ALA A 1 477 ? 46.860 -1.202 17.117 1.00 37.28 477 ALA A O 1
ATOM 3702 N N . TYR A 1 478 ? 45.511 0.601 17.176 1.00 29.48 478 TYR A N 1
ATOM 3703 C CA . TYR A 1 478 ? 44.504 0.330 18.241 1.00 29.48 478 TYR A CA 1
ATOM 3704 C C . TYR A 1 478 ? 43.607 1.600 18.335 1.00 29.48 478 TYR A C 1
ATOM 3706 O O . TYR A 1 478 ? 44.092 2.691 18.074 1.00 29.48 478 TYR A O 1
ATOM 3714 N N . GLY A 1 479 ? 42.305 1.596 18.636 1.00 27.92 479 GLY A N 1
ATOM 3715 C CA . GLY A 1 479 ? 41.451 0.539 19.143 1.00 27.92 479 GLY A CA 1
ATOM 3716 C C . GLY A 1 479 ? 39.968 0.942 19.217 1.00 27.92 479 GLY A C 1
ATOM 3717 O O . GLY A 1 479 ? 39.553 2.052 18.888 1.00 27.92 479 GLY A O 1
ATOM 3718 N N . CYS A 1 480 ? 39.189 -0.041 19.652 1.00 27.20 480 CYS A N 1
ATOM 3719 C CA . CYS A 1 480 ? 37.819 0.055 20.131 1.00 27.20 480 CYS A CA 1
ATOM 3720 C C . CYS A 1 480 ? 37.785 0.790 21.483 1.00 27.20 480 CYS A C 1
ATOM 3722 O O . CYS A 1 480 ? 38.604 0.478 22.344 1.00 27.20 480 CYS A O 1
ATOM 3724 N N . VAL A 1 481 ? 36.805 1.672 21.708 1.00 24.67 481 VAL A N 1
ATOM 3725 C CA . VAL A 1 481 ? 36.281 1.939 23.057 1.00 24.67 481 VAL A CA 1
ATOM 3726 C C . VAL A 1 481 ? 34.761 1.982 22.993 1.00 24.67 481 VAL A C 1
ATOM 3728 O O . VAL A 1 481 ? 34.149 2.815 22.328 1.00 24.67 481 VAL A O 1
ATOM 3731 N N . LEU A 1 482 ? 34.184 1.035 23.718 1.00 27.27 482 LEU A N 1
ATOM 3732 C CA . LEU A 1 482 ? 32.784 0.888 24.049 1.00 27.27 482 LEU A CA 1
ATOM 3733 C C . LEU A 1 482 ? 32.654 1.401 25.488 1.00 27.27 482 LEU A C 1
ATOM 3735 O O . LEU A 1 482 ? 33.188 0.776 26.399 1.00 27.27 482 LEU A O 1
ATOM 3739 N N . ILE A 1 483 ? 31.980 2.532 25.702 1.00 25.61 483 ILE A N 1
ATOM 3740 C CA . ILE A 1 483 ? 31.448 2.917 27.017 1.00 25.61 483 ILE A CA 1
ATOM 3741 C C . ILE A 1 483 ? 30.001 3.333 26.791 1.00 25.61 483 ILE A C 1
ATOM 3743 O O . ILE A 1 483 ? 29.711 4.331 26.133 1.00 25.61 483 ILE A O 1
ATOM 3747 N N . GLY A 1 484 ? 29.092 2.499 27.288 1.00 27.48 484 GLY A N 1
ATOM 3748 C CA . GLY A 1 484 ? 27.673 2.798 27.321 1.00 27.48 484 GLY A CA 1
ATOM 3749 C C . GLY A 1 484 ? 27.356 3.855 28.370 1.00 27.48 484 GLY A C 1
ATOM 3750 O O . GLY A 1 484 ? 27.973 3.891 29.431 1.00 27.48 484 GLY A O 1
ATOM 3751 N N . PHE A 1 485 ? 26.326 4.650 28.092 1.00 23.77 485 PHE A N 1
ATOM 3752 C CA . PHE A 1 485 ? 25.498 5.251 29.124 1.00 23.77 485 PHE A CA 1
ATOM 3753 C C . PHE A 1 485 ? 24.024 5.130 28.743 1.00 23.77 485 PHE A C 1
ATOM 3755 O O . PHE A 1 485 ? 23.628 5.216 27.581 1.00 23.77 485 PHE A O 1
ATOM 3762 N N . LEU A 1 486 ? 23.255 4.831 29.779 1.00 25.03 486 LEU A N 1
ATOM 3763 C CA . LEU A 1 486 ? 21.822 4.636 29.833 1.00 25.03 486 LEU A CA 1
ATOM 3764 C C . LEU A 1 486 ? 21.012 5.814 29.261 1.00 25.03 486 LEU A C 1
ATOM 3766 O O . LEU A 1 486 ? 21.257 6.956 29.617 1.00 25.03 486 LEU A O 1
ATOM 3770 N N . VAL A 1 487 ? 19.932 5.434 28.567 1.00 28.64 487 VAL A N 1
ATOM 3771 C CA . VAL A 1 487 ? 18.564 5.983 28.662 1.00 28.64 487 VAL A CA 1
ATOM 3772 C C . VAL A 1 487 ? 18.317 7.419 28.159 1.00 28.64 487 VAL A C 1
ATOM 3774 O O . VAL A 1 487 ? 19.011 8.372 28.481 1.00 28.64 487 VAL A O 1
ATOM 3777 N N . SER A 1 488 ? 17.161 7.537 27.492 1.00 29.73 488 SER A N 1
ATOM 3778 C CA . SER A 1 488 ? 16.379 8.728 27.098 1.00 29.73 488 SER A CA 1
ATOM 3779 C C . SER A 1 488 ? 16.628 9.332 25.710 1.00 29.73 488 SER A C 1
ATOM 3781 O O . SER A 1 488 ? 17.746 9.634 25.328 1.00 29.73 488 SER A O 1
ATOM 3783 N N . ASP A 1 489 ? 15.498 9.554 25.028 1.00 27.61 489 ASP A N 1
ATOM 3784 C CA . ASP A 1 489 ? 15.253 10.410 23.856 1.00 27.61 489 ASP A CA 1
ATOM 3785 C C . ASP A 1 489 ? 15.574 9.819 22.470 1.00 27.61 489 ASP A C 1
ATOM 3787 O O . ASP A 1 489 ? 16.704 9.679 22.031 1.00 27.61 489 ASP A O 1
ATOM 3791 N N . TRP A 1 490 ? 14.584 9.199 21.812 1.00 26.36 490 TRP A N 1
ATOM 3792 C CA . TRP A 1 490 ? 13.626 9.824 20.875 1.00 26.36 490 TRP A CA 1
ATOM 3793 C C . TRP A 1 490 ? 14.295 10.650 19.763 1.00 26.36 490 TRP A C 1
ATOM 3795 O O . TRP A 1 490 ? 14.822 11.725 20.002 1.00 26.36 490 TRP A O 1
ATOM 3805 N N . PHE A 1 491 ? 14.126 10.158 18.527 1.00 27.19 491 PHE A N 1
ATOM 3806 C CA . PHE A 1 491 ? 14.493 10.777 17.247 1.00 27.19 491 PHE A CA 1
ATOM 3807 C C . PHE A 1 491 ? 15.996 10.894 16.949 1.00 27.19 491 PHE A C 1
ATOM 3809 O O . PHE A 1 491 ? 16.608 11.943 17.093 1.00 27.19 491 PHE A O 1
ATOM 3816 N N . SER A 1 492 ? 16.550 9.841 16.342 1.00 24.38 492 SER A N 1
ATOM 3817 C CA . SER A 1 492 ? 17.659 10.003 15.401 1.00 24.38 492 SER A CA 1
ATOM 3818 C C . SER A 1 492 ? 17.196 9.525 14.029 1.00 24.38 492 SER A C 1
ATOM 3820 O O . SER A 1 492 ? 17.142 8.333 13.728 1.00 24.38 492 SER A O 1
ATOM 3822 N N . LEU A 1 493 ? 16.768 10.489 13.216 1.00 26.55 493 LEU A N 1
ATOM 3823 C CA . LEU A 1 493 ? 16.648 10.338 11.777 1.00 26.55 493 LEU A CA 1
ATOM 3824 C C . LEU A 1 493 ? 18.086 10.246 11.250 1.00 26.55 493 LEU A C 1
ATOM 3826 O O . LEU A 1 493 ? 18.696 11.258 10.916 1.00 26.55 493 LEU A O 1
ATOM 3830 N N . THR A 1 494 ? 18.670 9.047 11.242 1.00 24.42 494 THR A N 1
ATOM 3831 C CA . THR A 1 494 ? 19.954 8.830 10.576 1.00 24.42 494 THR A CA 1
ATOM 3832 C C . THR A 1 494 ? 19.717 8.975 9.079 1.00 24.42 494 THR A C 1
ATOM 3834 O O . THR A 1 494 ? 19.306 8.043 8.387 1.00 24.42 494 THR A O 1
ATOM 3837 N N . LEU A 1 495 ? 19.948 10.187 8.583 1.00 23.73 495 LEU A N 1
ATOM 3838 C CA . LEU A 1 495 ? 20.267 10.451 7.193 1.00 23.73 495 LEU A CA 1
ATOM 3839 C C . LEU A 1 495 ? 21.558 9.678 6.904 1.00 23.73 495 LEU A C 1
ATOM 3841 O O . LEU A 1 495 ? 22.664 10.164 7.122 1.00 23.73 495 LEU A O 1
ATOM 3845 N N . ILE A 1 496 ? 21.412 8.428 6.464 1.00 24.73 496 ILE A N 1
ATOM 3846 C CA . ILE A 1 496 ? 22.479 7.721 5.765 1.00 24.73 496 ILE A CA 1
ATOM 3847 C C . ILE A 1 496 ? 22.635 8.472 4.446 1.00 24.73 496 ILE A C 1
ATOM 3849 O O . ILE A 1 496 ? 21.939 8.196 3.472 1.00 24.73 496 ILE A O 1
ATOM 3853 N N . VAL A 1 497 ? 23.501 9.482 4.442 1.00 24.58 497 VAL A N 1
ATOM 3854 C CA . VAL A 1 497 ? 24.106 9.990 3.216 1.00 24.58 497 VAL A CA 1
ATOM 3855 C C . VAL A 1 497 ? 25.193 8.980 2.863 1.00 24.58 497 VAL A C 1
ATOM 3857 O O . VAL A 1 497 ? 26.163 8.859 3.614 1.00 24.58 497 VAL A O 1
ATOM 3860 N N . PRO A 1 498 ? 25.068 8.220 1.763 1.00 26.19 498 PRO A N 1
ATOM 3861 C CA . PRO A 1 498 ? 26.178 7.422 1.286 1.00 26.19 498 PRO A CA 1
ATOM 3862 C C . PRO A 1 498 ? 27.261 8.392 0.804 1.00 26.19 498 PRO A C 1
ATOM 3864 O O . PRO A 1 498 ? 27.132 9.015 -0.248 1.00 26.19 498 PRO A O 1
ATOM 3867 N N . VAL A 1 499 ? 28.337 8.531 1.577 1.00 39.12 499 VAL A N 1
ATOM 3868 C CA . VAL A 1 499 ? 29.609 9.058 1.077 1.00 39.12 499 VAL A CA 1
ATOM 3869 C C . VAL A 1 499 ? 30.283 7.918 0.324 1.00 39.12 499 VAL A C 1
ATOM 3871 O O . VAL A 1 499 ? 31.054 7.147 0.885 1.00 39.12 499 VAL A O 1
ATOM 3874 N N . ALA A 1 500 ? 29.935 7.775 -0.952 1.00 35.00 500 ALA A N 1
ATOM 3875 C CA . ALA A 1 500 ? 30.719 7.027 -1.925 1.00 35.00 500 ALA A CA 1
ATOM 3876 C C . ALA A 1 500 ? 30.349 7.483 -3.343 1.00 35.00 500 ALA A C 1
ATOM 3878 O O . ALA A 1 500 ? 29.180 7.487 -3.717 1.00 35.00 500 ALA A O 1
ATOM 3879 N N . ASN A 1 501 ? 31.379 7.810 -4.127 1.00 33.44 501 ASN A N 1
ATOM 3880 C CA . ASN A 1 501 ? 31.376 8.191 -5.544 1.00 33.44 501 ASN A CA 1
ATOM 3881 C C . ASN A 1 501 ? 30.942 9.621 -5.911 1.00 33.44 501 ASN A C 1
ATOM 3883 O O . ASN A 1 501 ? 29.921 9.840 -6.553 1.00 33.44 501 ASN A O 1
ATOM 3887 N N . LYS A 1 502 ? 31.869 10.573 -5.745 1.00 34.44 502 LYS A N 1
ATOM 3888 C CA . LYS A 1 502 ? 32.211 11.451 -6.878 1.00 34.44 502 LYS A CA 1
ATOM 3889 C C . LYS A 1 502 ? 33.285 10.759 -7.726 1.00 34.44 502 LYS A C 1
ATOM 3891 O O . LYS A 1 502 ? 34.454 11.118 -7.676 1.00 34.44 502 LYS A O 1
ATOM 3896 N N . ARG A 1 503 ? 32.893 9.727 -8.479 1.00 39.06 503 ARG A N 1
ATOM 3897 C CA . ARG A 1 503 ? 33.575 9.406 -9.738 1.00 39.06 503 ARG A CA 1
ATOM 3898 C C . ARG A 1 503 ? 32.774 10.120 -10.810 1.00 39.06 503 ARG A C 1
ATOM 3900 O O . ARG A 1 503 ? 31.617 9.780 -11.040 1.00 39.06 503 ARG A O 1
ATOM 3907 N N . ASP A 1 504 ? 33.366 11.164 -11.371 1.00 36.97 504 ASP A N 1
ATOM 3908 C CA . ASP A 1 504 ? 32.852 11.813 -12.569 1.00 36.97 504 ASP A CA 1
ATOM 3909 C C . ASP A 1 504 ? 32.740 10.722 -13.653 1.00 36.97 504 ASP A C 1
ATOM 3911 O O . ASP A 1 504 ? 33.727 10.065 -13.974 1.00 36.97 504 ASP A O 1
ATOM 3915 N N . THR A 1 505 ? 31.522 10.423 -14.109 1.00 40.66 505 THR A N 1
ATOM 3916 C CA . THR A 1 505 ? 31.225 9.374 -15.114 1.00 40.66 505 THR A CA 1
ATOM 3917 C C . THR A 1 505 ? 30.995 9.980 -16.495 1.00 40.66 505 THR A C 1
ATOM 3919 O O . THR A 1 505 ? 30.326 9.392 -17.341 1.00 40.66 505 THR A O 1
ATOM 3922 N N . ARG A 1 506 ? 31.540 11.174 -16.721 1.00 48.06 506 ARG A N 1
ATOM 3923 C CA . ARG A 1 506 ? 31.577 11.802 -18.036 1.00 48.06 506 ARG A CA 1
ATOM 3924 C C . ARG A 1 506 ? 32.711 11.194 -18.850 1.00 48.06 506 ARG A C 1
ATOM 3926 O O . ARG A 1 506 ? 33.796 10.943 -18.323 1.00 48.06 506 ARG A O 1
ATOM 3933 N N . SER A 1 507 ? 32.453 10.960 -20.133 1.00 48.50 507 SER A N 1
ATOM 3934 C CA . SER A 1 507 ? 33.520 10.661 -21.091 1.00 48.50 507 SER A CA 1
ATOM 3935 C C . SER A 1 507 ? 34.559 11.791 -21.043 1.00 48.50 507 SER A C 1
ATOM 3937 O O . SER A 1 507 ? 34.197 12.957 -20.855 1.00 48.50 507 SER A O 1
ATOM 3939 N N . ILE A 1 508 ? 35.845 11.472 -21.227 1.00 48.94 508 ILE A N 1
ATOM 3940 C CA . ILE A 1 508 ? 36.928 12.471 -21.317 1.00 48.94 508 ILE A CA 1
ATOM 3941 C C . ILE A 1 508 ? 36.564 13.555 -22.350 1.00 48.94 508 ILE A C 1
ATOM 3943 O O . ILE A 1 508 ? 36.835 14.736 -22.141 1.00 48.94 508 ILE A O 1
ATOM 3947 N N . GLU A 1 509 ? 35.845 13.177 -23.407 1.00 49.09 509 GLU A N 1
ATOM 3948 C CA . GLU A 1 509 ? 35.363 14.084 -24.449 1.00 49.09 509 GLU A CA 1
ATOM 3949 C C . GLU A 1 509 ? 34.292 15.065 -23.957 1.00 49.09 509 GLU A C 1
ATOM 3951 O O . GLU A 1 509 ? 34.318 16.238 -24.327 1.00 49.09 509 GLU A O 1
ATOM 3956 N N . GLU A 1 510 ? 33.376 14.634 -23.087 1.00 56.53 510 GLU A N 1
ATOM 3957 C CA . GLU A 1 510 ? 32.343 15.508 -22.515 1.00 56.53 510 GLU A CA 1
ATOM 3958 C C . GLU A 1 510 ? 32.956 16.532 -21.557 1.00 56.53 510 GLU A C 1
ATOM 3960 O O . GLU A 1 510 ? 32.590 17.708 -21.587 1.00 56.53 510 GLU A O 1
ATOM 3965 N N . ALA A 1 511 ? 33.939 16.117 -20.753 1.00 51.44 511 ALA A N 1
ATOM 3966 C CA . ALA A 1 511 ? 34.676 17.027 -19.881 1.00 51.44 511 ALA A CA 1
ATOM 3967 C C . ALA A 1 511 ? 35.508 18.038 -20.692 1.00 51.44 511 ALA A C 1
ATOM 3969 O O . ALA A 1 511 ? 35.515 19.232 -20.385 1.00 51.44 511 ALA A O 1
ATOM 3970 N N . MET A 1 512 ? 36.166 17.589 -21.767 1.00 50.81 512 MET A N 1
ATOM 3971 C CA . MET A 1 512 ? 36.941 18.465 -22.651 1.00 50.81 512 MET A CA 1
ATOM 3972 C C . MET A 1 512 ? 36.062 19.437 -23.444 1.00 50.81 512 MET A C 1
ATOM 3974 O O . MET A 1 512 ? 36.465 20.588 -23.628 1.00 50.81 512 MET A O 1
ATOM 3978 N N . ASN A 1 513 ? 34.871 19.019 -23.879 1.00 66.44 513 ASN A N 1
ATOM 3979 C CA . ASN A 1 513 ? 33.915 19.886 -24.569 1.00 66.44 513 ASN A CA 1
ATOM 3980 C C . ASN A 1 513 ? 33.337 20.958 -23.642 1.00 66.44 513 ASN A C 1
ATOM 3982 O O . ASN A 1 513 ? 33.225 22.110 -24.054 1.00 66.44 513 ASN A O 1
ATOM 3986 N N . ASP A 1 514 ? 33.064 20.624 -22.380 1.00 68.62 514 ASP A N 1
ATOM 3987 C CA . ASP A 1 514 ? 32.578 21.580 -21.378 1.00 68.62 514 ASP A CA 1
ATOM 3988 C C . ASP A 1 514 ? 33.662 22.619 -21.009 1.00 68.62 514 ASP A C 1
ATOM 3990 O O . ASP A 1 514 ? 33.399 23.818 -20.890 1.00 68.62 514 ASP A O 1
ATOM 3994 N N . ILE A 1 515 ? 34.931 22.193 -20.942 1.00 63.34 515 ILE A N 1
ATOM 3995 C CA . ILE A 1 515 ? 36.082 23.098 -20.774 1.00 63.34 515 ILE A CA 1
ATOM 3996 C C . ILE A 1 515 ? 36.262 24.000 -22.008 1.00 63.34 515 ILE A C 1
ATOM 3998 O O . ILE A 1 515 ? 36.538 25.196 -21.865 1.00 63.34 515 ILE A O 1
ATOM 4002 N N . ARG A 1 516 ? 36.081 23.465 -23.224 1.00 62.97 516 ARG A N 1
ATOM 4003 C CA . ARG A 1 516 ? 36.142 24.244 -24.474 1.00 62.97 516 ARG A CA 1
ATOM 4004 C C . ARG A 1 516 ? 34.995 25.251 -24.576 1.00 62.97 516 ARG A C 1
ATOM 4006 O O . ARG A 1 516 ? 35.237 26.384 -24.985 1.00 62.97 516 ARG A O 1
ATOM 4013 N N . ALA A 1 517 ? 33.788 24.877 -24.157 1.00 65.62 517 ALA A N 1
ATOM 4014 C CA . ALA A 1 517 ? 32.622 25.756 -24.118 1.00 65.62 517 ALA A CA 1
ATOM 4015 C C . ALA A 1 517 ? 32.822 26.915 -23.128 1.00 65.62 517 ALA A C 1
ATOM 4017 O O . ALA A 1 517 ? 32.622 28.074 -23.488 1.00 65.62 517 ALA A O 1
ATOM 4018 N N . LYS A 1 518 ? 33.343 26.636 -21.924 1.00 68.75 518 LYS A N 1
ATOM 4019 C CA . LYS A 1 518 ? 33.684 27.676 -20.935 1.00 68.75 518 LYS A CA 1
ATOM 4020 C C . LYS A 1 518 ? 34.812 28.602 -21.399 1.00 68.75 518 LYS A C 1
ATOM 4022 O O . LYS A 1 518 ? 34.766 29.798 -21.124 1.00 68.75 518 LYS A O 1
ATOM 4027 N N . LYS A 1 519 ? 35.798 28.086 -22.143 1.00 61.69 519 LYS A N 1
ATOM 4028 C CA . LYS A 1 519 ? 36.849 28.910 -22.772 1.00 61.69 519 LYS A CA 1
ATOM 4029 C C . LYS A 1 519 ? 36.340 29.776 -23.928 1.00 61.69 519 LYS A C 1
ATOM 4031 O O . LYS A 1 519 ? 36.972 30.789 -24.205 1.00 61.69 519 LYS A O 1
ATOM 4036 N N . ARG A 1 520 ? 35.256 29.389 -24.611 1.00 57.34 520 ARG A N 1
ATOM 4037 C CA . ARG A 1 520 ? 34.607 30.214 -25.647 1.00 57.34 520 ARG A CA 1
ATOM 4038 C C . ARG A 1 520 ? 33.753 31.323 -25.034 1.00 57.34 520 ARG A C 1
ATOM 4040 O O . ARG A 1 520 ? 33.824 32.442 -25.512 1.00 57.34 520 ARG A O 1
ATOM 4047 N N . LEU A 1 521 ? 33.042 31.034 -23.942 1.00 58.81 521 LEU A N 1
ATOM 4048 C CA . LEU A 1 521 ? 32.275 32.037 -23.191 1.00 58.81 521 LEU A CA 1
ATOM 4049 C C . LEU A 1 521 ? 33.178 33.129 -22.601 1.00 58.81 521 LEU A C 1
ATOM 4051 O O . LEU A 1 521 ? 32.911 34.302 -22.813 1.00 58.81 521 LEU A O 1
ATOM 4055 N N . LYS A 1 522 ? 34.309 32.754 -21.984 1.00 53.47 522 LYS A N 1
ATOM 4056 C CA . LYS A 1 522 ? 35.282 33.735 -21.469 1.00 53.47 522 LYS A CA 1
ATOM 4057 C C . LYS A 1 522 ? 35.922 34.616 -22.543 1.00 53.47 522 LYS A C 1
ATOM 4059 O O . LYS A 1 522 ? 36.306 35.731 -22.240 1.00 53.47 522 LYS A O 1
ATOM 4064 N N . ARG A 1 523 ? 36.056 34.117 -23.775 1.00 49.47 523 ARG A N 1
ATOM 4065 C CA . ARG A 1 523 ? 36.661 34.876 -24.881 1.00 49.47 523 ARG A CA 1
ATOM 4066 C C . ARG A 1 523 ? 35.669 35.816 -25.571 1.00 49.47 523 ARG A C 1
ATOM 4068 O O . ARG A 1 523 ? 36.099 36.725 -26.251 1.00 49.47 523 ARG A O 1
ATOM 4075 N N . GLY A 1 524 ? 34.363 35.592 -25.397 1.00 48.88 524 GLY A N 1
ATOM 4076 C CA . GLY A 1 524 ? 33.316 36.501 -25.874 1.00 48.88 524 GLY A CA 1
ATOM 4077 C C . GLY A 1 524 ? 32.981 37.632 -24.897 1.00 48.88 524 GLY A C 1
ATOM 4078 O O . GLY A 1 524 ? 32.366 38.605 -25.308 1.00 48.88 524 GLY A O 1
ATOM 4079 N N . GLU A 1 525 ? 33.382 37.522 -23.626 1.00 48.41 525 GLU A N 1
ATOM 4080 C CA . GLU A 1 525 ? 33.262 38.601 -22.627 1.00 48.41 525 GLU A CA 1
ATOM 4081 C C . GLU A 1 525 ? 34.437 39.596 -22.668 1.00 48.41 525 GLU A C 1
ATOM 4083 O O . GLU A 1 525 ? 34.351 40.647 -22.045 1.00 48.41 525 GLU A O 1
ATOM 4088 N N . GLU A 1 526 ? 35.519 39.289 -23.394 1.00 44.84 526 GLU A N 1
ATOM 4089 C CA . GLU A 1 526 ? 36.673 40.189 -23.583 1.00 44.84 526 GLU A CA 1
ATOM 4090 C C . GLU A 1 526 ? 36.563 41.061 -24.855 1.00 44.84 526 GLU A C 1
ATOM 4092 O O . GLU A 1 526 ? 37.354 41.985 -25.011 1.00 44.84 526 GLU A O 1
ATOM 4097 N N . ASP A 1 527 ? 35.568 40.812 -25.720 1.00 46.66 527 ASP A N 1
ATOM 4098 C CA . ASP A 1 527 ? 35.348 41.517 -27.001 1.00 46.66 527 ASP A CA 1
ATOM 4099 C C . ASP A 1 527 ? 34.052 42.377 -27.019 1.00 46.66 527 ASP A C 1
ATOM 4101 O O . ASP A 1 527 ? 33.469 42.607 -28.083 1.00 46.66 527 ASP A O 1
ATOM 4105 N N . ILE A 1 528 ? 33.580 42.865 -25.859 1.00 40.97 528 ILE A N 1
ATOM 4106 C CA . ILE A 1 528 ? 32.504 43.882 -25.753 1.00 40.97 528 ILE A CA 1
ATOM 4107 C C . ILE A 1 528 ? 32.994 45.108 -24.989 1.00 40.97 528 ILE A C 1
ATOM 4109 O O . ILE A 1 528 ? 33.513 44.926 -23.864 1.00 40.97 528 ILE A O 1
#

Radius of gyration: 39.3 Å; chains: 1; bounding box: 109×65×90 Å